Protein AF-A0A7C6DT00-F1 (afdb_monomer)

Nearest PDB structures (foldseek):
  1r22-assembly1_B  TM=8.984E-01  e=1.237E-02  Synechococcus elongatus PCC 7942 = FACHB-805
  6cda-assembly1_A-2  TM=9.216E-01  e=3.736E-02  Staphylococcus aureus
  3f72-assembly1_B  TM=8.755E-01  e=7.405E-02  Staphylococcus aureus
  7f6d-assembly1_G  TM=4.270E-01  e=2.359E-05  Deinococcus radiodurans R1 = ATCC 13939 = DSM 20539
  2rdp-assembly1_A-2  TM=5.185E-01  e=7.405E-02  Geobacillus stearothermophilus

pLDDT: mean 79.43, std 18.74, range [21.78, 98.31]

Mean predicted aligned error: 13.76 Å

Secondary structure (DSSP, 8-state):
--SS--SHHHHHHHHHHHHH-S-EEHHHHHHHHT--HHHHHHHHHHHHHTTSEEEEEETTEEEEEE--PPP-------------PPPP-S---S------HHHHHHHHHHHHHHHHTTHHHHHHHHHHHS-HHHHHHHHHHHHHH-HHHHTT-TT--HHHHHTEEE-SS-SEEE--PPPGGG--EEEEEEEEEEEEEEEEEEETTEEEEEEEEEEEEEEEEEEEETTEEEP--HHHHEEEE-----SSS-SSEE-HHHH-TTS-HHHHHHHHHHHHHHHHHHHHHHHHHTTTTT-TTTTTT---EEEEEES-SS-S---GGGGTTSSPPTT-GGGGGGHHHHHHHHHHHHHHHHHHHHHHHTTEEEEEEESS----HHHHHHHHHHHHHH-PPTT----HHHHHHHHPPTTEEEPPEEE-HHHHHH-SHHHHHHHHHHHGGGHHHHHHHHHHT-EEEEEEESSS-EEEEEEE--SS-HHHHHHHHHHHHHHTEEEEEEEETT-TTSS-EEEEEEHHHHHHHHHHHHHHHHHHHHHHHHHHHHHHHHHTT-

Solvent-accessible surface area (backbone atoms only — not comparable to full-atom values): 30386 Å² total; per-residue (Å²): 142,88,80,80,74,85,43,75,66,47,46,50,52,49,50,52,28,54,74,64,75,49,68,44,35,65,69,57,46,24,71,73,68,73,42,61,61,72,62,47,51,56,45,51,54,52,38,36,76,70,58,56,31,39,82,43,82,52,96,94,38,69,17,40,23,56,44,86,74,79,86,78,89,74,93,76,93,79,84,90,84,88,88,86,83,88,80,79,91,66,94,67,79,92,78,75,77,76,74,50,70,68,55,55,54,48,50,50,51,52,54,52,52,47,55,73,70,58,44,46,64,54,52,42,51,52,41,67,76,35,50,42,44,60,49,45,53,52,44,51,51,51,39,77,72,30,71,74,61,34,62,54,43,80,89,63,50,74,48,43,60,72,24,48,45,62,46,67,75,40,40,69,41,84,50,66,56,51,56,55,69,67,33,43,17,34,40,32,5,28,22,61,42,82,46,77,48,79,47,78,48,70,59,91,90,44,82,43,76,46,60,38,39,34,55,18,25,13,33,25,50,48,39,28,52,51,51,40,78,53,85,53,57,66,81,63,23,48,47,75,43,73,84,76,92,82,79,89,91,87,90,61,69,43,48,51,64,76,77,38,68,89,52,54,68,71,55,45,52,50,48,55,52,38,53,39,43,36,55,36,32,51,50,48,41,52,47,59,78,43,63,53,53,74,40,64,96,51,44,89,78,34,58,56,39,38,37,39,36,62,31,67,69,58,55,97,62,80,52,61,76,60,32,40,15,66,48,54,48,92,96,35,78,71,34,50,78,36,21,67,57,6,48,45,36,49,48,22,52,51,37,37,53,49,32,52,55,48,23,63,74,68,66,36,46,56,30,11,41,26,76,77,59,77,74,34,70,61,6,54,47,51,29,47,54,36,28,77,76,66,76,39,69,75,58,71,53,69,31,25,54,59,44,46,60,62,65,49,48,64,41,20,26,45,36,44,30,38,44,34,49,36,34,47,62,42,61,42,74,68,40,43,52,53,38,36,64,38,43,50,91,46,29,67,59,51,51,55,49,27,56,69,58,33,30,36,35,33,39,38,17,56,68,88,29,54,30,36,38,29,35,65,67,86,89,56,70,63,68,63,57,49,50,54,52,50,20,54,40,42,55,34,45,31,69,32,92,64,45,50,74,88,47,93,83,55,78,66,48,47,43,49,42,36,42,34,32,45,51,4,45,52,47,11,51,57,47,38,56,52,49,51,55,51,52,52,52,51,51,53,50,52,51,54,54,54,60,72,76,107

Structure (mmCIF, N/CA/C/O backbone):
data_AF-A0A7C6DT00-F1
#
_entry.id   AF-A0A7C6DT00-F1
#
loop_
_atom_site.group_PDB
_atom_site.id
_atom_site.type_symbol
_atom_site.label_atom_id
_atom_site.label_alt_id
_atom_site.label_comp_id
_atom_site.label_asym_id
_atom_site.label_entity_id
_atom_site.label_seq_id
_atom_site.pdbx_PDB_ins_code
_atom_site.Cartn_x
_atom_site.Cartn_y
_atom_site.Cartn_z
_atom_site.occupancy
_atom_site.B_iso_or_equiv
_atom_site.auth_seq_id
_atom_site.auth_comp_id
_atom_site.auth_asym_id
_atom_site.auth_atom_id
_atom_site.pdbx_PDB_model_num
ATOM 1 N N . MET A 1 1 ? 9.380 -37.286 3.935 1.00 40.75 1 MET A N 1
ATOM 2 C CA . MET A 1 1 ? 10.784 -37.125 3.492 1.00 40.75 1 MET A CA 1
ATOM 3 C C . MET A 1 1 ? 11.260 -35.717 3.843 1.00 40.75 1 MET A C 1
ATOM 5 O O . MET A 1 1 ? 11.266 -34.873 2.961 1.00 40.75 1 MET A O 1
ATOM 9 N N . SER A 1 2 ? 11.578 -35.402 5.105 1.00 38.47 2 SER A N 1
ATOM 10 C CA . SER A 1 2 ? 11.898 -34.000 5.455 1.00 38.47 2 SER A CA 1
ATOM 11 C C . SER A 1 2 ? 12.948 -33.785 6.555 1.00 38.47 2 SER A C 1
ATOM 13 O O . SER A 1 2 ? 12.927 -32.738 7.184 1.00 38.47 2 SER A O 1
ATOM 15 N N . GLU A 1 3 ? 13.885 -34.716 6.769 1.00 47.59 3 GLU A N 1
ATOM 16 C CA . GLU A 1 3 ? 15.066 -34.467 7.635 1.00 47.59 3 GLU A CA 1
ATOM 17 C C . GLU A 1 3 ? 16.405 -34.992 7.066 1.00 47.59 3 GLU A C 1
ATOM 19 O O . GLU A 1 3 ? 17.458 -34.676 7.609 1.00 47.59 3 GLU A O 1
ATOM 24 N N . SER A 1 4 ? 16.402 -35.753 5.964 1.00 49.22 4 SER A N 1
ATOM 25 C CA . SER A 1 4 ? 17.589 -36.469 5.461 1.00 49.22 4 SER A CA 1
ATOM 26 C C . SER A 1 4 ? 18.475 -35.640 4.508 1.00 49.22 4 SER A C 1
ATOM 28 O O . SER A 1 4 ? 19.698 -35.651 4.579 1.00 49.22 4 SER A O 1
ATOM 30 N N . ILE A 1 5 ? 17.894 -34.800 3.648 1.00 61.53 5 ILE A N 1
ATOM 31 C CA . ILE A 1 5 ? 18.682 -33.983 2.711 1.00 61.53 5 ILE A CA 1
ATOM 32 C C . ILE A 1 5 ? 19.088 -32.657 3.370 1.00 61.53 5 ILE A C 1
ATOM 34 O O . ILE A 1 5 ? 18.343 -31.680 3.352 1.00 61.53 5 ILE A O 1
ATOM 38 N N . LYS A 1 6 ? 20.292 -32.621 3.950 1.00 60.19 6 LYS A N 1
ATOM 39 C CA . LYS A 1 6 ? 20.771 -31.510 4.799 1.00 60.19 6 LYS A CA 1
ATOM 40 C C . LYS A 1 6 ? 21.353 -30.315 4.038 1.00 60.19 6 LYS A C 1
ATOM 42 O O . LYS A 1 6 ? 21.570 -29.259 4.630 1.00 60.19 6 LYS A O 1
ATOM 47 N N . THR A 1 7 ? 21.628 -30.452 2.737 1.00 66.38 7 THR A N 1
ATOM 48 C CA . THR A 1 7 ? 22.241 -29.384 1.927 1.00 66.38 7 THR A CA 1
ATOM 49 C C . THR A 1 7 ? 21.615 -29.262 0.536 1.00 66.38 7 THR A C 1
ATOM 51 O O . THR A 1 7 ? 21.181 -30.248 -0.060 1.00 66.38 7 THR A O 1
ATOM 54 N N . ALA A 1 8 ? 21.646 -28.053 -0.038 1.00 62.28 8 ALA A N 1
ATOM 55 C CA . ALA A 1 8 ? 21.191 -27.802 -1.411 1.00 62.28 8 ALA A CA 1
ATOM 56 C C . ALA A 1 8 ? 21.973 -28.621 -2.459 1.00 62.28 8 ALA A C 1
ATOM 58 O O . ALA A 1 8 ? 21.434 -28.983 -3.503 1.00 62.28 8 ALA A O 1
ATOM 59 N N . ARG A 1 9 ? 23.241 -28.957 -2.174 1.00 70.94 9 ARG A N 1
ATOM 60 C CA . ARG A 1 9 ? 24.071 -29.796 -3.049 1.00 70.94 9 ARG A CA 1
ATOM 61 C C . ARG A 1 9 ? 23.650 -31.267 -3.003 1.00 70.94 9 ARG A C 1
ATOM 63 O O . ARG A 1 9 ? 23.530 -31.865 -4.066 1.00 70.94 9 ARG A O 1
ATOM 70 N N . MET A 1 10 ? 23.344 -31.818 -1.825 1.00 75.56 10 MET A N 1
ATOM 71 C CA . MET A 1 10 ? 22.750 -33.161 -1.706 1.00 75.56 10 MET A CA 1
ATOM 72 C C . MET A 1 10 ? 21.391 -33.230 -2.408 1.00 75.56 10 MET A C 1
ATOM 74 O O . MET A 1 10 ? 21.123 -34.193 -3.118 1.00 75.56 10 MET A O 1
ATOM 78 N N . LEU A 1 11 ? 20.564 -32.184 -2.286 1.00 69.06 11 LEU A N 1
ATOM 79 C CA . LEU A 1 11 ? 19.274 -32.112 -2.978 1.00 69.06 11 LEU A CA 1
ATOM 80 C C . LEU A 1 11 ? 19.443 -32.106 -4.501 1.00 69.06 11 LEU A C 1
ATOM 82 O O . LEU A 1 11 ? 18.734 -32.825 -5.202 1.00 69.06 11 LEU A O 1
ATOM 86 N N . LYS A 1 12 ? 20.417 -31.342 -5.010 1.00 77.38 12 LYS A N 1
ATOM 87 C CA . LYS A 1 12 ? 20.766 -31.316 -6.436 1.00 77.38 12 LYS A CA 1
ATOM 88 C C . LYS A 1 12 ? 21.203 -32.699 -6.933 1.00 77.38 12 LYS A C 1
ATOM 90 O O . LYS A 1 12 ? 20.718 -33.138 -7.970 1.00 77.38 12 LYS A O 1
ATOM 95 N N . ILE A 1 13 ? 22.073 -33.392 -6.189 1.00 77.88 13 ILE A N 1
ATOM 96 C CA . ILE A 1 13 ? 22.524 -34.758 -6.515 1.00 77.88 13 ILE A CA 1
ATOM 97 C C . ILE A 1 13 ? 21.339 -35.737 -6.488 1.00 77.88 13 ILE A C 1
ATOM 99 O O . ILE A 1 13 ? 21.156 -36.505 -7.429 1.00 77.88 13 ILE A O 1
ATOM 103 N N . TYR A 1 14 ? 20.503 -35.680 -5.448 1.00 80.69 14 TYR A N 1
ATOM 104 C CA . TYR A 1 14 ? 19.339 -36.552 -5.284 1.00 80.69 14 TYR A CA 1
ATOM 105 C C . TYR A 1 14 ? 18.329 -36.386 -6.421 1.00 80.69 14 TYR A C 1
ATOM 107 O O . TYR A 1 14 ? 17.956 -37.368 -7.059 1.00 80.69 14 TYR A O 1
ATOM 115 N N . ASN A 1 15 ? 17.924 -35.148 -6.716 1.00 75.69 15 ASN A N 1
ATOM 116 C CA . ASN A 1 15 ? 16.980 -34.860 -7.795 1.00 75.69 15 ASN A CA 1
ATOM 117 C C . ASN A 1 15 ? 17.550 -35.281 -9.151 1.00 75.69 15 ASN A C 1
ATOM 119 O O . ASN A 1 15 ? 16.848 -35.915 -9.930 1.00 75.69 15 ASN A O 1
ATOM 123 N N . PHE A 1 16 ? 18.840 -35.036 -9.400 1.00 77.88 16 PHE A N 1
ATOM 124 C CA . PHE A 1 16 ? 19.484 -35.476 -10.635 1.00 77.88 16 PHE A CA 1
ATOM 125 C C . PHE A 1 16 ? 19.435 -37.002 -10.812 1.00 77.88 16 PHE A C 1
ATOM 127 O O . PHE A 1 16 ? 19.033 -37.489 -11.872 1.00 77.88 16 PHE A O 1
ATOM 134 N N . LEU A 1 17 ? 19.789 -37.767 -9.773 1.00 78.12 17 LEU A N 1
ATOM 135 C CA . LEU A 1 17 ? 19.730 -39.233 -9.798 1.00 78.12 17 LEU A CA 1
ATOM 136 C C . LEU A 1 17 ? 18.289 -39.753 -9.933 1.00 78.12 17 LEU A C 1
ATOM 138 O O . LEU A 1 17 ? 18.052 -40.748 -10.621 1.00 78.12 17 LEU A O 1
ATOM 142 N N . ARG A 1 18 ? 17.321 -39.078 -9.302 1.00 76.50 18 ARG A N 1
ATOM 143 C CA . ARG A 1 18 ? 15.891 -39.419 -9.356 1.00 76.50 18 ARG A CA 1
ATOM 144 C C . ARG A 1 18 ? 15.301 -39.208 -10.740 1.00 76.50 18 ARG A C 1
ATOM 146 O O . ARG A 1 18 ? 14.626 -40.096 -11.260 1.00 76.50 18 ARG A O 1
ATOM 153 N N . ASP A 1 19 ? 15.571 -38.054 -11.331 1.00 67.44 19 ASP A N 1
ATOM 154 C CA . ASP A 1 19 ? 14.953 -37.641 -12.585 1.00 67.44 19 ASP A CA 1
ATOM 155 C C . ASP A 1 19 ? 15.582 -38.387 -13.774 1.00 67.44 19 ASP A C 1
ATOM 157 O O . ASP A 1 19 ? 14.889 -38.740 -14.727 1.00 67.44 19 ASP A O 1
ATOM 161 N N . SER A 1 20 ? 16.871 -38.733 -13.677 1.00 67.94 20 SER A N 1
ATOM 162 C CA . SER A 1 20 ? 17.593 -39.467 -14.723 1.00 67.94 20 SER A CA 1
ATOM 163 C C . SER A 1 20 ? 17.245 -40.958 -14.803 1.00 67.94 20 SER A C 1
ATOM 165 O O . SER A 1 20 ? 17.455 -41.576 -15.844 1.00 67.94 20 SER A O 1
ATOM 167 N N . ARG A 1 21 ? 16.736 -41.562 -13.717 1.00 70.56 21 ARG A N 1
ATOM 168 C CA . ARG A 1 21 ? 16.349 -42.991 -13.618 1.00 70.56 21 ARG A CA 1
ATOM 169 C C . ARG A 1 21 ? 17.432 -44.014 -14.017 1.00 70.56 21 ARG A C 1
ATOM 171 O O . ARG A 1 21 ? 17.127 -45.193 -14.194 1.00 70.56 21 ARG A O 1
ATOM 178 N N . VAL A 1 22 ? 18.690 -43.595 -14.129 1.00 78.50 22 VAL A N 1
ATOM 179 C CA . VAL A 1 22 ? 19.858 -44.436 -14.437 1.00 78.50 22 VAL A CA 1
ATOM 180 C C . VAL A 1 22 ? 20.958 -44.204 -13.400 1.00 78.50 22 VAL A C 1
ATOM 182 O O . VAL A 1 22 ? 20.914 -43.233 -12.648 1.00 78.50 22 VAL A O 1
ATOM 185 N N . SER A 1 23 ? 21.927 -45.119 -13.324 1.00 85.50 23 SER A N 1
ATOM 186 C CA . SER A 1 23 ? 23.048 -45.026 -12.382 1.00 85.50 23 SER A CA 1
ATOM 187 C C . SER A 1 23 ? 24.253 -44.302 -12.982 1.00 85.50 23 SER A C 1
ATOM 189 O O . SER A 1 23 ? 24.658 -44.653 -14.096 1.00 85.50 23 SER A O 1
ATOM 191 N N . PHE A 1 24 ? 24.874 -43.408 -12.209 1.00 88.19 24 PHE A N 1
ATOM 192 C CA . PHE A 1 24 ? 26.044 -42.620 -12.623 1.00 88.19 24 PHE A CA 1
ATOM 193 C C . PHE A 1 24 ? 27.260 -42.874 -11.735 1.00 88.19 24 PHE A C 1
ATOM 195 O O . PHE A 1 24 ? 27.108 -43.034 -10.522 1.00 88.19 24 PHE A O 1
ATOM 202 N N . THR A 1 25 ? 28.461 -42.893 -12.312 1.00 90.38 25 THR A N 1
ATOM 203 C CA . THR A 1 25 ? 29.706 -42.902 -11.530 1.00 90.38 25 THR A CA 1
ATOM 204 C C . THR A 1 25 ? 29.997 -41.521 -10.948 1.00 90.38 25 THR A C 1
ATOM 206 O O . THR A 1 25 ? 29.413 -40.512 -11.350 1.00 90.38 25 THR A O 1
ATOM 209 N N . VAL A 1 26 ? 30.917 -41.461 -9.985 1.00 89.44 26 VAL A N 1
ATOM 210 C CA . VAL A 1 26 ? 31.358 -40.182 -9.413 1.00 89.44 26 VAL A CA 1
ATOM 211 C C . VAL A 1 26 ? 31.956 -39.279 -10.487 1.00 89.44 26 VAL A C 1
ATOM 213 O O . VAL A 1 26 ? 31.643 -38.094 -10.499 1.00 89.44 26 VAL A O 1
ATOM 216 N N . GLU A 1 27 ? 32.748 -39.819 -11.419 1.00 85.38 27 GLU A N 1
ATOM 217 C CA . GLU A 1 27 ? 33.356 -39.002 -12.475 1.00 85.38 27 GLU A CA 1
ATOM 218 C C . GLU A 1 27 ? 32.295 -38.372 -13.390 1.00 85.38 27 GLU A C 1
ATOM 220 O O . GLU A 1 27 ? 32.369 -37.179 -13.682 1.00 85.38 27 GLU A O 1
ATOM 225 N N . GLU A 1 28 ? 31.263 -39.139 -13.763 1.00 80.69 28 GLU A N 1
ATOM 226 C CA . GLU A 1 28 ? 30.133 -38.637 -14.557 1.00 80.69 28 GLU A CA 1
ATOM 227 C C . GLU A 1 28 ? 29.376 -37.532 -13.802 1.00 80.69 28 GLU A C 1
ATOM 229 O O . GLU A 1 28 ? 29.040 -36.493 -14.366 1.00 80.69 28 GLU A O 1
ATOM 234 N N . LEU A 1 29 ? 29.129 -37.716 -12.502 1.00 78.81 29 LEU A N 1
ATOM 235 C CA . LEU A 1 29 ? 28.423 -36.731 -11.680 1.00 78.81 29 LEU A CA 1
ATOM 236 C C . LEU A 1 29 ? 29.236 -35.452 -11.438 1.00 78.81 29 LEU A C 1
ATOM 238 O O . LEU A 1 29 ? 28.644 -34.377 -11.339 1.00 78.81 29 LEU A O 1
ATOM 242 N N . VAL A 1 30 ? 30.566 -35.538 -11.353 1.00 81.81 30 VAL A N 1
ATOM 243 C CA . VAL A 1 30 ? 31.445 -34.359 -11.269 1.00 81.81 30 VAL A CA 1
ATOM 244 C C . VAL A 1 30 ? 31.295 -33.507 -12.525 1.00 81.81 30 VAL A C 1
ATOM 246 O O . VAL A 1 30 ? 31.064 -32.301 -12.415 1.00 81.81 30 VAL A O 1
ATOM 249 N N . GLU A 1 31 ? 31.360 -34.138 -13.700 1.00 75.62 31 GLU A N 1
ATOM 250 C CA . GLU A 1 31 ? 31.211 -33.469 -14.994 1.00 75.62 31 GLU A CA 1
ATOM 251 C C . GLU A 1 31 ? 29.808 -32.860 -15.159 1.00 75.62 31 GLU A C 1
ATOM 253 O O . GLU A 1 31 ? 29.670 -31.697 -15.535 1.00 75.62 31 GLU A O 1
ATOM 258 N N . LEU A 1 32 ? 28.763 -33.612 -14.803 1.00 66.25 32 LEU A N 1
ATOM 259 C CA . LEU A 1 32 ? 27.367 -33.219 -15.019 1.00 66.25 32 LEU A CA 1
ATOM 260 C C . LEU A 1 32 ? 26.855 -32.178 -14.015 1.00 66.25 32 LEU A C 1
ATOM 262 O O . LEU A 1 32 ? 26.050 -31.314 -14.366 1.00 66.25 32 LEU A O 1
ATOM 266 N N . LEU A 1 33 ? 27.287 -32.249 -12.753 1.00 75.56 33 LEU A N 1
ATOM 267 C CA . LEU A 1 33 ? 26.771 -31.380 -11.689 1.00 75.56 33 LEU A CA 1
ATOM 268 C C . LEU A 1 33 ? 27.685 -30.198 -11.367 1.00 75.56 33 LEU A C 1
ATOM 270 O O . LEU A 1 33 ? 27.236 -29.289 -10.651 1.00 75.56 33 LEU A O 1
ATOM 274 N N . ASN A 1 34 ? 28.911 -30.198 -11.904 1.00 80.88 34 ASN A N 1
ATOM 275 C CA . ASN A 1 34 ? 29.981 -29.249 -11.605 1.00 80.88 34 ASN A CA 1
ATOM 276 C C . ASN A 1 34 ? 30.249 -29.141 -10.089 1.00 80.88 34 ASN A C 1
ATOM 278 O O . ASN A 1 34 ? 30.310 -28.052 -9.515 1.00 80.88 34 ASN A O 1
ATOM 282 N N . ILE A 1 35 ? 30.325 -30.295 -9.417 1.00 81.19 35 ILE A N 1
ATOM 283 C CA . ILE A 1 35 ? 30.634 -30.415 -7.984 1.00 81.19 35 ILE A CA 1
ATOM 284 C C . ILE A 1 35 ? 32.012 -31.078 -7.856 1.00 81.19 35 ILE A C 1
ATOM 286 O O . ILE A 1 35 ? 32.218 -32.114 -8.484 1.00 81.19 35 ILE A O 1
ATOM 290 N N . PRO A 1 36 ? 32.946 -30.540 -7.043 1.00 85.19 36 PRO A N 1
ATOM 291 C CA . PRO A 1 36 ? 34.251 -31.163 -6.843 1.00 85.19 36 PRO A CA 1
ATOM 292 C C . PRO A 1 36 ? 34.130 -32.608 -6.354 1.00 85.19 36 PRO A C 1
ATOM 294 O O . PRO A 1 36 ? 33.364 -32.893 -5.433 1.00 85.19 36 PRO A O 1
ATOM 297 N N . GLU A 1 37 ? 34.941 -33.498 -6.921 1.00 83.88 37 GLU A N 1
ATOM 298 C CA . GLU A 1 37 ? 34.909 -34.944 -6.668 1.00 83.88 37 GLU A CA 1
ATOM 299 C C . GLU A 1 37 ? 34.898 -35.303 -5.175 1.00 83.88 37 GLU A C 1
ATOM 301 O O . GLU A 1 37 ? 34.049 -36.066 -4.718 1.00 83.88 37 GLU A O 1
ATOM 306 N N . ARG A 1 38 ? 35.780 -34.679 -4.383 1.00 80.56 38 ARG A N 1
ATOM 307 C CA . ARG A 1 38 ? 35.852 -34.885 -2.928 1.00 80.56 38 ARG A CA 1
ATOM 308 C C . ARG A 1 38 ? 34.525 -34.586 -2.222 1.00 80.56 38 ARG A C 1
ATOM 310 O O . ARG A 1 38 ? 34.081 -35.366 -1.388 1.00 80.56 38 ARG A O 1
ATOM 317 N N . THR A 1 39 ? 33.891 -33.472 -2.577 1.00 78.94 39 THR A N 1
ATOM 318 C CA . THR A 1 39 ? 32.597 -33.054 -2.024 1.00 78.94 39 THR A CA 1
ATOM 319 C C . THR A 1 39 ? 31.473 -33.990 -2.468 1.00 78.94 39 THR A C 1
ATOM 321 O O . THR A 1 39 ? 30.547 -34.254 -1.706 1.00 78.94 39 THR A O 1
ATOM 324 N N . LEU A 1 40 ? 31.555 -34.521 -3.689 1.00 85.81 40 LEU A N 1
ATOM 325 C CA . LEU A 1 40 ? 30.578 -35.476 -4.192 1.00 85.81 40 LEU A CA 1
ATOM 326 C C . LEU A 1 40 ? 30.644 -36.811 -3.430 1.00 85.81 40 LEU A C 1
ATOM 328 O O . LEU A 1 40 ? 29.600 -37.343 -3.066 1.00 85.81 40 LEU A O 1
ATOM 332 N N . TYR A 1 41 ? 31.846 -37.314 -3.125 1.00 88.69 41 TYR A N 1
ATOM 333 C CA . TYR A 1 41 ? 32.018 -38.511 -2.291 1.00 88.69 41 TYR A CA 1
ATOM 334 C C . TYR A 1 41 ? 31.423 -38.343 -0.891 1.00 88.69 41 TYR A C 1
ATOM 336 O O . TYR A 1 41 ? 30.747 -39.249 -0.408 1.00 88.69 41 TYR A O 1
ATOM 344 N N . GLU A 1 42 ? 31.656 -37.197 -0.247 1.00 87.25 42 GLU A N 1
ATOM 345 C CA . GLU A 1 42 ? 31.102 -36.896 1.080 1.00 87.25 42 GLU A CA 1
ATOM 346 C C . GLU A 1 42 ? 29.567 -36.978 1.061 1.00 87.25 42 GLU A C 1
ATOM 348 O O . GLU A 1 42 ? 28.979 -37.715 1.852 1.00 87.25 42 GLU A O 1
ATOM 353 N N . TYR A 1 43 ? 28.922 -36.319 0.094 1.00 89.38 43 TYR A N 1
ATOM 354 C CA . TYR A 1 43 ? 27.462 -36.314 -0.017 1.00 89.38 43 TYR A CA 1
ATOM 355 C C . TYR A 1 43 ? 26.867 -37.652 -0.450 1.00 89.38 43 TYR A C 1
ATOM 357 O O . TYR A 1 43 ? 25.842 -38.055 0.088 1.00 89.38 43 TYR A O 1
ATOM 365 N N . LEU A 1 44 ? 27.486 -38.361 -1.397 1.00 88.56 44 LEU A N 1
ATOM 366 C CA . LEU A 1 44 ? 26.988 -39.664 -1.843 1.00 88.56 44 LEU A CA 1
ATOM 367 C C . LEU A 1 44 ? 27.083 -40.715 -0.733 1.00 88.56 44 LEU A C 1
ATOM 369 O O . LEU A 1 44 ? 26.156 -41.503 -0.576 1.00 88.56 44 LEU A O 1
ATOM 373 N N . ASN A 1 45 ? 28.153 -40.704 0.067 1.00 88.25 45 ASN A N 1
ATOM 374 C CA . ASN A 1 45 ? 28.274 -41.607 1.212 1.00 88.25 45 ASN A CA 1
ATOM 375 C C . ASN A 1 45 ? 27.225 -41.300 2.289 1.00 88.25 45 ASN A C 1
ATOM 377 O O . ASN A 1 45 ? 26.647 -42.223 2.856 1.00 88.25 45 ASN A O 1
ATOM 381 N N . GLU A 1 46 ? 26.953 -40.020 2.557 1.00 85.38 46 GLU A N 1
ATOM 382 C CA . GLU A 1 46 ? 25.906 -39.620 3.502 1.00 85.38 46 GLU A CA 1
ATOM 383 C C . GLU A 1 46 ? 24.510 -40.027 2.999 1.00 85.38 46 GLU A C 1
ATOM 385 O O . GLU A 1 46 ? 23.744 -40.653 3.725 1.00 85.38 46 GLU A O 1
ATOM 390 N N . MET A 1 47 ? 24.200 -39.762 1.727 1.00 82.50 47 MET A N 1
ATOM 391 C CA . MET A 1 47 ? 22.914 -40.120 1.119 1.00 82.50 47 MET A CA 1
ATOM 392 C C . MET A 1 47 ? 22.694 -41.636 1.024 1.00 82.50 47 MET A C 1
ATOM 394 O O . MET A 1 47 ? 21.563 -42.107 1.145 1.00 82.50 47 MET A O 1
ATOM 398 N N . GLU A 1 48 ? 23.753 -42.409 0.792 1.00 85.25 48 GLU A N 1
ATOM 399 C CA . GLU A 1 48 ? 23.704 -43.872 0.813 1.00 85.25 48 GLU A CA 1
ATOM 400 C C . GLU A 1 48 ? 23.473 -44.398 2.234 1.00 85.25 48 GLU A C 1
ATOM 402 O O . GLU A 1 48 ? 22.625 -45.266 2.429 1.00 85.25 48 GLU A O 1
ATOM 407 N N . ALA A 1 49 ? 24.180 -43.855 3.234 1.00 80.50 49 ALA A N 1
ATOM 408 C CA . ALA A 1 49 ? 24.003 -44.239 4.635 1.00 80.50 49 ALA A CA 1
ATOM 409 C C . ALA A 1 49 ? 22.570 -43.980 5.130 1.00 80.50 49 ALA A C 1
ATOM 411 O O . ALA A 1 49 ? 22.045 -44.732 5.949 1.00 80.50 49 ALA A O 1
ATOM 412 N N . GLU A 1 50 ? 21.921 -42.946 4.594 1.00 78.75 50 GLU A N 1
ATOM 413 C CA . GLU A 1 50 ? 20.522 -42.614 4.869 1.00 78.75 50 GLU A CA 1
ATOM 414 C C . GLU A 1 50 ? 19.514 -43.380 3.989 1.00 78.75 50 GLU A C 1
ATOM 416 O O . GLU A 1 50 ? 18.306 -43.161 4.089 1.00 78.75 50 GLU A O 1
ATOM 421 N N . GLY A 1 51 ? 19.981 -44.290 3.126 1.00 79.50 51 GLY A N 1
ATOM 422 C CA . GLY A 1 51 ? 19.132 -45.132 2.280 1.00 79.50 51 GLY A CA 1
ATOM 423 C C . GLY A 1 51 ? 18.388 -44.373 1.177 1.00 79.50 51 GLY A C 1
ATOM 424 O O . GLY A 1 51 ? 17.376 -44.857 0.671 1.00 79.50 51 GLY A O 1
ATOM 425 N N . LEU A 1 52 ? 18.855 -43.177 0.810 1.00 78.56 52 LEU A N 1
ATOM 426 C CA . LEU A 1 52 ? 18.267 -42.356 -0.254 1.00 78.56 52 LEU A CA 1
ATOM 427 C C . LEU A 1 52 ? 18.706 -42.825 -1.645 1.00 78.56 52 LEU A C 1
ATOM 429 O O . LEU A 1 52 ? 17.963 -42.712 -2.623 1.00 78.56 52 LEU A O 1
ATOM 433 N N . ILE A 1 53 ? 19.928 -43.345 -1.730 1.00 85.75 53 ILE A N 1
ATOM 434 C CA . ILE A 1 53 ? 20.548 -43.851 -2.951 1.00 85.75 53 ILE A CA 1
ATOM 435 C C . ILE A 1 53 ? 21.185 -45.212 -2.681 1.00 85.75 53 ILE A C 1
ATOM 437 O O . ILE A 1 53 ? 21.554 -45.518 -1.552 1.00 85.75 53 ILE A O 1
ATOM 441 N N . GLU A 1 54 ? 21.336 -46.019 -3.724 1.00 88.50 54 GLU A N 1
ATOM 442 C CA . GLU A 1 54 ? 22.011 -47.311 -3.668 1.00 88.50 54 GLU A CA 1
ATOM 443 C C . GLU A 1 54 ? 23.203 -47.359 -4.627 1.00 88.50 54 GLU A C 1
ATOM 445 O O . GLU A 1 54 ? 23.180 -46.778 -5.721 1.00 88.50 54 GLU A O 1
ATOM 450 N N . LYS A 1 55 ? 24.252 -48.075 -4.207 1.00 91.94 55 LYS A N 1
ATOM 451 C CA . LYS A 1 55 ? 25.412 -48.386 -5.043 1.00 91.94 55 LYS A CA 1
ATOM 452 C C . LYS A 1 55 ? 25.092 -49.531 -5.996 1.00 91.94 55 LYS A C 1
ATOM 454 O O . LYS A 1 55 ? 24.576 -50.572 -5.599 1.00 91.94 55 LYS A O 1
ATOM 459 N N . VAL A 1 56 ? 25.486 -49.369 -7.251 1.00 87.81 56 VAL A N 1
ATOM 460 C CA . VAL A 1 56 ? 25.398 -50.382 -8.303 1.00 87.81 56 VAL A CA 1
ATOM 461 C C . VAL A 1 56 ? 26.747 -50.471 -8.998 1.00 87.81 56 VAL A C 1
ATOM 463 O O . VAL A 1 56 ? 27.384 -49.458 -9.265 1.00 87.81 56 VAL A O 1
ATOM 466 N N . TYR A 1 57 ? 27.190 -51.680 -9.324 1.00 87.12 57 TYR A N 1
ATOM 467 C CA . TYR A 1 57 ? 28.404 -51.860 -10.112 1.00 87.12 57 TYR A CA 1
ATOM 468 C C . TYR A 1 57 ? 28.088 -51.798 -11.604 1.00 87.12 57 TYR A C 1
ATOM 470 O O . TYR A 1 57 ? 27.286 -52.581 -12.113 1.00 87.12 57 TYR A O 1
ATOM 478 N N . ARG A 1 58 ? 28.749 -50.881 -12.314 1.00 75.56 58 ARG A N 1
ATOM 479 C CA . ARG A 1 58 ? 28.637 -50.716 -13.766 1.00 75.56 58 ARG A CA 1
ATOM 480 C C . ARG A 1 58 ? 30.037 -50.620 -14.360 1.00 75.56 58 ARG A C 1
ATOM 482 O O . ARG A 1 58 ? 30.820 -49.764 -13.967 1.00 75.56 58 ARG A O 1
ATOM 489 N N . ASN A 1 59 ? 30.362 -51.512 -15.298 1.00 76.81 59 ASN A N 1
ATOM 490 C CA . ASN A 1 59 ? 31.655 -51.540 -16.001 1.00 76.81 59 ASN A CA 1
ATOM 491 C C . ASN A 1 59 ? 32.884 -51.527 -15.064 1.00 76.81 59 ASN A C 1
ATOM 493 O O . ASN A 1 59 ? 33.864 -50.835 -15.324 1.00 76.81 59 ASN A O 1
ATOM 497 N N . GLY A 1 60 ? 32.822 -52.265 -13.949 1.00 80.44 60 GLY A N 1
ATOM 498 C CA . GLY A 1 60 ? 33.915 -52.342 -12.970 1.00 80.44 60 GLY A CA 1
ATOM 499 C C . GLY A 1 60 ? 34.060 -51.120 -12.053 1.00 80.44 60 GLY A C 1
ATOM 500 O O . GLY A 1 60 ? 34.976 -51.096 -11.236 1.00 80.44 60 GLY A O 1
ATOM 501 N N . LYS A 1 61 ? 33.161 -50.133 -12.147 1.00 84.25 61 LYS A N 1
ATOM 502 C CA . LYS A 1 61 ? 33.122 -48.949 -11.280 1.00 84.25 61 LYS A CA 1
ATOM 503 C C . LYS A 1 61 ? 31.853 -48.911 -10.433 1.00 84.25 61 LYS A C 1
ATOM 505 O O . LYS A 1 61 ? 30.824 -49.482 -10.803 1.00 84.25 61 LYS A O 1
ATOM 510 N N . VAL A 1 62 ? 31.937 -48.221 -9.298 1.00 89.00 62 VAL A N 1
ATOM 511 C CA . VAL A 1 62 ? 30.785 -47.932 -8.439 1.00 89.00 62 VAL A CA 1
ATOM 512 C C . VAL A 1 62 ? 29.999 -46.774 -9.050 1.00 89.00 62 VAL A C 1
ATOM 514 O O . VAL A 1 62 ? 30.546 -45.700 -9.297 1.00 89.00 62 VAL A O 1
ATOM 517 N N . ALA A 1 63 ? 28.717 -47.009 -9.291 1.00 90.44 63 ALA A N 1
ATOM 518 C CA . ALA A 1 63 ? 27.744 -46.024 -9.726 1.00 90.44 63 ALA A CA 1
ATOM 519 C C . ALA A 1 63 ? 26.618 -45.905 -8.690 1.00 90.44 63 ALA A C 1
ATOM 521 O O . ALA A 1 63 ? 26.379 -46.826 -7.913 1.00 90.44 63 ALA A O 1
ATOM 522 N N . TYR A 1 64 ? 25.912 -44.782 -8.687 1.00 90.56 64 TYR A N 1
ATOM 523 C CA . TYR A 1 64 ? 24.865 -44.463 -7.721 1.00 90.56 64 TYR A CA 1
ATOM 524 C C . TYR A 1 64 ? 23.544 -44.213 -8.447 1.00 90.56 64 TYR A C 1
ATOM 526 O O . TYR A 1 64 ? 23.532 -43.579 -9.503 1.00 90.56 64 TYR A O 1
ATOM 534 N N . LYS A 1 65 ? 22.432 -44.707 -7.897 1.00 88.00 65 LYS A N 1
ATOM 535 C CA . LYS A 1 65 ? 21.059 -44.404 -8.348 1.00 88.00 65 LYS A CA 1
ATOM 536 C C . LYS A 1 65 ? 20.117 -44.318 -7.145 1.00 88.00 65 LYS A C 1
ATOM 538 O O . LYS A 1 65 ? 20.497 -44.712 -6.050 1.00 88.00 65 LYS A O 1
ATOM 543 N N . ILE A 1 66 ? 18.890 -43.835 -7.332 1.00 85.25 66 ILE A N 1
ATOM 544 C CA . ILE A 1 66 ? 17.895 -4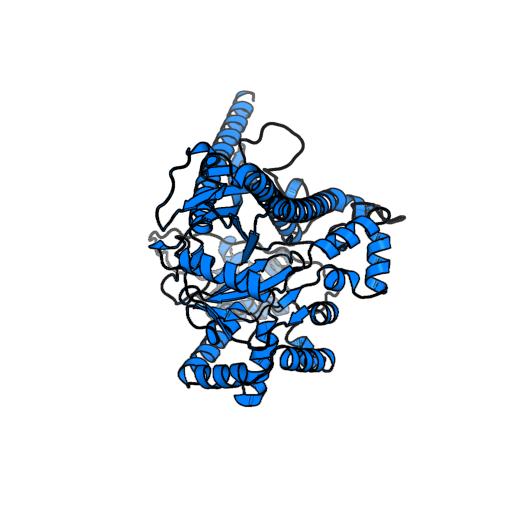3.789 -6.248 1.00 85.25 66 ILE A CA 1
ATOM 545 C C . ILE A 1 66 ? 17.553 -45.195 -5.739 1.00 85.25 66 ILE A C 1
ATOM 547 O O . ILE A 1 66 ? 17.309 -46.102 -6.538 1.00 85.25 66 ILE A O 1
ATOM 551 N N . ALA A 1 67 ? 17.492 -45.343 -4.413 1.00 80.00 67 ALA A N 1
ATOM 552 C CA . ALA A 1 67 ? 16.986 -46.544 -3.760 1.00 80.00 67 ALA A CA 1
ATOM 553 C C . ALA A 1 67 ? 15.469 -46.648 -3.999 1.00 80.00 67 ALA A C 1
ATOM 555 O O . ALA A 1 67 ? 14.709 -45.727 -3.692 1.00 80.00 67 ALA A O 1
ATOM 556 N N . GLY A 1 68 ? 15.020 -47.741 -4.619 1.00 55.03 68 GLY A N 1
ATOM 557 C CA . GLY A 1 68 ? 13.634 -47.887 -5.066 1.00 55.03 68 GLY A CA 1
ATOM 558 C C . GLY A 1 68 ? 12.647 -48.017 -3.905 1.00 55.03 68 GLY A C 1
ATOM 559 O O . GLY A 1 68 ? 12.465 -49.113 -3.384 1.00 55.03 68 GLY A O 1
ATOM 560 N N . TYR A 1 69 ? 11.959 -46.934 -3.535 1.00 39.88 69 TYR A N 1
ATOM 561 C CA . TYR A 1 69 ? 10.766 -47.022 -2.689 1.00 39.88 69 TYR A CA 1
ATOM 562 C C . TYR A 1 69 ? 9.525 -47.324 -3.534 1.00 39.88 69 TYR A C 1
ATOM 564 O O . TYR A 1 69 ? 9.287 -46.716 -4.579 1.00 39.88 69 TYR A O 1
ATOM 572 N N . ALA A 1 70 ? 8.766 -48.314 -3.064 1.00 32.25 70 ALA A N 1
ATOM 573 C CA . ALA A 1 70 ? 7.576 -48.859 -3.693 1.00 32.25 70 ALA A CA 1
ATOM 574 C C . ALA A 1 70 ? 6.528 -47.782 -4.017 1.00 32.25 70 ALA A C 1
ATOM 576 O O . ALA A 1 70 ? 6.212 -46.920 -3.198 1.00 32.25 70 ALA A O 1
ATOM 577 N N . TYR A 1 71 ? 5.976 -47.897 -5.224 1.00 29.91 71 TYR A N 1
ATOM 578 C CA . TYR A 1 71 ? 4.784 -47.202 -5.694 1.00 29.91 71 TYR A CA 1
ATOM 579 C C . TYR A 1 71 ? 3.656 -47.288 -4.656 1.00 29.91 71 TYR A C 1
ATOM 581 O O . TYR A 1 71 ? 3.120 -48.367 -4.415 1.00 29.91 71 TYR A O 1
ATOM 589 N N . VAL A 1 72 ? 3.242 -46.142 -4.117 1.00 27.38 72 VAL A N 1
ATOM 590 C CA . VAL A 1 72 ? 1.870 -45.954 -3.639 1.00 27.38 72 VAL A CA 1
ATOM 591 C C . VAL A 1 72 ? 1.211 -45.003 -4.624 1.00 27.38 72 VAL A C 1
ATOM 593 O O . VAL A 1 72 ? 1.372 -43.787 -4.569 1.00 27.38 72 VAL A O 1
ATOM 596 N N . SER A 1 73 ? 0.543 -45.608 -5.600 1.00 29.11 73 SER A N 1
ATOM 597 C CA . SER A 1 73 ? -0.489 -44.968 -6.395 1.00 29.11 73 SER A CA 1
ATOM 598 C C . SER A 1 73 ? -1.674 -44.687 -5.476 1.00 29.11 73 SER A C 1
ATOM 600 O O . SER A 1 73 ? -2.371 -45.626 -5.118 1.00 29.11 73 SER A O 1
ATOM 602 N N . ASP A 1 74 ? -1.881 -43.433 -5.091 1.00 25.38 74 ASP A N 1
ATOM 603 C CA . ASP A 1 74 ? -3.216 -42.904 -4.825 1.00 25.38 74 ASP A CA 1
ATOM 604 C C . ASP A 1 74 ? -3.207 -41.376 -4.943 1.00 25.38 74 ASP A C 1
ATOM 606 O O . ASP A 1 74 ? -2.272 -40.674 -4.563 1.00 25.38 74 ASP A O 1
ATOM 610 N N . VAL A 1 75 ? -4.255 -40.902 -5.597 1.00 28.55 75 VAL A N 1
ATOM 611 C CA . VAL A 1 75 ? -4.472 -39.565 -6.139 1.00 28.55 75 VAL A CA 1
ATOM 612 C C . VAL A 1 75 ? -4.561 -38.512 -5.034 1.00 28.55 75 VAL A C 1
ATOM 614 O O . VAL A 1 75 ? -5.528 -38.529 -4.284 1.00 28.55 75 VAL A O 1
ATOM 617 N N . VAL A 1 76 ? -3.646 -37.533 -5.019 1.00 23.34 76 VAL A N 1
ATOM 618 C CA . VAL A 1 76 ? -3.940 -36.139 -4.628 1.00 23.34 76 VAL A CA 1
ATOM 619 C C . VAL A 1 76 ? -3.054 -35.192 -5.446 1.00 23.34 76 VAL A C 1
ATOM 621 O O . VAL A 1 76 ? -1.834 -35.168 -5.320 1.00 23.34 76 VAL A O 1
ATOM 624 N N . SER A 1 77 ? -3.702 -34.417 -6.306 1.00 34.12 77 SER A N 1
ATOM 625 C CA . SER A 1 77 ? -3.208 -33.206 -6.962 1.00 34.12 77 SER A CA 1
ATOM 626 C C . SER A 1 77 ? -2.777 -32.133 -5.952 1.00 34.12 77 SER A C 1
ATOM 628 O O . SER A 1 77 ? -3.594 -31.791 -5.104 1.00 34.12 77 SER A O 1
ATOM 630 N N . LEU A 1 78 ? -1.557 -31.595 -6.091 1.00 23.02 78 LEU A N 1
ATOM 631 C CA . LEU A 1 78 ? -1.035 -30.296 -5.599 1.00 23.02 78 LEU A CA 1
ATOM 632 C C . LEU A 1 78 ? 0.360 -30.119 -6.252 1.00 23.02 78 LEU A C 1
ATOM 634 O O . LEU A 1 78 ? 1.237 -30.951 -6.052 1.00 23.02 78 LEU A O 1
ATOM 638 N N . GLU A 1 79 ? 0.474 -29.348 -7.335 1.00 24.64 79 GLU A N 1
ATOM 639 C CA . GLU A 1 79 ? 0.948 -27.948 -7.382 1.00 24.64 79 GLU A CA 1
ATOM 640 C C . GLU A 1 79 ? 2.451 -27.720 -7.087 1.00 24.64 79 GLU A C 1
ATOM 642 O O . GLU A 1 79 ? 2.921 -27.988 -5.992 1.00 24.64 79 GLU A O 1
ATOM 647 N N . ARG A 1 80 ? 3.121 -27.158 -8.116 1.00 26.47 80 ARG A N 1
ATOM 648 C CA . ARG A 1 80 ? 4.195 -26.130 -8.157 1.00 26.47 80 ARG A CA 1
ATOM 649 C C . ARG A 1 80 ? 5.486 -26.274 -7.325 1.00 26.47 80 ARG A C 1
ATOM 651 O O . ARG A 1 80 ? 5.442 -26.427 -6.118 1.00 26.47 80 ARG A O 1
ATOM 658 N N . GLU A 1 81 ? 6.627 -26.085 -8.008 1.00 28.53 81 GLU A N 1
ATOM 659 C CA . GLU A 1 81 ? 7.667 -25.037 -7.788 1.00 28.53 81 GLU A CA 1
ATOM 660 C C . GLU A 1 81 ? 8.986 -25.451 -8.481 1.00 28.53 81 GLU A C 1
ATOM 662 O O . GLU A 1 81 ? 9.451 -26.580 -8.360 1.00 28.53 81 GLU A O 1
ATOM 667 N N . GLU A 1 82 ? 9.423 -24.698 -9.491 1.00 24.42 82 GLU A N 1
ATOM 668 C CA . GLU A 1 82 ? 10.388 -23.579 -9.446 1.00 24.42 82 GLU A CA 1
ATOM 669 C C . GLU A 1 82 ? 11.872 -23.998 -9.494 1.00 24.42 82 GLU A C 1
ATOM 671 O O . GLU A 1 82 ? 12.464 -24.608 -8.607 1.00 24.42 82 GLU A O 1
ATOM 676 N N . THR A 1 83 ? 12.458 -23.625 -10.628 1.00 23.45 83 THR A N 1
ATOM 677 C CA . THR A 1 83 ? 13.861 -23.650 -11.036 1.00 23.45 83 THR A CA 1
ATOM 678 C C . THR A 1 83 ? 14.679 -22.555 -10.353 1.00 23.45 83 THR A C 1
ATOM 680 O O . THR A 1 83 ? 14.251 -21.409 -10.304 1.00 23.45 83 THR A O 1
ATOM 683 N N . THR A 1 84 ? 15.918 -22.858 -9.947 1.00 23.42 84 THR A N 1
ATOM 684 C CA . THR A 1 84 ? 16.923 -21.846 -9.569 1.00 23.42 84 THR A CA 1
ATOM 685 C C . THR A 1 84 ? 18.029 -21.725 -10.621 1.00 23.42 84 THR A C 1
ATOM 687 O O . THR A 1 84 ? 18.621 -22.716 -11.050 1.00 23.42 84 THR A O 1
ATOM 690 N N . VAL A 1 85 ? 18.310 -20.476 -11.012 1.00 21.78 85 VAL A N 1
ATOM 691 C CA . VAL A 1 85 ? 19.421 -20.025 -11.866 1.00 21.78 85 VAL A CA 1
ATOM 692 C C . VAL A 1 85 ? 20.580 -19.537 -10.989 1.00 21.78 85 VAL A C 1
ATOM 694 O O . VAL A 1 85 ? 20.381 -18.846 -9.992 1.00 21.78 85 VAL A O 1
ATOM 697 N N . THR A 1 86 ? 21.804 -19.887 -11.380 1.00 21.83 86 THR A N 1
ATOM 698 C CA . THR A 1 86 ? 23.074 -19.508 -10.742 1.00 21.83 86 THR A CA 1
ATOM 699 C C . THR A 1 86 ? 23.434 -18.040 -11.018 1.00 21.83 86 THR A C 1
ATOM 701 O O . THR A 1 86 ? 23.464 -17.623 -12.174 1.00 21.83 86 THR A O 1
ATOM 704 N N . ILE A 1 87 ? 23.779 -17.271 -9.978 1.00 22.38 87 ILE A N 1
ATOM 705 C CA . ILE A 1 87 ? 24.318 -15.901 -10.085 1.00 22.38 87 ILE A CA 1
ATOM 706 C C . ILE A 1 87 ? 25.856 -15.950 -10.095 1.00 22.38 87 ILE A C 1
ATOM 708 O O . ILE A 1 87 ? 26.475 -16.636 -9.283 1.00 22.38 87 ILE A O 1
ATOM 712 N N . SER A 1 88 ? 26.460 -15.211 -11.031 1.00 23.69 88 SER A N 1
ATOM 713 C CA . SER A 1 88 ? 27.904 -14.987 -11.172 1.00 23.69 88 SER A CA 1
ATOM 714 C C . SER A 1 88 ? 28.482 -14.207 -9.984 1.00 23.69 88 SER A C 1
ATOM 716 O O . SER A 1 88 ? 27.944 -13.178 -9.578 1.00 23.69 88 SER A O 1
ATOM 718 N N . ALA A 1 89 ? 29.605 -14.691 -9.453 1.00 25.31 89 ALA A N 1
ATOM 719 C CA . ALA A 1 89 ? 30.309 -14.137 -8.304 1.00 25.31 89 ALA A CA 1
ATOM 720 C C . ALA A 1 89 ? 31.060 -12.835 -8.646 1.00 25.31 89 ALA A C 1
ATOM 722 O O . ALA A 1 89 ? 32.266 -12.832 -8.881 1.00 25.31 89 ALA A O 1
ATOM 723 N N . ALA A 1 90 ? 30.355 -11.708 -8.602 1.00 24.84 90 ALA A N 1
ATOM 724 C CA . ALA A 1 90 ? 30.946 -10.447 -8.168 1.00 24.84 90 ALA A CA 1
ATOM 725 C C . ALA A 1 90 ? 30.519 -10.244 -6.710 1.00 24.84 90 ALA A C 1
ATOM 727 O O . ALA A 1 90 ? 29.348 -10.436 -6.395 1.00 24.84 90 ALA A O 1
ATOM 728 N N . LYS A 1 91 ? 31.472 -9.941 -5.819 1.00 28.39 91 LYS A N 1
ATOM 729 C CA . LYS A 1 91 ? 31.277 -9.793 -4.366 1.00 28.39 91 LYS A CA 1
ATOM 730 C C . LYS A 1 91 ? 30.127 -8.827 -4.042 1.00 28.39 91 LYS A C 1
ATOM 732 O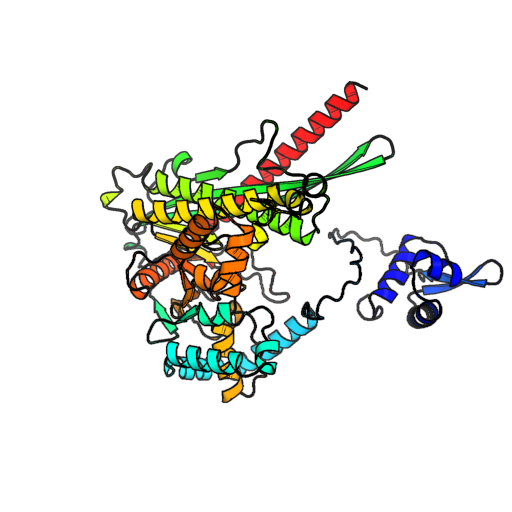 O . LYS A 1 91 ? 30.340 -7.628 -3.898 1.00 28.39 91 LYS A O 1
ATOM 737 N N . LEU A 1 92 ? 28.924 -9.373 -3.913 1.00 22.48 92 LEU A N 1
ATOM 738 C CA . LEU A 1 92 ? 27.795 -8.768 -3.225 1.00 22.48 92 LEU A CA 1
ATOM 739 C C . LEU A 1 92 ? 28.011 -8.996 -1.719 1.00 22.48 92 LEU A C 1
ATOM 741 O O . LEU A 1 92 ? 28.437 -10.093 -1.344 1.00 22.48 92 LEU A O 1
ATOM 745 N N . PRO A 1 93 ? 27.781 -7.995 -0.854 1.00 23.83 93 PRO A N 1
ATOM 746 C CA . PRO A 1 93 ? 27.849 -8.193 0.590 1.00 23.83 93 PRO A CA 1
ATOM 747 C C . PRO A 1 93 ? 26.867 -9.297 1.012 1.00 23.83 93 PRO A C 1
ATOM 749 O O . PRO A 1 93 ? 25.759 -9.379 0.487 1.00 23.83 93 PRO A O 1
ATOM 752 N N . GLU A 1 94 ? 27.282 -10.148 1.954 1.00 26.91 94 GLU A N 1
ATOM 753 C CA . GLU A 1 94 ? 26.573 -11.333 2.478 1.00 26.91 94 GLU A CA 1
ATOM 754 C C . GLU A 1 94 ? 25.241 -11.031 3.211 1.00 26.91 94 GLU A C 1
ATOM 756 O O . GLU A 1 94 ? 24.806 -11.783 4.079 1.00 26.91 94 GLU A O 1
ATOM 761 N N . SER A 1 95 ? 24.551 -9.938 2.893 1.00 28.84 95 SER A N 1
ATOM 762 C CA . SER A 1 95 ? 23.360 -9.479 3.606 1.00 28.84 95 SER A CA 1
ATOM 763 C C . SER A 1 95 ? 22.078 -9.658 2.794 1.00 28.84 95 SER A C 1
ATOM 765 O O . SER A 1 95 ? 21.385 -8.690 2.495 1.00 28.84 95 SER A O 1
ATOM 767 N N . ILE A 1 96 ? 21.717 -10.902 2.475 1.00 28.98 96 ILE A N 1
ATOM 768 C CA . ILE A 1 96 ? 20.307 -11.275 2.283 1.00 28.98 96 ILE A CA 1
ATOM 769 C C . ILE A 1 96 ? 20.084 -12.585 3.039 1.00 28.98 96 ILE A C 1
ATOM 771 O O . ILE A 1 96 ? 20.003 -13.669 2.465 1.00 28.98 96 ILE A O 1
ATOM 775 N N . TYR A 1 97 ? 20.012 -12.489 4.367 1.00 33.28 97 TYR A N 1
ATOM 776 C CA . TYR A 1 97 ? 19.423 -13.549 5.179 1.00 33.28 97 TYR A CA 1
ATOM 777 C C . TYR A 1 97 ? 17.924 -13.605 4.864 1.00 33.28 97 TYR A C 1
ATOM 779 O O . TYR A 1 97 ? 17.111 -12.955 5.525 1.00 33.28 97 TYR A O 1
ATOM 787 N N . GLY A 1 98 ? 17.548 -14.394 3.855 1.00 32.50 98 GLY A N 1
ATOM 788 C CA . GLY A 1 98 ? 16.215 -14.982 3.812 1.00 32.50 98 GLY A CA 1
ATOM 789 C C . GLY A 1 98 ? 16.039 -15.757 5.114 1.00 32.50 98 GLY A C 1
ATOM 790 O O . GLY A 1 98 ? 16.688 -16.779 5.325 1.00 32.50 98 GLY A O 1
ATOM 791 N N . THR A 1 99 ? 15.263 -15.202 6.044 1.00 40.69 99 THR A N 1
ATOM 792 C CA . THR A 1 99 ? 15.031 -15.830 7.348 1.00 40.69 99 THR A CA 1
ATOM 793 C C . THR A 1 99 ? 14.335 -17.162 7.088 1.00 40.69 99 THR A C 1
ATOM 795 O O . THR A 1 99 ? 13.273 -17.181 6.467 1.00 40.69 99 THR A O 1
ATOM 798 N N . LYS A 1 100 ? 14.935 -18.278 7.515 1.00 42.72 100 LYS A N 1
ATOM 799 C CA . LYS A 1 100 ? 14.356 -19.611 7.301 1.00 42.72 100 LYS A CA 1
ATOM 800 C C . LYS A 1 100 ? 12.972 -19.689 7.954 1.00 42.72 100 LYS A C 1
ATOM 802 O O . LYS A 1 100 ? 12.755 -19.106 9.017 1.00 42.72 100 LYS A O 1
ATOM 807 N N . ILE A 1 101 ? 12.036 -20.422 7.352 1.00 39.19 101 ILE A N 1
ATOM 808 C CA . ILE A 1 101 ? 10.663 -20.561 7.872 1.00 39.19 101 ILE A CA 1
ATOM 809 C C . ILE A 1 101 ? 10.679 -21.082 9.319 1.00 39.19 101 ILE A C 1
ATOM 811 O O . ILE A 1 101 ? 9.889 -20.632 10.149 1.00 39.19 101 ILE A O 1
ATOM 815 N N . GLU A 1 102 ? 11.624 -21.957 9.669 1.00 39.38 102 GLU A N 1
ATOM 816 C CA . GLU A 1 102 ? 11.795 -22.458 11.035 1.00 39.38 102 GLU A CA 1
ATOM 817 C C . GLU A 1 102 ? 12.190 -21.355 12.028 1.00 39.38 102 GLU A C 1
ATOM 819 O O . GLU A 1 102 ? 11.706 -21.354 13.162 1.00 39.38 102 GLU A O 1
ATOM 824 N N . GLU A 1 103 ? 13.014 -20.389 11.611 1.00 45.47 103 GLU A N 1
ATOM 825 C CA . GLU A 1 103 ? 13.365 -19.221 12.425 1.00 45.47 103 GLU A CA 1
ATOM 826 C C . GLU A 1 103 ? 12.144 -18.320 12.622 1.00 45.47 103 GLU A C 1
ATOM 828 O O . GLU A 1 103 ? 11.850 -17.945 13.752 1.00 45.47 103 GLU A O 1
ATOM 833 N N . ILE A 1 104 ? 11.362 -18.052 11.570 1.00 48.56 104 ILE A N 1
ATOM 834 C CA . ILE A 1 104 ? 10.111 -17.274 11.666 1.00 48.56 104 ILE A CA 1
ATOM 835 C C . ILE A 1 104 ? 9.133 -17.942 12.647 1.00 48.56 104 ILE A C 1
ATOM 837 O O . ILE A 1 104 ? 8.589 -17.288 13.540 1.00 48.56 104 ILE A O 1
ATOM 841 N N . VAL A 1 105 ? 8.945 -19.261 12.536 1.00 44.91 105 VAL A N 1
ATOM 842 C CA . VAL A 1 105 ? 8.046 -20.037 13.405 1.00 44.91 105 VAL A CA 1
ATOM 843 C C . VAL A 1 105 ? 8.558 -20.089 14.849 1.00 44.91 105 VAL A C 1
ATOM 845 O O . VAL A 1 105 ? 7.758 -19.988 15.783 1.00 44.91 105 VAL A O 1
ATOM 848 N N . SER A 1 106 ? 9.868 -20.236 15.061 1.00 50.94 106 SER A N 1
ATOM 849 C CA . SER A 1 106 ? 10.486 -20.226 16.393 1.00 50.94 106 SER A CA 1
ATOM 850 C C . SER A 1 106 ? 10.332 -18.864 17.077 1.00 50.94 106 SER A C 1
ATOM 852 O O . SER A 1 106 ? 9.847 -18.789 18.209 1.00 50.94 106 SER A O 1
ATOM 854 N N . ARG A 1 107 ? 10.621 -17.778 16.352 1.00 59.59 107 ARG A N 1
ATOM 855 C CA . ARG A 1 107 ? 10.435 -16.394 16.813 1.00 59.59 107 ARG A CA 1
ATOM 856 C C . ARG A 1 107 ? 8.987 -16.102 17.166 1.00 59.59 107 ARG A C 1
ATOM 858 O O . ARG A 1 107 ? 8.691 -15.570 18.230 1.00 59.59 107 ARG A O 1
ATOM 865 N N . TYR A 1 108 ? 8.055 -16.538 16.328 1.00 55.88 108 TYR A N 1
ATOM 866 C CA . TYR A 1 108 ? 6.634 -16.373 16.599 1.00 55.88 108 TYR A CA 1
ATOM 867 C C . TYR A 1 108 ? 6.170 -17.151 17.840 1.00 55.88 108 TYR A C 1
ATOM 869 O O . TYR A 1 108 ? 5.377 -16.643 18.634 1.00 55.88 108 TYR A O 1
ATOM 877 N N . ARG A 1 109 ? 6.687 -18.369 18.069 1.00 59.66 109 ARG A N 1
ATOM 878 C CA . ARG A 1 109 ? 6.437 -19.114 19.319 1.00 59.66 109 ARG A CA 1
ATOM 879 C C . ARG A 1 109 ? 7.006 -18.384 20.532 1.00 59.66 109 ARG A C 1
ATOM 881 O O . ARG A 1 109 ? 6.358 -18.382 21.577 1.00 59.66 109 ARG A O 1
ATOM 888 N N . TYR A 1 110 ? 8.168 -17.757 20.388 1.00 64.62 110 TYR A N 1
ATOM 889 C CA . TYR A 1 110 ? 8.789 -16.950 21.433 1.00 64.62 110 TYR A CA 1
ATOM 890 C C . TYR A 1 110 ? 7.941 -15.711 21.768 1.00 64.62 110 TYR A C 1
ATOM 892 O O . TYR A 1 110 ? 7.586 -15.518 22.928 1.00 64.62 110 TYR A O 1
ATOM 900 N N . ILE A 1 111 ? 7.471 -14.972 20.757 1.00 63.84 111 ILE A N 1
ATOM 901 C CA . ILE A 1 111 ? 6.541 -13.838 20.916 1.00 63.84 111 ILE A CA 1
ATOM 902 C C . ILE A 1 111 ? 5.203 -14.290 21.536 1.00 63.84 111 ILE A C 1
ATOM 904 O O . ILE A 1 111 ? 4.669 -13.635 22.429 1.00 63.84 111 ILE A O 1
ATOM 908 N N . LYS A 1 112 ? 4.661 -15.451 21.139 1.00 62.78 112 LYS A N 1
ATOM 909 C CA . LYS A 1 112 ? 3.441 -16.018 21.748 1.00 62.78 112 LYS A CA 1
ATOM 910 C C . LYS A 1 112 ? 3.633 -16.454 23.196 1.00 62.78 112 LYS A C 1
ATOM 912 O O . LYS A 1 112 ? 2.695 -16.345 23.982 1.00 62.78 112 LYS A O 1
ATOM 917 N N . LYS A 1 113 ? 4.810 -16.971 23.551 1.00 65.69 113 LYS A N 1
ATOM 918 C CA . LYS A 1 113 ? 5.155 -17.263 24.945 1.00 65.69 113 LYS A CA 1
ATOM 919 C C . LYS A 1 113 ? 5.175 -15.962 25.754 1.00 65.69 113 LYS A C 1
ATOM 921 O O . LYS A 1 113 ? 4.511 -15.901 26.781 1.00 65.69 113 LYS A O 1
ATOM 926 N N . PHE A 1 114 ? 5.796 -14.916 25.211 1.00 67.38 114 PHE A N 1
ATOM 927 C CA . PHE A 1 114 ? 5.797 -13.557 25.762 1.00 67.38 114 PHE A CA 1
ATOM 928 C C . PHE A 1 114 ? 4.382 -13.013 26.022 1.00 67.38 114 PHE A C 1
ATOM 930 O O . PHE A 1 114 ? 4.091 -12.507 27.103 1.00 67.38 114 PHE A O 1
ATOM 937 N N . LEU A 1 115 ? 3.462 -13.182 25.065 1.00 63.06 115 LEU A N 1
ATOM 938 C CA . LEU A 1 115 ? 2.063 -12.759 25.205 1.00 63.06 115 LEU A CA 1
ATOM 939 C C . LEU A 1 115 ? 1.313 -13.464 26.347 1.00 63.06 115 LEU A C 1
ATOM 941 O O . LEU A 1 115 ? 0.437 -12.863 26.964 1.00 63.06 115 LEU A O 1
ATOM 945 N N . ARG A 1 116 ? 1.639 -14.729 26.642 1.00 65.38 116 ARG A N 1
ATOM 946 C CA . ARG A 1 116 ? 0.983 -15.509 27.710 1.00 65.38 116 ARG A CA 1
ATOM 947 C C . ARG A 1 116 ? 1.431 -15.105 29.116 1.00 65.38 116 ARG A C 1
ATOM 949 O O . ARG A 1 116 ? 0.742 -15.436 30.073 1.00 65.38 116 ARG A O 1
ATOM 956 N N . GLU A 1 117 ? 2.547 -14.393 29.245 1.00 74.25 117 GLU A N 1
ATOM 957 C CA . GLU A 1 117 ? 3.148 -14.000 30.529 1.00 74.25 117 GLU A CA 1
ATOM 958 C C . GLU A 1 117 ? 2.654 -12.625 31.038 1.00 74.25 117 GLU A C 1
ATOM 960 O O . GLU A 1 117 ? 3.242 -12.044 31.950 1.00 74.25 117 GLU A O 1
ATOM 965 N N . GLY A 1 118 ? 1.575 -12.073 30.463 1.00 74.38 118 GLY A N 1
ATOM 966 C CA . GLY A 1 118 ? 1.013 -10.774 30.873 1.00 74.38 118 GLY A CA 1
ATOM 967 C C . GLY A 1 118 ? 1.894 -9.571 30.507 1.00 74.38 118 GLY A C 1
ATOM 968 O O . GLY A 1 118 ? 1.708 -8.471 31.025 1.00 74.38 118 GLY A O 1
ATOM 969 N N . ILE A 1 119 ? 2.873 -9.768 29.617 1.00 81.00 119 ILE A N 1
ATOM 970 C CA . ILE A 1 119 ? 3.784 -8.713 29.151 1.00 81.00 119 ILE A CA 1
ATOM 971 C C . ILE A 1 119 ? 3.044 -7.688 28.287 1.00 81.00 119 ILE A C 1
ATOM 973 O O . ILE A 1 119 ? 3.415 -6.520 28.312 1.00 81.00 119 ILE A O 1
ATOM 977 N N . LYS A 1 120 ? 1.963 -8.088 27.596 1.00 84.75 120 LYS A N 1
ATOM 978 C CA . LYS A 1 120 ? 1.122 -7.181 26.797 1.00 84.75 120 LYS A CA 1
ATOM 979 C C . LYS A 1 120 ? 0.674 -5.966 27.613 1.00 84.75 120 LYS A C 1
ATOM 981 O O . LYS A 1 120 ? 0.942 -4.839 27.212 1.00 84.75 120 LYS A O 1
ATOM 986 N N . ASP A 1 121 ? 0.048 -6.193 28.764 1.00 87.62 121 ASP A N 1
ATOM 987 C CA . ASP A 1 121 ? -0.530 -5.116 29.577 1.00 87.62 121 ASP A CA 1
ATOM 988 C C . ASP A 1 121 ? 0.560 -4.204 30.154 1.00 87.62 121 ASP A C 1
ATOM 990 O O . ASP A 1 121 ? 0.405 -2.986 30.205 1.00 87.62 121 ASP A O 1
ATOM 994 N N . LYS A 1 122 ? 1.710 -4.784 30.523 1.00 89.62 122 LYS A N 1
ATOM 995 C CA . LYS A 1 122 ? 2.877 -4.022 30.986 1.00 89.62 122 LYS A CA 1
ATOM 996 C C . LYS A 1 122 ? 3.481 -3.170 29.869 1.00 89.62 122 LYS A C 1
ATOM 998 O O . LYS A 1 122 ? 3.774 -2.003 30.098 1.00 89.62 122 LYS A O 1
ATOM 1003 N N . LEU A 1 123 ? 3.652 -3.737 28.674 1.00 89.50 123 LEU A N 1
ATOM 1004 C CA . LEU A 1 123 ? 4.152 -3.031 27.494 1.00 89.50 123 LEU A CA 1
ATOM 1005 C C . LEU A 1 123 ? 3.220 -1.879 27.110 1.00 89.50 123 LEU A C 1
ATOM 1007 O O . LEU A 1 123 ? 3.691 -0.771 26.875 1.00 89.50 123 LEU A O 1
ATOM 1011 N N . ARG A 1 124 ? 1.905 -2.128 27.090 1.00 92.00 124 ARG A N 1
ATOM 1012 C CA . ARG A 1 124 ? 0.895 -1.096 26.835 1.00 92.00 124 ARG A CA 1
ATOM 1013 C C . ARG A 1 124 ? 0.998 0.042 27.838 1.00 92.00 124 ARG A C 1
ATOM 1015 O O . ARG A 1 124 ? 1.099 1.184 27.419 1.00 92.00 124 ARG A O 1
ATOM 1022 N N . LYS A 1 125 ? 1.073 -0.268 29.134 1.00 92.00 125 LYS A N 1
ATOM 1023 C CA . LYS A 1 125 ? 1.227 0.748 30.179 1.00 92.00 125 LYS A CA 1
ATOM 1024 C C . LYS A 1 125 ? 2.486 1.603 29.983 1.00 92.00 125 LYS A C 1
ATOM 1026 O O . LYS A 1 125 ? 2.411 2.821 30.086 1.00 92.00 125 LYS A O 1
ATOM 1031 N N . ILE A 1 126 ? 3.624 0.984 29.649 1.00 92.62 126 ILE A N 1
ATOM 1032 C CA . ILE A 1 126 ? 4.860 1.724 29.342 1.00 92.62 126 ILE A CA 1
ATOM 1033 C C . ILE A 1 126 ? 4.638 2.663 28.149 1.00 92.62 126 ILE A C 1
ATOM 1035 O O . ILE A 1 126 ? 5.025 3.827 28.208 1.00 92.62 126 ILE A O 1
ATOM 1039 N N . LEU A 1 127 ? 4.003 2.183 27.077 1.00 91.88 127 LEU A N 1
ATOM 1040 C CA . LEU A 1 127 ? 3.722 2.984 25.880 1.00 91.88 127 LEU A CA 1
ATOM 1041 C C . LEU A 1 127 ? 2.715 4.114 26.137 1.00 91.88 127 LEU A C 1
ATOM 1043 O O . LEU A 1 127 ? 2.862 5.186 25.563 1.00 91.88 127 LEU A O 1
ATOM 1047 N N . GLU A 1 128 ? 1.721 3.903 26.998 1.00 90.69 128 GLU A N 1
ATOM 1048 C CA . GLU A 1 128 ? 0.750 4.927 27.410 1.00 90.69 128 GLU A CA 1
ATOM 1049 C C . GLU A 1 128 ? 1.413 6.053 28.224 1.00 90.69 128 GLU A C 1
ATOM 1051 O O . GLU A 1 128 ? 1.019 7.211 28.110 1.00 90.69 128 GLU A O 1
ATOM 1056 N N . GLU A 1 129 ? 2.446 5.733 29.009 1.00 90.69 129 GLU A N 1
ATOM 1057 C CA . GLU A 1 129 ? 3.211 6.694 29.820 1.00 90.69 129 GLU A CA 1
ATOM 1058 C C . GLU A 1 129 ? 4.378 7.348 29.047 1.00 90.69 129 GLU A C 1
ATOM 1060 O O . GLU A 1 129 ? 4.960 8.337 29.503 1.00 90.69 129 GLU A O 1
ATOM 1065 N N . THR A 1 130 ? 4.738 6.816 27.875 1.00 91.81 130 THR A N 1
ATOM 1066 C CA . THR A 1 130 ? 5.894 7.267 27.090 1.00 91.81 130 THR A CA 1
ATOM 1067 C C . THR A 1 130 ? 5.481 8.230 25.983 1.00 91.81 130 THR A C 1
ATOM 1069 O O . THR A 1 130 ? 4.629 7.923 25.156 1.00 91.81 130 THR A O 1
ATOM 1072 N N . ASN A 1 131 ? 6.161 9.378 25.892 1.00 93.75 131 ASN A N 1
ATOM 1073 C CA . ASN A 1 131 ? 5.981 10.294 24.768 1.00 93.75 131 ASN A CA 1
ATOM 1074 C C . ASN A 1 131 ? 6.510 9.662 23.455 1.00 93.75 131 ASN A C 1
ATOM 1076 O O . ASN A 1 131 ? 7.709 9.360 23.385 1.00 93.75 131 ASN A O 1
ATOM 1080 N N . PRO A 1 132 ? 5.675 9.510 22.406 1.00 94.06 132 PRO A N 1
ATOM 1081 C CA . PRO A 1 132 ? 6.073 8.823 21.179 1.00 94.06 132 PRO A CA 1
ATOM 1082 C C . PRO A 1 132 ? 7.245 9.454 20.441 1.00 94.06 132 PRO A C 1
ATOM 1084 O O . PRO A 1 132 ? 8.173 8.756 20.034 1.00 94.06 132 PRO A O 1
ATOM 1087 N N . GLN A 1 133 ? 7.240 10.780 20.322 1.00 94.38 133 GLN A N 1
ATOM 1088 C CA . GLN A 1 133 ? 8.303 11.506 19.638 1.00 94.38 133 GLN A CA 1
ATOM 1089 C C . GLN A 1 133 ? 9.635 11.373 20.380 1.00 94.38 133 GLN A C 1
ATOM 1091 O O . GLN A 1 133 ? 10.673 11.164 19.756 1.00 94.38 133 GLN A O 1
ATOM 1096 N N . LYS A 1 134 ? 9.620 11.431 21.715 1.00 94.75 134 LYS A N 1
ATOM 1097 C CA . LYS A 1 134 ? 10.827 11.222 22.519 1.00 94.75 134 LYS A CA 1
ATOM 1098 C C . LYS A 1 134 ? 11.389 9.809 22.334 1.00 94.75 134 LYS A C 1
ATOM 1100 O O . LYS A 1 134 ? 12.588 9.672 22.098 1.00 94.75 134 LYS A O 1
ATOM 1105 N N . LEU A 1 135 ? 10.538 8.780 22.396 1.00 95.31 135 LEU A N 1
ATOM 1106 C CA . LEU A 1 135 ? 10.974 7.395 22.198 1.00 95.31 135 LEU A CA 1
ATOM 1107 C C . LEU A 1 135 ? 11.556 7.179 20.799 1.00 95.31 135 LEU A C 1
ATOM 1109 O O . LEU A 1 135 ? 12.563 6.483 20.657 1.00 95.31 135 LEU A O 1
ATOM 1113 N N . TRP A 1 136 ? 10.951 7.782 19.775 1.00 95.62 136 TRP A N 1
ATOM 1114 C CA . TRP A 1 136 ? 11.475 7.723 18.415 1.00 95.62 136 TRP A CA 1
ATOM 1115 C C . TRP A 1 136 ? 12.860 8.347 18.302 1.00 95.62 136 TRP A C 1
ATOM 1117 O O . TRP A 1 136 ? 13.761 7.701 17.780 1.00 95.62 136 TRP A O 1
ATOM 1127 N N . GLU A 1 137 ? 13.066 9.556 18.828 1.00 95.75 137 GLU A N 1
ATOM 1128 C CA . GLU A 1 137 ? 14.375 10.217 18.769 1.00 95.75 137 GLU A CA 1
ATOM 1129 C C . GLU A 1 137 ? 15.454 9.433 19.533 1.00 95.75 137 GLU A C 1
ATOM 1131 O O . GLU A 1 137 ? 16.583 9.308 19.056 1.00 95.75 137 GLU A O 1
ATOM 1136 N N . GLU A 1 138 ? 15.114 8.842 20.681 1.00 95.69 138 GLU A N 1
ATOM 1137 C CA . GLU A 1 138 ? 16.023 7.966 21.430 1.00 95.69 138 GLU A CA 1
ATOM 1138 C C . GLU A 1 138 ? 16.353 6.683 20.656 1.00 95.69 138 GLU A C 1
ATOM 1140 O O . GLU A 1 138 ? 17.521 6.305 20.560 1.00 95.69 138 GLU A O 1
ATOM 1145 N N . THR A 1 139 ? 15.341 6.046 20.060 1.00 94.94 139 THR A N 1
ATOM 1146 C CA . THR A 1 139 ? 15.492 4.836 19.234 1.00 94.94 139 THR A CA 1
ATOM 1147 C C . THR A 1 139 ? 16.335 5.119 17.994 1.00 94.94 139 THR A C 1
ATOM 1149 O O . THR A 1 139 ? 17.264 4.375 17.685 1.00 94.94 139 THR A O 1
ATOM 1152 N N . LYS A 1 140 ? 16.048 6.220 17.296 1.00 94.81 140 LYS A N 1
ATOM 1153 C CA . LYS A 1 140 ? 16.792 6.678 16.123 1.00 94.81 140 LYS A CA 1
ATOM 1154 C C . LYS A 1 140 ? 18.252 6.927 16.481 1.00 94.81 140 LYS A C 1
ATOM 1156 O O . LYS A 1 140 ? 19.139 6.405 15.812 1.00 94.81 140 LYS A O 1
ATOM 1161 N N . LYS A 1 141 ? 18.507 7.675 17.559 1.00 95.38 141 LYS A N 1
ATOM 1162 C CA . LYS A 1 141 ? 19.864 7.983 18.021 1.00 95.38 141 LYS A CA 1
ATOM 1163 C C . LYS A 1 141 ? 20.651 6.719 18.361 1.00 95.38 141 LYS A C 1
ATOM 1165 O O . LYS A 1 141 ? 21.802 6.619 17.956 1.00 95.38 141 LYS A O 1
ATOM 1170 N N . GLU A 1 142 ? 20.041 5.770 19.071 1.00 94.12 142 GLU A N 1
ATOM 1171 C CA . GLU A 1 142 ? 20.645 4.470 19.388 1.00 94.12 142 GLU A CA 1
ATOM 1172 C C . GLU A 1 142 ? 21.056 3.735 18.107 1.00 94.12 142 GLU A C 1
ATOM 1174 O O . GLU A 1 142 ? 22.238 3.439 17.933 1.00 94.12 142 GLU A O 1
ATOM 1179 N N . ILE A 1 143 ? 20.112 3.529 17.181 1.00 91.75 143 ILE A N 1
ATOM 1180 C CA . ILE A 1 143 ? 20.346 2.796 15.928 1.00 91.75 143 ILE A CA 1
ATOM 1181 C C . ILE A 1 143 ? 21.421 3.479 15.073 1.00 91.75 143 ILE A C 1
ATOM 1183 O O . ILE A 1 143 ? 22.278 2.803 14.516 1.00 91.75 143 ILE A O 1
ATOM 1187 N N . MET A 1 144 ? 21.412 4.811 14.984 1.00 90.19 144 MET A N 1
ATOM 1188 C CA . MET A 1 144 ? 22.409 5.564 14.215 1.00 90.19 144 MET A CA 1
ATOM 1189 C C . MET A 1 144 ? 23.798 5.587 14.866 1.00 90.19 144 MET A C 1
ATOM 1191 O O . MET A 1 144 ? 24.773 5.916 14.194 1.00 90.19 144 MET A O 1
ATOM 1195 N N . SER A 1 145 ? 23.897 5.286 16.163 1.00 92.00 145 SER A N 1
ATOM 1196 C CA . SER A 1 145 ? 25.157 5.318 16.916 1.00 92.00 145 SER A CA 1
ATOM 1197 C C . SER A 1 145 ? 25.824 3.952 17.098 1.00 92.00 145 SER A C 1
ATOM 1199 O O . SER A 1 145 ? 26.995 3.909 17.472 1.00 92.00 145 SER A O 1
ATOM 1201 N N . ASP A 1 146 ? 25.106 2.853 16.845 1.00 88.69 146 ASP A N 1
ATOM 1202 C CA . ASP A 1 146 ? 25.595 1.488 17.046 1.00 88.69 146 ASP A CA 1
ATOM 1203 C C . ASP A 1 146 ? 25.383 0.624 15.793 1.00 88.69 146 ASP A C 1
ATOM 1205 O O . ASP A 1 146 ? 24.289 0.115 15.529 1.00 88.69 146 ASP A O 1
ATOM 1209 N N . ASP A 1 147 ? 26.472 0.395 15.053 1.00 85.50 147 ASP A N 1
ATOM 1210 C CA . ASP A 1 147 ? 26.489 -0.434 13.843 1.00 85.50 147 ASP A CA 1
ATOM 1211 C C . ASP A 1 147 ? 25.989 -1.867 14.087 1.00 85.50 147 ASP A C 1
ATOM 1213 O O . ASP A 1 147 ? 25.442 -2.491 13.176 1.00 85.50 147 ASP A O 1
ATOM 1217 N N . LYS A 1 148 ? 26.143 -2.416 15.303 1.00 86.62 148 LYS A N 1
ATOM 1218 C CA . LYS A 1 148 ? 25.642 -3.763 15.623 1.00 86.62 148 LYS A CA 1
ATOM 1219 C C . LYS A 1 148 ? 24.126 -3.776 15.710 1.00 86.62 148 LYS A C 1
ATOM 1221 O O . LYS A 1 148 ? 23.506 -4.745 15.280 1.00 86.62 148 LYS A O 1
ATOM 1226 N N . ILE A 1 149 ? 23.538 -2.716 16.259 1.00 84.19 149 ILE A N 1
ATOM 1227 C CA . ILE A 1 149 ? 22.085 -2.574 16.340 1.00 84.19 149 ILE A CA 1
ATOM 1228 C C . ILE A 1 149 ? 21.524 -2.303 14.947 1.00 84.19 149 ILE A C 1
ATOM 1230 O O . ILE A 1 149 ? 20.555 -2.947 14.547 1.00 84.19 149 ILE A O 1
ATOM 1234 N N . LEU A 1 150 ? 22.169 -1.427 14.173 1.00 83.19 150 LEU A N 1
ATOM 1235 C CA . LEU A 1 150 ? 21.802 -1.178 12.781 1.00 83.19 150 LEU A CA 1
ATOM 1236 C C . LEU A 1 150 ? 21.862 -2.457 11.929 1.00 83.19 150 LEU A C 1
ATOM 1238 O O . LEU A 1 150 ? 20.975 -2.686 11.108 1.00 83.19 150 LEU A O 1
ATOM 1242 N N . ALA A 1 151 ? 22.843 -3.336 12.163 1.00 83.94 151 ALA A N 1
ATOM 1243 C CA . ALA A 1 151 ? 22.969 -4.612 11.458 1.00 83.94 151 ALA A CA 1
ATOM 1244 C C . ALA A 1 151 ? 21.781 -5.571 11.677 1.00 83.94 151 ALA A C 1
ATOM 1246 O O . ALA A 1 151 ? 21.570 -6.466 10.855 1.00 83.94 151 ALA A O 1
ATOM 1247 N N . TYR A 1 152 ? 20.973 -5.388 12.730 1.00 83.00 152 TYR A N 1
ATOM 1248 C CA . TYR A 1 152 ? 19.719 -6.133 12.894 1.00 83.00 152 TYR A CA 1
ATOM 1249 C C . TYR A 1 152 ? 18.610 -5.673 11.941 1.00 83.00 152 TYR A C 1
ATOM 1251 O O . TYR A 1 152 ? 17.670 -6.433 11.691 1.00 83.00 152 TYR A O 1
ATOM 1259 N N . TYR A 1 153 ? 18.737 -4.469 11.381 1.00 81.38 153 TYR A N 1
ATOM 1260 C CA . TYR A 1 153 ? 17.749 -3.818 10.523 1.00 81.38 153 TYR A CA 1
ATOM 1261 C C . TYR A 1 153 ? 18.337 -3.453 9.148 1.00 81.38 153 TYR A C 1
ATOM 1263 O O . TYR A 1 153 ? 18.255 -2.303 8.727 1.00 81.38 153 TYR A O 1
ATOM 1271 N N . PRO A 1 154 ? 18.899 -4.408 8.383 1.00 73.62 154 PRO A N 1
ATOM 1272 C CA . PRO A 1 154 ? 19.624 -4.117 7.139 1.00 73.62 154 PRO A CA 1
ATOM 1273 C C . PRO A 1 154 ? 18.764 -3.493 6.023 1.00 73.62 154 PRO A C 1
ATOM 1275 O O . PRO A 1 154 ? 19.293 -3.057 5.006 1.00 73.62 154 PRO A O 1
ATOM 1278 N N . TRP A 1 155 ? 17.439 -3.470 6.181 1.00 76.06 155 TRP A N 1
ATOM 1279 C CA . TRP A 1 155 ? 16.479 -2.895 5.233 1.00 76.06 155 TRP A CA 1
ATOM 1280 C C . TRP A 1 155 ? 16.113 -1.430 5.520 1.00 76.06 155 TRP A C 1
ATOM 1282 O O . TRP A 1 155 ? 15.324 -0.861 4.760 1.00 76.06 155 TRP A O 1
ATOM 1292 N N . ILE A 1 156 ? 16.611 -0.837 6.614 1.00 82.62 156 ILE A N 1
ATOM 1293 C CA . ILE A 1 156 ? 16.399 0.579 6.930 1.00 82.62 156 ILE A CA 1
ATOM 1294 C C . ILE A 1 156 ? 17.708 1.348 6.773 1.00 82.62 156 ILE A C 1
ATOM 1296 O O . ILE A 1 156 ? 18.749 0.948 7.289 1.00 82.62 156 ILE A O 1
ATOM 1300 N N . SER A 1 157 ? 17.664 2.455 6.036 1.00 84.38 157 SER A N 1
ATOM 1301 C CA . SER A 1 157 ? 18.826 3.326 5.875 1.00 84.38 157 SER A CA 1
ATOM 1302 C C . SER A 1 157 ? 18.823 4.446 6.926 1.00 84.38 157 SER A C 1
ATOM 1304 O O . SER A 1 157 ? 17.752 4.859 7.382 1.00 84.38 157 SER A O 1
ATOM 1306 N N . PRO A 1 158 ? 19.992 5.012 7.280 1.00 85.69 158 PRO A N 1
ATOM 1307 C CA . PRO A 1 158 ? 20.055 6.201 8.133 1.00 85.69 158 PRO A CA 1
ATOM 1308 C C . PRO A 1 158 ? 19.250 7.382 7.571 1.00 85.69 158 PRO A C 1
ATOM 1310 O O . PRO A 1 158 ? 18.588 8.103 8.309 1.00 85.69 158 PRO A O 1
ATOM 1313 N N . THR A 1 159 ? 19.252 7.551 6.247 1.00 86.75 159 THR A N 1
ATOM 1314 C CA . THR A 1 159 ? 18.459 8.577 5.561 1.00 86.75 159 THR A CA 1
ATOM 1315 C C . THR A 1 159 ? 16.956 8.349 5.730 1.00 86.75 159 THR A C 1
ATOM 1317 O O . THR A 1 159 ? 16.208 9.306 5.908 1.00 86.75 159 THR A O 1
ATOM 1320 N N . GLU A 1 160 ? 16.513 7.090 5.714 1.00 89.31 160 GLU A N 1
ATOM 1321 C CA . GLU A 1 160 ? 15.117 6.733 5.958 1.00 89.31 160 GLU A CA 1
ATOM 1322 C C . GLU A 1 160 ? 14.706 6.994 7.412 1.00 89.31 160 GLU A C 1
ATOM 1324 O O . GLU A 1 160 ? 13.629 7.538 7.637 1.00 89.31 160 GLU A O 1
ATOM 1329 N N . LEU A 1 161 ? 15.572 6.697 8.386 1.00 90.81 161 LEU A N 1
ATOM 1330 C CA . LEU A 1 161 ? 15.327 7.019 9.798 1.00 90.81 161 LEU A CA 1
ATOM 1331 C C . LEU A 1 161 ? 15.123 8.523 10.029 1.00 90.81 161 LEU A C 1
ATOM 1333 O O . LEU A 1 161 ? 14.226 8.917 10.768 1.00 90.81 161 LEU A O 1
ATOM 1337 N N . GLU A 1 162 ? 15.924 9.368 9.380 1.00 90.88 162 GLU A N 1
ATOM 1338 C CA . GLU A 1 162 ? 15.796 10.827 9.502 1.00 90.88 162 GLU A CA 1
ATOM 1339 C C . GLU A 1 162 ? 14.570 11.394 8.775 1.00 90.88 162 GLU A C 1
ATOM 1341 O O . GLU A 1 162 ? 14.102 12.487 9.099 1.00 90.88 162 GLU A O 1
ATOM 1346 N N . ALA A 1 163 ? 14.050 10.674 7.779 1.00 91.25 163 ALA A N 1
ATOM 1347 C CA . ALA A 1 163 ? 12.898 11.093 6.987 1.00 91.25 163 ALA A CA 1
ATOM 1348 C C . ALA A 1 163 ? 11.544 10.807 7.649 1.00 91.25 163 ALA A C 1
ATOM 1350 O O . ALA A 1 163 ? 10.514 11.254 7.134 1.00 91.25 163 ALA A O 1
ATOM 1351 N N . VAL A 1 164 ? 11.542 10.062 8.756 1.00 93.19 164 VAL A N 1
ATOM 1352 C CA . VAL A 1 164 ? 10.340 9.705 9.509 1.00 93.19 164 VAL A CA 1
ATOM 1353 C C . VAL A 1 164 ? 10.202 10.599 10.735 1.00 93.19 164 VAL A C 1
ATOM 1355 O O . VAL A 1 164 ? 11.146 10.780 11.507 1.00 93.19 164 VAL A O 1
ATOM 1358 N N . LYS A 1 165 ? 8.997 11.135 10.936 1.00 92.69 165 LYS A N 1
ATOM 1359 C CA . LYS A 1 165 ? 8.640 11.921 12.126 1.00 92.69 165 LYS A CA 1
ATOM 1360 C C . LYS A 1 165 ? 7.436 11.306 12.816 1.00 92.69 165 LYS A C 1
ATOM 1362 O O . LYS A 1 165 ? 6.485 10.934 12.135 1.00 92.69 165 LYS A O 1
ATOM 1367 N N . VAL A 1 166 ? 7.453 11.245 14.143 1.00 92.31 166 VAL A N 1
ATOM 1368 C CA . VAL A 1 166 ? 6.298 10.805 14.934 1.00 92.31 166 VAL A CA 1
ATOM 1369 C C . VAL A 1 166 ? 5.512 12.028 15.380 1.00 92.31 166 VAL A C 1
ATOM 1371 O O . VAL A 1 166 ? 6.079 13.060 15.732 1.00 92.31 166 VAL A O 1
ATOM 1374 N N . CYS A 1 167 ? 4.190 11.946 15.339 1.00 89.00 167 CYS A N 1
ATOM 1375 C CA . CYS A 1 167 ? 3.318 13.010 15.826 1.00 89.00 167 CYS A CA 1
ATOM 1376 C C . CYS A 1 167 ? 2.313 12.466 16.838 1.00 89.00 167 CYS A C 1
ATOM 1378 O O . CYS A 1 167 ? 2.108 11.259 16.940 1.00 89.00 167 CYS A O 1
ATOM 1380 N N . GLY A 1 168 ? 1.715 13.370 17.609 1.00 85.69 168 GLY A N 1
ATOM 1381 C CA . GLY A 1 168 ? 0.806 13.035 18.699 1.00 85.69 168 GLY A CA 1
ATOM 1382 C C . GLY A 1 168 ? 1.489 12.836 20.055 1.00 85.69 168 GLY A C 1
ATOM 1383 O O . GLY A 1 168 ? 2.699 12.631 20.175 1.00 85.69 168 GLY A O 1
ATOM 1384 N N . GLU A 1 169 ? 0.672 12.920 21.102 1.00 87.25 169 GLU A N 1
ATOM 1385 C CA . GLU A 1 169 ? 1.110 12.833 22.500 1.00 87.25 169 GLU A CA 1
ATOM 1386 C C . GLU A 1 169 ? 1.036 11.409 23.065 1.00 87.25 169 GLU A C 1
ATOM 1388 O O . GLU A 1 169 ? 1.676 11.113 24.072 1.00 87.25 169 GLU A O 1
ATOM 1393 N N . SER A 1 170 ? 0.284 10.519 22.414 1.00 90.38 170 SER A N 1
ATOM 1394 C CA . SER A 1 170 ? 0.004 9.163 22.894 1.00 90.38 170 SER A CA 1
ATOM 1395 C C . SER A 1 170 ? 0.255 8.137 21.800 1.00 90.38 170 SER A C 1
ATOM 1397 O O . SER A 1 170 ? -0.128 8.354 20.656 1.00 90.38 170 SER A O 1
ATOM 1399 N N . PHE A 1 171 ? 0.863 7.002 22.154 1.00 90.88 171 PHE A N 1
ATOM 1400 C CA . PHE A 1 171 ? 1.111 5.900 21.218 1.00 90.88 171 PHE A CA 1
ATOM 1401 C C . PHE A 1 171 ? -0.164 5.199 20.755 1.00 90.88 171 PHE A C 1
ATOM 1403 O O . PHE A 1 171 ? -0.222 4.743 19.617 1.00 90.88 171 PHE A O 1
ATOM 1410 N N . ILE A 1 172 ? -1.138 5.075 21.658 1.00 94.69 172 ILE A N 1
ATOM 1411 C CA . ILE A 1 172 ? -2.384 4.335 21.464 1.00 94.69 172 ILE A CA 1
ATOM 1412 C C . ILE A 1 172 ? -3.527 5.340 21.534 1.00 94.69 172 ILE A C 1
ATOM 1414 O O . ILE A 1 172 ? -3.663 6.064 22.520 1.00 94.69 172 ILE A O 1
ATOM 1418 N N . ILE A 1 173 ? -4.339 5.385 20.484 1.00 95.25 173 ILE A N 1
ATOM 1419 C CA . ILE A 1 173 ? -5.436 6.338 20.335 1.00 95.25 173 ILE A CA 1
ATOM 1420 C C . ILE A 1 173 ? -6.725 5.545 20.159 1.00 95.25 173 ILE A C 1
ATOM 1422 O O . ILE A 1 173 ? -6.788 4.615 19.360 1.00 95.25 173 ILE A O 1
ATOM 1426 N N . LYS A 1 174 ? -7.752 5.881 20.940 1.00 96.69 174 LYS A N 1
ATOM 1427 C CA . LYS A 1 174 ? -9.049 5.199 20.890 1.00 96.69 174 LYS A CA 1
ATOM 1428 C C . LYS A 1 174 ? -9.972 5.886 19.898 1.00 96.69 174 LYS A C 1
ATOM 1430 O O . LYS A 1 174 ? -10.090 7.110 19.908 1.00 96.69 174 LYS A O 1
ATOM 1435 N N . HIS A 1 175 ? -10.669 5.082 19.109 1.00 96.94 175 HIS A N 1
ATOM 1436 C CA . HIS A 1 175 ? -11.687 5.529 18.177 1.00 96.94 175 HIS A CA 1
ATOM 1437 C C . HIS A 1 175 ? -12.979 4.752 18.397 1.00 96.94 175 HIS A C 1
ATOM 1439 O O . HIS A 1 175 ? -12.975 3.554 18.678 1.00 96.94 175 HIS A O 1
ATOM 1445 N N . GLU A 1 176 ? -14.097 5.444 18.225 1.00 95.88 176 GLU A N 1
ATOM 1446 C CA . GLU A 1 176 ? -15.419 4.830 18.247 1.00 95.88 176 GLU A CA 1
ATOM 1447 C C . GLU A 1 176 ? -15.964 4.755 16.818 1.00 95.88 176 GLU A C 1
ATOM 1449 O O . GLU A 1 176 ? -15.871 5.745 16.089 1.00 95.88 176 GLU A O 1
ATOM 1454 N N . PRO A 1 177 ? -16.526 3.613 16.384 1.00 94.81 177 PRO A N 1
ATOM 1455 C CA . PRO A 1 177 ? -17.206 3.547 15.100 1.00 94.81 177 PRO A CA 1
ATOM 1456 C C . PRO A 1 177 ? -18.402 4.502 15.086 1.00 94.81 177 PRO A C 1
ATOM 1458 O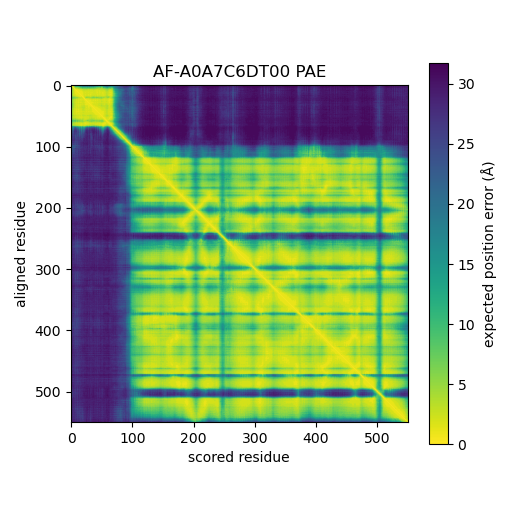 O . PRO A 1 177 ? -19.045 4.754 16.107 1.00 94.81 177 PRO A O 1
ATOM 1461 N N . ILE A 1 178 ? -18.737 4.999 13.902 1.00 95.06 178 ILE A N 1
ATOM 1462 C CA . ILE A 1 178 ? -19.934 5.799 13.681 1.00 95.06 178 ILE A CA 1
ATOM 1463 C C . ILE A 1 178 ? -21.141 4.871 13.865 1.00 95.06 178 ILE A C 1
ATOM 1465 O O . ILE A 1 178 ? -21.207 3.822 13.214 1.00 95.06 178 ILE A O 1
ATOM 1469 N N . PRO A 1 179 ? -22.111 5.228 14.728 1.00 93.38 179 PRO A N 1
ATOM 1470 C CA . PRO A 1 179 ? -23.346 4.468 14.857 1.00 93.38 179 PRO A CA 1
ATOM 1471 C C . PRO A 1 179 ? -23.999 4.278 13.489 1.00 93.38 179 PRO A C 1
ATOM 1473 O O . PRO A 1 179 ? -24.072 5.229 12.713 1.00 93.38 179 PRO A O 1
ATOM 1476 N N . SER A 1 180 ? -24.484 3.073 13.180 1.00 87.50 180 SER A N 1
ATOM 1477 C CA . SER A 1 180 ? -24.967 2.752 11.830 1.00 87.50 180 SER A CA 1
ATOM 1478 C C . SER A 1 180 ? -26.027 3.739 11.342 1.00 87.50 180 SER A C 1
ATOM 1480 O O . SER A 1 180 ? -25.929 4.208 10.222 1.00 87.50 180 SER A O 1
ATOM 1482 N N . ASN A 1 181 ? -26.960 4.154 12.201 1.00 90.69 181 ASN A N 1
ATOM 1483 C CA . ASN A 1 181 ? -28.000 5.145 11.893 1.00 90.69 181 ASN A CA 1
ATOM 1484 C C . ASN A 1 181 ? -27.480 6.569 11.606 1.00 90.69 181 ASN A C 1
ATOM 1486 O O . ASN A 1 181 ? -28.238 7.400 11.116 1.00 90.69 181 ASN A O 1
ATOM 1490 N N . ASN A 1 182 ? -26.213 6.852 11.905 1.00 93.50 182 ASN A N 1
ATOM 1491 C CA . ASN A 1 182 ? -25.553 8.132 11.652 1.00 93.50 182 ASN A CA 1
ATOM 1492 C C . ASN A 1 182 ? -24.536 8.046 10.501 1.00 93.50 182 ASN A C 1
ATOM 1494 O O . ASN A 1 182 ? -24.004 9.075 10.085 1.00 93.50 182 ASN A O 1
ATOM 1498 N N . LEU A 1 183 ? -24.245 6.845 9.986 1.00 94.50 183 LEU A N 1
ATOM 1499 C CA . LEU A 1 183 ? -23.263 6.651 8.924 1.00 94.50 183 LEU A CA 1
ATOM 1500 C C . LEU A 1 183 ? -23.773 7.279 7.625 1.00 94.50 183 LEU A C 1
ATOM 1502 O O . LEU A 1 183 ? -24.753 6.814 7.043 1.00 94.50 183 LEU A O 1
ATOM 1506 N N . THR A 1 184 ? -23.095 8.328 7.173 1.00 95.44 184 THR A N 1
ATOM 1507 C CA . THR A 1 184 ? -23.405 9.040 5.931 1.00 95.44 184 THR A CA 1
ATOM 1508 C C . THR A 1 184 ? -22.113 9.327 5.176 1.00 95.44 184 THR A C 1
ATOM 1510 O O . THR A 1 184 ? -21.099 9.636 5.795 1.00 95.44 184 THR A O 1
ATOM 1513 N N . GLY A 1 185 ? -22.135 9.194 3.853 1.00 96.06 185 GLY A N 1
ATOM 1514 C CA . GLY A 1 185 ? -20.990 9.501 3.001 1.00 96.06 185 GLY A CA 1
ATOM 1515 C C . GLY A 1 185 ? -20.966 8.697 1.707 1.00 96.06 185 GLY A C 1
ATOM 1516 O O . GLY A 1 185 ? -21.832 7.857 1.443 1.00 96.06 185 GLY A O 1
ATOM 1517 N N . VAL A 1 186 ? -19.943 8.963 0.902 1.00 96.56 186 VAL A N 1
ATOM 1518 C CA . VAL A 1 186 ? -19.635 8.226 -0.326 1.00 96.56 186 VAL A CA 1
ATOM 1519 C C . VAL A 1 186 ? -18.303 7.521 -0.133 1.00 96.56 186 VAL A C 1
ATOM 1521 O O . VAL A 1 186 ? -17.278 8.159 0.102 1.00 96.56 186 VAL A O 1
ATOM 1524 N N . PHE A 1 187 ? -18.308 6.200 -0.247 1.00 97.06 187 PHE A N 1
ATOM 1525 C CA . PHE A 1 187 ? -17.147 5.359 0.001 1.00 97.06 187 PHE A CA 1
ATOM 1526 C C . PHE A 1 187 ? -16.800 4.585 -1.258 1.00 97.06 187 PHE A C 1
ATOM 1528 O O . PHE A 1 187 ? -17.615 3.825 -1.777 1.00 97.06 187 PHE A O 1
ATOM 1535 N N . ILE A 1 188 ? -15.587 4.775 -1.753 1.00 97.88 188 ILE A N 1
ATOM 1536 C CA . ILE A 1 188 ? -15.082 4.099 -2.943 1.00 97.88 188 ILE A CA 1
ATOM 1537 C C . ILE A 1 188 ? -13.959 3.174 -2.499 1.00 97.88 188 ILE A C 1
ATOM 1539 O O . ILE A 1 188 ? -13.059 3.609 -1.794 1.00 97.88 188 ILE A O 1
ATOM 1543 N N . GLY A 1 189 ? -14.007 1.907 -2.885 1.00 96.81 189 GLY A N 1
ATOM 1544 C CA . GLY A 1 189 ? -12.895 0.978 -2.718 1.00 96.81 189 GLY A CA 1
ATOM 1545 C C . GLY A 1 189 ? -12.285 0.663 -4.065 1.00 96.81 189 GLY A C 1
ATOM 1546 O O . GLY A 1 189 ? -13.036 0.482 -5.024 1.00 96.81 189 GLY A O 1
ATOM 1547 N N . THR A 1 190 ? -10.962 0.585 -4.145 1.00 95.88 190 THR A N 1
ATOM 1548 C CA . THR A 1 190 ? -10.258 0.162 -5.359 1.00 95.88 190 THR A CA 1
ATOM 1549 C C . THR A 1 190 ? -9.260 -0.943 -5.041 1.00 95.88 190 THR A C 1
ATOM 1551 O O . THR A 1 190 ? -8.574 -0.885 -4.024 1.00 95.88 190 THR A O 1
ATOM 1554 N N . ASP A 1 191 ? -9.177 -1.945 -5.912 1.00 92.06 191 ASP A N 1
ATOM 1555 C CA . ASP A 1 191 ? -8.181 -3.016 -5.839 1.00 92.06 191 ASP A CA 1
ATOM 1556 C C . ASP A 1 191 ? -7.560 -3.266 -7.212 1.00 92.06 191 ASP A C 1
ATOM 1558 O O . ASP A 1 191 ? -8.238 -3.191 -8.245 1.00 92.06 191 ASP A O 1
ATOM 1562 N N . GLY A 1 192 ? -6.271 -3.593 -7.195 1.00 86.38 192 GLY A N 1
ATOM 1563 C CA . GLY A 1 192 ? -5.483 -4.021 -8.331 1.00 86.38 192 GLY A CA 1
ATOM 1564 C C . GLY A 1 192 ? -4.928 -5.426 -8.088 1.00 86.38 192 GLY A C 1
ATOM 1565 O O . GLY A 1 192 ? -4.232 -5.693 -7.117 1.00 86.38 192 GLY A O 1
ATOM 1566 N N . SER A 1 193 ? -5.141 -6.324 -9.044 1.00 82.19 193 SER A N 1
ATOM 1567 C CA . SER A 1 193 ? -4.624 -7.689 -9.020 1.00 82.19 193 SER A CA 1
ATOM 1568 C C . SER A 1 193 ? -3.688 -7.950 -10.204 1.00 82.19 193 SER A C 1
ATOM 1570 O O . SER A 1 193 ? -4.018 -7.675 -11.362 1.00 82.19 193 SER A O 1
ATOM 1572 N N . LEU A 1 194 ? -2.521 -8.522 -9.906 1.00 80.00 194 LEU A N 1
ATOM 1573 C CA . LEU A 1 194 ? -1.576 -9.041 -10.892 1.00 80.00 194 LEU A CA 1
ATOM 1574 C C . LEU A 1 194 ? -1.868 -10.520 -11.160 1.00 80.00 194 LEU A C 1
ATOM 1576 O O . LEU A 1 194 ? -1.899 -11.330 -10.234 1.00 80.00 194 LEU A O 1
ATOM 1580 N N . HIS A 1 195 ? -2.019 -10.882 -12.428 1.00 80.31 195 HIS A N 1
ATOM 1581 C CA . HIS A 1 195 ? -2.320 -12.241 -12.860 1.00 80.31 195 HIS A CA 1
ATOM 1582 C C . HIS A 1 195 ? -1.209 -12.797 -13.741 1.00 80.31 195 HIS A C 1
ATOM 1584 O O . HIS A 1 195 ? -0.553 -12.076 -14.498 1.00 80.31 195 HIS A O 1
ATOM 1590 N N . ARG A 1 196 ? -1.021 -14.114 -13.648 1.00 76.00 196 ARG A N 1
ATOM 1591 C CA . ARG A 1 196 ? -0.119 -14.883 -14.505 1.00 76.00 196 ARG A CA 1
ATOM 1592 C C . ARG A 1 196 ? -0.907 -15.980 -15.196 1.00 76.00 196 ARG A C 1
ATOM 1594 O O . ARG A 1 196 ? -1.660 -16.701 -14.541 1.00 76.00 196 ARG A O 1
ATOM 1601 N N . LEU A 1 197 ? -0.727 -16.092 -16.503 1.00 74.81 197 LEU A N 1
ATOM 1602 C CA . LEU A 1 197 ? -1.304 -17.144 -17.324 1.00 74.81 197 LEU A CA 1
ATOM 1603 C C . LEU A 1 197 ? -0.168 -17.882 -18.031 1.00 74.81 197 LEU A C 1
ATOM 1605 O O . LEU A 1 197 ? 0.467 -17.338 -18.935 1.00 74.81 197 LEU A O 1
ATOM 1609 N N . ASP A 1 198 ? 0.052 -19.124 -17.613 1.00 75.56 198 ASP A N 1
ATOM 1610 C CA . ASP A 1 198 ? 1.039 -20.020 -18.205 1.00 75.56 198 ASP A CA 1
ATOM 1611 C C . ASP A 1 198 ? 0.330 -20.926 -19.215 1.00 75.56 198 ASP A C 1
ATOM 1613 O O . ASP A 1 198 ? -0.491 -21.771 -18.850 1.00 75.56 198 ASP A O 1
ATOM 1617 N N . LEU A 1 199 ? 0.627 -20.745 -20.500 1.00 72.06 199 LEU A N 1
ATOM 1618 C CA . LEU A 1 199 ? 0.083 -21.571 -21.572 1.00 72.06 199 LEU A CA 1
ATOM 1619 C C . LEU A 1 199 ? 1.141 -22.559 -22.037 1.00 72.06 199 LEU A C 1
ATOM 1621 O O . LEU A 1 199 ? 2.195 -22.166 -22.535 1.00 72.06 199 LEU A O 1
ATOM 1625 N N . VAL A 1 200 ? 0.833 -23.849 -21.921 1.00 74.31 200 VAL A N 1
ATOM 1626 C CA . VAL A 1 200 ? 1.678 -24.932 -22.426 1.00 74.31 200 VAL A CA 1
ATOM 1627 C C . VAL A 1 200 ? 0.988 -25.567 -23.621 1.00 74.31 200 VAL A C 1
ATOM 1629 O O . VAL A 1 200 ? -0.139 -26.051 -23.524 1.00 74.31 200 VAL A O 1
ATOM 1632 N N . PHE A 1 201 ? 1.664 -25.576 -24.763 1.00 71.69 201 PHE A N 1
ATOM 1633 C CA . PHE A 1 201 ? 1.158 -26.194 -25.982 1.00 71.69 201 PHE A CA 1
ATOM 1634 C C . PHE A 1 201 ? 2.287 -26.872 -26.752 1.00 71.69 201 PHE A C 1
ATOM 1636 O O . PHE A 1 201 ? 3.465 -26.587 -26.569 1.00 71.69 201 PHE A O 1
ATOM 1643 N N . GLN A 1 202 ? 1.930 -27.814 -27.619 1.00 68.50 202 GLN A N 1
ATOM 1644 C CA . GLN A 1 202 ? 2.893 -28.588 -28.393 1.00 68.50 202 GLN A CA 1
ATOM 1645 C C . GLN A 1 202 ? 2.804 -28.195 -29.867 1.00 68.50 202 GLN A C 1
ATOM 1647 O O . GLN A 1 202 ? 1.757 -28.351 -30.494 1.00 68.50 202 GLN A O 1
ATOM 1652 N N . ILE A 1 203 ? 3.916 -27.718 -30.430 1.00 67.19 203 ILE A N 1
ATOM 1653 C CA . ILE A 1 203 ? 4.071 -27.514 -31.873 1.00 67.19 203 ILE A CA 1
ATOM 1654 C C . ILE A 1 203 ? 4.860 -28.716 -32.409 1.00 67.19 203 ILE A C 1
ATOM 1656 O O . ILE A 1 203 ? 6.057 -28.859 -32.163 1.00 67.19 203 ILE A O 1
ATOM 1660 N N . PHE A 1 204 ? 4.186 -29.624 -33.120 1.00 72.69 204 PHE A N 1
ATOM 1661 C CA . PHE A 1 204 ? 4.739 -30.913 -33.566 1.00 72.69 204 PHE A CA 1
ATOM 1662 C C . PHE A 1 204 ? 5.289 -31.775 -32.416 1.00 72.69 204 PHE A C 1
ATOM 1664 O O . PHE A 1 204 ? 4.514 -32.416 -31.720 1.00 72.69 204 PHE A O 1
ATOM 1671 N N . ARG A 1 205 ? 6.614 -31.834 -32.223 1.00 74.56 205 ARG A N 1
ATOM 1672 C CA . ARG A 1 205 ? 7.293 -32.541 -31.115 1.00 74.56 205 ARG A CA 1
ATOM 1673 C C . ARG A 1 205 ? 7.995 -31.586 -30.145 1.00 74.56 205 ARG A C 1
ATOM 1675 O O . ARG A 1 205 ? 8.697 -32.046 -29.252 1.00 74.56 205 ARG A O 1
ATOM 1682 N N . ILE A 1 206 ? 7.840 -30.280 -30.340 1.00 66.62 206 ILE A N 1
ATOM 1683 C CA . ILE A 1 206 ? 8.498 -29.253 -29.539 1.00 66.62 206 ILE A CA 1
ATOM 1684 C C . ILE A 1 206 ? 7.473 -28.731 -28.523 1.00 66.62 206 ILE A C 1
ATOM 1686 O O . ILE A 1 206 ? 6.456 -28.165 -28.939 1.00 66.62 206 ILE A O 1
ATOM 1690 N N . PRO A 1 207 ? 7.686 -28.939 -27.211 1.00 69.88 207 PRO A N 1
ATOM 1691 C CA . PRO A 1 207 ? 6.890 -28.264 -26.198 1.00 69.88 207 PRO A CA 1
ATOM 1692 C C . PRO A 1 207 ? 7.214 -26.767 -26.234 1.00 69.88 207 PRO A C 1
ATOM 1694 O O . PRO A 1 207 ? 8.379 -26.375 -26.229 1.00 69.88 207 PRO A O 1
ATOM 1697 N N . ALA A 1 208 ? 6.177 -25.942 -26.285 1.00 64.94 208 ALA A N 1
ATOM 1698 C CA . ALA A 1 208 ? 6.260 -24.494 -26.217 1.00 64.94 208 ALA A CA 1
ATOM 1699 C C . ALA A 1 208 ? 5.504 -24.007 -24.976 1.00 64.94 208 ALA A C 1
ATOM 1701 O O . ALA A 1 208 ? 4.454 -24.546 -24.614 1.00 64.94 208 ALA A O 1
ATOM 1702 N N . MET A 1 209 ? 6.058 -22.990 -24.324 1.00 67.75 209 MET A N 1
ATOM 1703 C CA . MET A 1 209 ? 5.481 -22.352 -23.147 1.00 67.75 209 MET A CA 1
ATOM 1704 C C . MET A 1 209 ? 5.405 -20.852 -23.400 1.00 67.75 209 MET A C 1
ATOM 1706 O O . MET A 1 209 ? 6.343 -20.273 -23.944 1.00 67.75 209 MET A O 1
ATOM 1710 N N . MET A 1 210 ? 4.291 -20.240 -23.019 1.00 68.56 210 MET A N 1
ATOM 1711 C CA . MET A 1 210 ? 4.084 -18.798 -23.073 1.00 68.56 210 MET A CA 1
ATOM 1712 C C . MET A 1 210 ? 3.630 -18.327 -21.695 1.00 68.56 210 MET A C 1
ATOM 1714 O O . MET A 1 210 ? 2.598 -18.782 -21.205 1.00 68.56 210 MET A O 1
ATOM 1718 N N . ASN A 1 211 ? 4.400 -17.418 -21.096 1.00 68.00 211 ASN A N 1
ATOM 1719 C CA . ASN A 1 211 ? 4.132 -16.878 -19.764 1.00 68.00 211 ASN A CA 1
ATOM 1720 C C . ASN A 1 211 ? 3.628 -15.448 -19.908 1.00 68.00 211 ASN A C 1
ATOM 1722 O O . ASN A 1 211 ? 4.401 -14.535 -20.210 1.00 68.00 211 ASN A O 1
ATOM 1726 N N . LEU A 1 212 ? 2.327 -15.264 -19.718 1.00 72.75 212 LEU A N 1
ATOM 1727 C CA . LEU A 1 212 ? 1.682 -13.968 -19.847 1.00 72.75 212 LEU A CA 1
ATOM 1728 C C . LEU A 1 212 ? 1.468 -13.357 -18.477 1.00 72.75 212 LEU A C 1
ATOM 1730 O O . LEU A 1 212 ? 0.901 -13.986 -17.583 1.00 72.75 212 LEU A O 1
ATOM 1734 N N . VAL A 1 213 ? 1.878 -12.103 -18.343 1.00 74.50 213 VAL A N 1
ATOM 1735 C CA . VAL A 1 213 ? 1.594 -11.290 -17.167 1.00 74.50 213 VAL A CA 1
ATOM 1736 C C . VAL A 1 213 ? 0.609 -10.203 -17.566 1.00 74.50 213 VAL A C 1
ATOM 1738 O O . VAL A 1 213 ? 0.826 -9.507 -18.558 1.00 74.50 213 VAL A O 1
ATOM 1741 N N . PHE A 1 214 ? -0.480 -10.074 -16.812 1.00 78.12 214 PHE A N 1
ATOM 1742 C CA . PHE A 1 214 ? -1.486 -9.040 -17.033 1.00 78.12 214 PHE A CA 1
ATOM 1743 C C . PHE A 1 214 ? -2.051 -8.535 -15.707 1.00 78.12 214 PHE A C 1
ATOM 1745 O O . PHE A 1 214 ? -1.993 -9.219 -14.686 1.00 78.12 214 PHE A O 1
ATOM 1752 N N . THR A 1 215 ? -2.603 -7.330 -15.716 1.00 80.06 215 THR A N 1
ATOM 1753 C CA . THR A 1 215 ? -3.187 -6.693 -14.534 1.00 80.06 215 THR A CA 1
ATOM 1754 C C . THR A 1 215 ? -4.686 -6.497 -14.723 1.00 80.06 215 THR A C 1
ATOM 1756 O O . THR A 1 215 ? -5.187 -6.323 -15.835 1.00 80.06 215 THR A O 1
ATOM 1759 N N . SER A 1 216 ? -5.426 -6.546 -13.624 1.00 82.38 216 SER A N 1
ATOM 1760 C CA . SER A 1 216 ? -6.847 -6.212 -13.570 1.00 82.38 216 SER A CA 1
ATOM 1761 C C . SER A 1 216 ? -7.094 -5.323 -12.368 1.00 82.38 216 SER A C 1
ATOM 1763 O O . SER A 1 216 ? -6.502 -5.565 -11.324 1.00 82.38 216 SER A O 1
ATOM 1765 N N . ALA A 1 217 ? -8.004 -4.368 -12.469 1.00 88.06 217 ALA A N 1
ATOM 1766 C CA . ALA A 1 217 ? -8.396 -3.548 -11.338 1.00 88.06 217 ALA A CA 1
ATOM 1767 C C . ALA A 1 217 ? -9.905 -3.318 -11.331 1.00 88.06 217 ALA A C 1
ATOM 1769 O O . ALA A 1 217 ? -10.554 -3.328 -12.382 1.00 88.06 217 ALA A O 1
ATOM 1770 N N . ALA A 1 218 ? -10.472 -3.105 -10.153 1.00 90.50 218 ALA A N 1
ATOM 1771 C CA . ALA A 1 218 ? -11.879 -2.774 -10.003 1.00 90.50 218 ALA A CA 1
ATOM 1772 C C . ALA A 1 218 ? -12.076 -1.713 -8.927 1.00 90.50 218 ALA A C 1
ATOM 1774 O O . ALA A 1 218 ? -11.341 -1.665 -7.945 1.00 90.50 218 ALA A O 1
ATOM 1775 N N . ALA A 1 219 ? -13.063 -0.849 -9.145 1.00 94.44 219 ALA A N 1
ATOM 1776 C CA . ALA A 1 219 ? -13.520 0.135 -8.186 1.00 94.44 219 ALA A CA 1
ATOM 1777 C C . ALA A 1 219 ? -14.998 -0.096 -7.895 1.00 94.44 219 ALA A C 1
ATOM 1779 O O . ALA A 1 219 ? -15.791 -0.314 -8.816 1.00 94.44 219 ALA A O 1
ATOM 1780 N N . VAL A 1 220 ? -15.365 -0.020 -6.621 1.00 93.62 220 VAL A N 1
ATOM 1781 C CA . VAL A 1 220 ? -16.744 -0.147 -6.154 1.00 93.62 220 VAL A CA 1
ATOM 1782 C C . VAL A 1 220 ? -17.085 1.071 -5.313 1.00 93.62 220 VAL A C 1
ATOM 1784 O O . VAL A 1 220 ? -16.430 1.343 -4.308 1.00 93.62 220 VAL A O 1
ATOM 1787 N N . LYS A 1 221 ? -18.116 1.804 -5.726 1.00 94.38 221 LYS A N 1
ATOM 1788 C CA . LYS A 1 221 ? -18.650 2.976 -5.034 1.00 94.38 221 LYS A CA 1
ATOM 1789 C C . LYS A 1 221 ? -19.898 2.593 -4.251 1.00 94.38 221 LYS A C 1
ATOM 1791 O O . LYS A 1 221 ? -20.798 1.953 -4.776 1.00 94.38 221 LYS A O 1
ATOM 1796 N N . ILE A 1 222 ? -19.979 3.042 -3.008 1.00 92.88 222 ILE A N 1
ATOM 1797 C CA . ILE A 1 222 ? -21.123 2.847 -2.123 1.00 92.88 222 ILE A CA 1
ATOM 1798 C C . ILE A 1 222 ? -21.495 4.211 -1.545 1.00 92.88 222 ILE A C 1
ATOM 1800 O O . ILE A 1 222 ? -20.667 4.857 -0.911 1.00 92.88 222 ILE A O 1
ATOM 1804 N N . ALA A 1 223 ? -22.736 4.649 -1.740 1.00 92.94 223 ALA A N 1
ATOM 1805 C CA . ALA A 1 223 ? -23.283 5.819 -1.059 1.00 92.94 223 ALA A CA 1
ATOM 1806 C C . ALA A 1 223 ? -24.187 5.363 0.090 1.00 92.94 223 ALA A C 1
ATOM 1808 O O . ALA A 1 223 ? -24.993 4.447 -0.081 1.00 92.94 223 ALA A O 1
ATOM 1809 N N . ILE A 1 224 ? -24.041 5.979 1.261 1.00 92.62 224 ILE A N 1
ATOM 1810 C CA . ILE A 1 224 ? -24.813 5.658 2.466 1.00 92.62 224 ILE A CA 1
ATOM 1811 C C . ILE A 1 224 ? -25.379 6.958 3.038 1.00 92.62 224 ILE A C 1
ATOM 1813 O O . ILE A 1 224 ? -24.661 7.954 3.122 1.00 92.62 224 ILE A O 1
ATOM 1817 N N . LYS A 1 225 ? -26.646 6.946 3.457 1.00 93.81 225 LYS A N 1
ATOM 1818 C CA . LYS A 1 225 ? -27.279 8.034 4.213 1.00 93.81 225 LYS A CA 1
ATOM 1819 C C . LYS A 1 225 ? -27.997 7.457 5.419 1.00 93.81 225 LYS A C 1
ATOM 1821 O O . LYS A 1 225 ? -28.864 6.603 5.266 1.00 93.81 225 LYS A O 1
ATOM 1826 N N . ASN A 1 226 ? -27.634 7.925 6.611 1.00 91.81 226 ASN A N 1
ATOM 1827 C CA . ASN A 1 226 ? -28.196 7.463 7.885 1.00 91.81 226 ASN A CA 1
ATOM 1828 C C . ASN A 1 226 ? -28.192 5.927 8.041 1.00 91.81 226 ASN A C 1
ATOM 1830 O O . ASN A 1 226 ? -29.145 5.336 8.548 1.00 91.81 226 ASN A O 1
ATOM 1834 N N . GLY A 1 227 ? -27.129 5.273 7.567 1.00 87.38 227 GLY A N 1
ATOM 1835 C CA . GLY A 1 227 ? -26.968 3.817 7.618 1.00 87.38 227 GLY A CA 1
ATOM 1836 C C . GLY A 1 227 ? -27.607 3.034 6.484 1.00 87.38 227 GLY A C 1
ATOM 1837 O O . GLY A 1 227 ? -27.365 1.833 6.375 1.00 87.38 227 GLY A O 1
ATOM 1838 N N . GLU A 1 228 ? -28.382 3.683 5.620 1.00 88.12 228 GLU A N 1
ATOM 1839 C CA . GLU A 1 228 ? -29.033 3.032 4.491 1.00 88.12 228 GLU A CA 1
ATOM 1840 C C . GLU A 1 228 ? -28.240 3.258 3.206 1.00 88.12 228 GLU A C 1
ATOM 1842 O O . GLU A 1 228 ? -27.845 4.382 2.882 1.00 88.12 228 GLU A O 1
ATOM 1847 N N . LYS A 1 229 ? -27.997 2.174 2.459 1.00 88.94 229 LYS A N 1
ATOM 1848 C CA . LYS A 1 229 ? -27.351 2.252 1.147 1.00 88.94 229 LYS A CA 1
ATOM 1849 C C . LYS A 1 229 ? -28.281 2.969 0.170 1.00 88.94 229 LYS A C 1
ATOM 1851 O O . LYS A 1 229 ? -29.409 2.536 -0.055 1.00 88.94 229 LYS A O 1
ATOM 1856 N N . ILE A 1 230 ? -27.764 4.010 -0.466 1.00 87.88 230 ILE A N 1
ATOM 1857 C CA . ILE A 1 230 ? -28.426 4.697 -1.569 1.00 87.88 230 ILE A CA 1
ATOM 1858 C C . ILE A 1 230 ? -28.230 3.873 -2.852 1.00 87.88 230 ILE A C 1
ATOM 1860 O O . ILE A 1 230 ? -27.099 3.474 -3.149 1.00 87.88 230 ILE A O 1
ATOM 1864 N N . PRO A 1 231 ? -29.300 3.605 -3.625 1.00 86.50 231 PRO A N 1
ATOM 1865 C CA . PRO A 1 231 ? -29.182 2.964 -4.929 1.00 86.50 231 PRO A CA 1
ATOM 1866 C C . PRO A 1 231 ? -28.356 3.813 -5.902 1.00 86.50 231 PRO A C 1
ATOM 1868 O O . PRO A 1 231 ? -28.613 5.002 -6.063 1.00 86.50 231 PRO A O 1
ATOM 1871 N N . ILE A 1 232 ? -27.398 3.181 -6.575 1.00 86.62 232 ILE A N 1
ATOM 1872 C CA . ILE A 1 232 ? -26.596 3.768 -7.653 1.00 86.62 232 ILE A CA 1
ATOM 1873 C C . ILE A 1 232 ? -26.774 2.857 -8.867 1.00 86.62 232 ILE A C 1
ATOM 1875 O O . ILE A 1 232 ? -26.830 1.636 -8.725 1.00 86.62 232 ILE A O 1
ATOM 1879 N N . GLU A 1 233 ? -26.878 3.432 -10.063 1.00 86.06 233 GLU A N 1
ATOM 1880 C CA . GLU A 1 233 ? -26.919 2.642 -11.294 1.00 86.06 233 GLU A CA 1
ATOM 1881 C C . GLU A 1 233 ? -25.663 1.753 -11.406 1.00 86.06 233 GLU A C 1
ATOM 1883 O O . GLU A 1 233 ? -24.550 2.253 -11.221 1.00 86.06 233 GLU A O 1
ATOM 1888 N N . PRO A 1 234 ? -25.776 0.459 -11.771 1.00 84.00 234 PRO A N 1
ATOM 1889 C CA . PRO A 1 234 ? -24.640 -0.471 -11.745 1.00 84.00 234 PRO A CA 1
ATOM 1890 C C . PRO A 1 234 ? -23.405 -0.011 -12.535 1.00 84.00 234 PRO A C 1
ATOM 1892 O O . PRO A 1 234 ? -22.276 -0.332 -12.168 1.00 84.00 234 PRO A O 1
ATOM 1895 N N . LYS A 1 235 ? -23.614 0.753 -13.617 1.00 84.69 235 LYS A N 1
ATOM 1896 C CA . LYS A 1 235 ? -22.547 1.328 -14.458 1.00 84.69 235 LYS A CA 1
ATOM 1897 C C . LYS A 1 235 ? -21.724 2.411 -13.743 1.00 84.69 235 LYS A C 1
ATOM 1899 O O . LYS A 1 235 ? -20.571 2.629 -14.100 1.00 84.69 235 LYS A O 1
ATOM 1904 N N . ASP A 1 236 ? -22.335 3.092 -12.777 1.00 85.81 236 ASP A N 1
ATOM 1905 C CA . ASP A 1 236 ? -21.741 4.180 -12.001 1.00 85.81 236 ASP A CA 1
ATOM 1906 C C . ASP A 1 236 ? -21.270 3.681 -10.626 1.00 85.81 236 ASP A C 1
ATOM 1908 O O . ASP A 1 236 ? -20.430 4.329 -10.001 1.00 85.81 236 ASP A O 1
ATOM 1912 N N . GLU A 1 237 ? -21.793 2.536 -10.170 1.00 86.81 237 GLU A N 1
ATOM 1913 C CA . GLU A 1 237 ? -21.425 1.842 -8.933 1.00 86.81 237 GLU A CA 1
ATOM 1914 C C . GLU A 1 237 ? -20.126 1.037 -9.077 1.00 86.81 237 GLU A C 1
ATOM 1916 O O . GLU A 1 237 ? -19.252 1.125 -8.214 1.00 86.81 237 GLU A O 1
ATOM 1921 N N . ILE A 1 238 ? -19.982 0.259 -10.158 1.00 88.12 238 ILE A N 1
ATOM 1922 C CA . ILE A 1 238 ? -18.846 -0.651 -10.358 1.00 88.12 238 ILE A CA 1
ATOM 1923 C C . ILE A 1 238 ? -18.095 -0.281 -11.631 1.00 88.12 238 ILE A C 1
ATOM 1925 O O . ILE A 1 238 ? -18.629 -0.357 -12.739 1.00 88.12 238 ILE A O 1
ATOM 1929 N N . LYS A 1 239 ? -16.805 0.014 -11.482 1.00 87.25 239 LYS A N 1
ATOM 1930 C CA . LYS A 1 239 ? -15.876 0.211 -12.596 1.00 87.25 239 LYS A CA 1
ATOM 1931 C C . LYS A 1 239 ? -14.852 -0.907 -12.619 1.00 87.25 239 LYS A C 1
ATOM 1933 O O . LYS A 1 239 ? -14.356 -1.325 -11.581 1.00 87.25 239 LYS A O 1
ATOM 1938 N N . ARG A 1 240 ? -14.518 -1.397 -13.809 1.00 81.69 240 ARG A N 1
ATOM 1939 C CA . ARG A 1 240 ? -13.521 -2.457 -14.003 1.00 81.69 240 ARG A CA 1
ATOM 1940 C C . ARG A 1 240 ? -12.534 -2.037 -15.082 1.00 81.69 240 ARG A C 1
ATOM 1942 O O . ARG A 1 240 ? -12.929 -1.459 -16.092 1.00 81.69 240 ARG A O 1
ATOM 1949 N N . ARG A 1 241 ? -11.267 -2.389 -14.900 1.00 76.69 241 ARG A N 1
ATOM 1950 C CA . ARG A 1 241 ? -10.195 -2.304 -15.896 1.00 76.69 241 ARG A CA 1
ATOM 1951 C C . ARG A 1 241 ? -9.495 -3.666 -15.991 1.00 76.69 241 ARG A C 1
ATOM 1953 O O . ARG A 1 241 ? -9.335 -4.306 -14.955 1.00 76.69 241 ARG A O 1
ATOM 1960 N N . PRO A 1 242 ? -9.039 -4.150 -17.164 1.00 60.19 242 PRO A N 1
ATOM 1961 C CA . PRO A 1 242 ? -9.092 -3.536 -18.500 1.00 60.19 242 PRO A CA 1
ATOM 1962 C C . PRO A 1 242 ? -10.169 -4.111 -19.452 1.00 60.19 242 PRO A C 1
ATOM 1964 O O . PRO A 1 242 ? -10.405 -5.316 -19.499 1.00 60.19 242 PRO A O 1
ATOM 1967 N N . ALA A 1 243 ? -10.782 -3.247 -20.271 1.00 47.03 243 ALA A N 1
ATOM 1968 C CA . ALA A 1 243 ? -11.645 -3.621 -21.395 1.00 47.03 243 ALA A CA 1
ATOM 1969 C C . ALA A 1 243 ? -10.796 -3.933 -22.654 1.00 47.03 243 ALA A C 1
ATOM 1971 O O . ALA A 1 243 ? -10.462 -3.017 -23.389 1.00 47.03 243 ALA A O 1
ATOM 1972 N N . TYR A 1 244 ? -10.477 -5.220 -22.876 1.00 46.59 244 TYR A N 1
ATOM 1973 C CA . TYR A 1 244 ? -9.757 -5.845 -24.017 1.00 46.59 244 TYR A CA 1
ATOM 1974 C C . TYR A 1 244 ? -8.356 -5.304 -24.420 1.00 46.59 244 TYR A C 1
ATOM 1976 O O . TYR A 1 244 ? -8.164 -4.100 -24.555 1.00 46.59 244 TYR A O 1
ATOM 1984 N N . PRO A 1 245 ? -7.383 -6.187 -24.757 1.00 44.25 245 PRO A N 1
ATOM 1985 C CA . PRO A 1 245 ? -6.158 -5.791 -25.446 1.00 44.25 245 PRO A CA 1
ATOM 1986 C C . PRO A 1 245 ? -6.415 -5.816 -26.954 1.00 44.25 245 PRO A C 1
ATOM 1988 O O . PRO A 1 245 ? -6.575 -6.886 -27.540 1.00 44.25 245 PRO A O 1
ATOM 1991 N N . LEU A 1 246 ? -6.469 -4.664 -27.616 1.00 35.31 246 LEU A N 1
ATOM 1992 C CA . LEU A 1 246 ? -6.537 -4.643 -29.074 1.00 35.31 246 LEU A CA 1
ATOM 1993 C C . LEU A 1 246 ? -5.441 -3.751 -29.643 1.00 35.31 246 LEU A C 1
ATOM 1995 O O . LEU A 1 246 ? -5.588 -2.544 -29.769 1.00 35.31 246 LEU A O 1
ATOM 1999 N N . TYR A 1 247 ? -4.398 -4.467 -30.063 1.00 31.00 247 TYR A N 1
ATOM 2000 C CA . TYR A 1 247 ? -3.407 -4.117 -31.073 1.00 31.00 247 TYR A CA 1
ATOM 2001 C C . TYR A 1 247 ? -2.198 -3.275 -30.649 1.00 31.00 247 TYR A C 1
ATOM 2003 O O . TYR A 1 247 ? -2.274 -2.073 -30.462 1.00 31.00 247 TYR A O 1
ATOM 2011 N N . SER A 1 248 ? -1.053 -3.973 -30.660 1.00 40.41 248 SER A N 1
ATOM 2012 C CA . SER A 1 248 ? 0.289 -3.515 -31.050 1.00 40.41 248 SER A CA 1
ATOM 2013 C C . SER A 1 248 ? 0.837 -2.238 -30.393 1.00 40.41 248 SER A C 1
ATOM 2015 O O . SER A 1 248 ? 0.425 -1.140 -30.750 1.00 40.41 248 SER A O 1
ATOM 2017 N N . ALA A 1 249 ? 1.895 -2.432 -29.587 1.00 37.06 249 ALA A N 1
ATOM 2018 C CA . ALA A 1 249 ? 2.830 -1.436 -29.023 1.00 37.06 249 ALA A CA 1
ATOM 2019 C C . ALA A 1 249 ? 2.627 -0.955 -27.557 1.00 37.06 249 ALA A C 1
ATOM 2021 O O . ALA A 1 249 ? 3.011 0.163 -27.248 1.00 37.06 249 ALA A O 1
ATOM 2022 N N . GLU A 1 250 ? 2.185 -1.867 -26.670 1.00 43.34 250 GLU A N 1
ATOM 2023 C CA . GLU A 1 250 ? 2.139 -1.832 -25.175 1.00 43.34 250 GLU A CA 1
ATOM 2024 C C . GLU A 1 250 ? 0.798 -1.485 -24.486 1.00 43.34 250 GLU A C 1
ATOM 2026 O O . GLU A 1 250 ? 0.086 -0.581 -24.902 1.00 43.34 250 GLU A O 1
ATOM 2031 N N . GLU A 1 251 ? 0.451 -2.248 -23.425 1.00 46.62 251 GLU A N 1
ATOM 2032 C CA . GLU A 1 251 ? 0.505 -1.814 -21.999 1.00 46.62 251 GLU A CA 1
ATOM 2033 C C . GLU A 1 251 ? -0.162 -2.779 -20.986 1.00 46.62 251 GLU A C 1
ATOM 2035 O O . GLU A 1 251 ? 0.046 -2.591 -19.794 1.00 46.62 251 GLU A O 1
ATOM 2040 N N . TYR A 1 252 ? -0.879 -3.850 -21.378 1.00 57.09 252 TYR A N 1
ATOM 2041 C CA . TYR A 1 252 ? -1.612 -4.682 -20.383 1.00 57.09 252 TYR A CA 1
ATOM 2042 C C . TYR A 1 252 ? -1.559 -6.210 -20.547 1.00 57.09 252 TYR A C 1
ATOM 2044 O O . TYR A 1 252 ? -2.249 -6.920 -19.821 1.00 57.09 252 TYR A O 1
ATOM 2052 N N . VAL A 1 253 ? -0.719 -6.735 -21.439 1.00 52.22 253 VAL A N 1
ATOM 2053 C CA . VAL A 1 253 ? -0.298 -8.148 -21.452 1.00 52.22 253 VAL A CA 1
ATOM 2054 C C . VAL A 1 253 ? 1.130 -8.182 -21.986 1.00 52.22 253 VAL A C 1
ATOM 2056 O O . VAL A 1 253 ? 1.354 -7.731 -23.110 1.00 52.22 253 VAL A O 1
ATOM 2059 N N . GLU A 1 254 ? 2.088 -8.695 -21.215 1.00 57.38 254 GLU A N 1
ATOM 2060 C CA . GLU A 1 254 ? 3.493 -8.715 -21.634 1.00 57.38 254 GLU A CA 1
ATOM 2061 C C . GLU A 1 254 ? 4.180 -10.046 -21.316 1.00 57.38 254 GLU A C 1
ATOM 2063 O O . GLU A 1 254 ? 4.080 -10.584 -20.210 1.00 57.38 254 GLU A O 1
ATOM 2068 N N . GLU A 1 255 ? 4.914 -10.572 -22.297 1.00 66.62 255 GLU A N 1
ATOM 2069 C CA . GLU A 1 255 ? 5.887 -11.634 -22.064 1.00 66.62 255 GLU A CA 1
ATOM 2070 C C . GLU A 1 255 ? 7.185 -10.991 -21.554 1.00 66.62 255 GLU A C 1
ATOM 2072 O O . GLU A 1 255 ? 8.076 -10.624 -22.325 1.00 66.62 255 GLU A O 1
ATOM 2077 N N . LEU A 1 256 ? 7.298 -10.845 -20.230 1.00 65.50 256 LEU A N 1
ATOM 2078 C CA . LEU A 1 256 ? 8.396 -10.103 -19.596 1.00 65.50 256 LEU A CA 1
ATOM 2079 C C . LEU A 1 256 ? 9.790 -10.630 -19.969 1.00 65.50 256 LEU A C 1
ATOM 2081 O O . LEU A 1 256 ? 10.754 -9.873 -19.968 1.00 65.50 256 LEU A O 1
ATOM 2085 N N . GLY A 1 257 ? 9.928 -11.926 -20.266 1.00 61.69 257 GLY A N 1
ATOM 2086 C CA . GLY A 1 257 ? 11.209 -12.506 -20.683 1.00 61.69 257 GLY A CA 1
ATOM 2087 C C . GLY A 1 257 ? 11.676 -12.076 -22.066 1.00 61.69 257 GLY A C 1
ATOM 2088 O O . GLY A 1 257 ? 12.879 -11.944 -22.270 1.00 61.69 257 GLY A O 1
ATOM 2089 N N . THR A 1 258 ? 10.744 -11.802 -22.972 1.00 65.25 258 THR A N 1
ATOM 2090 C CA . THR A 1 258 ? 11.057 -11.351 -24.331 1.00 65.25 258 THR A CA 1
ATOM 2091 C C . THR A 1 258 ? 11.191 -9.835 -24.387 1.00 65.25 258 THR A C 1
ATOM 2093 O O . THR A 1 258 ? 12.075 -9.330 -25.075 1.00 65.25 258 THR A O 1
ATOM 2096 N N . ALA A 1 259 ? 10.364 -9.105 -23.634 1.00 62.47 259 ALA A N 1
ATOM 2097 C CA . ALA A 1 259 ? 10.446 -7.648 -23.557 1.00 62.47 259 ALA A CA 1
ATOM 2098 C C . ALA A 1 259 ? 11.674 -7.160 -22.771 1.00 62.47 259 ALA A C 1
ATOM 2100 O O . ALA A 1 259 ? 12.325 -6.188 -23.153 1.00 62.47 259 ALA A O 1
ATOM 2101 N N . PHE A 1 260 ? 12.046 -7.881 -21.708 1.00 66.56 260 PHE A N 1
ATOM 2102 C CA . PHE A 1 260 ? 13.171 -7.540 -20.837 1.00 66.56 260 PHE A CA 1
ATOM 2103 C C . PHE A 1 260 ? 14.168 -8.702 -20.695 1.00 66.56 260 PHE A C 1
ATOM 2105 O O . PHE A 1 260 ? 14.407 -9.190 -19.586 1.00 66.56 260 PHE A O 1
ATOM 2112 N N . PRO A 1 261 ? 14.811 -9.140 -21.794 1.00 66.25 261 PRO A N 1
ATOM 2113 C CA . PRO A 1 261 ? 15.683 -10.318 -21.789 1.00 66.25 261 PRO A CA 1
ATOM 2114 C C . PRO A 1 261 ? 16.965 -10.111 -20.971 1.00 66.25 261 PRO A C 1
ATOM 2116 O O . PRO A 1 261 ? 17.634 -11.068 -20.593 1.00 66.25 261 PRO A O 1
ATOM 2119 N N . HIS A 1 262 ? 17.310 -8.854 -20.693 1.00 71.19 262 HIS A N 1
ATOM 2120 C CA . HIS A 1 262 ? 18.489 -8.446 -19.935 1.00 71.19 262 HIS A CA 1
ATOM 2121 C C . HIS A 1 262 ? 18.211 -8.282 -18.430 1.00 71.19 262 HIS A C 1
ATOM 2123 O O . HIS A 1 262 ? 19.143 -8.055 -17.660 1.00 71.19 262 HIS A O 1
ATOM 2129 N N . LEU A 1 263 ? 16.947 -8.371 -17.997 1.00 68.12 263 LEU A N 1
ATOM 2130 C CA . LEU A 1 263 ? 16.570 -8.226 -16.594 1.00 68.12 263 LEU A CA 1
ATOM 2131 C C . LEU A 1 263 ? 16.543 -9.579 -15.877 1.00 68.12 263 LEU A C 1
ATOM 2133 O O . LEU A 1 263 ? 16.058 -10.591 -16.394 1.00 68.12 263 LEU A O 1
ATOM 2137 N N . SER A 1 264 ? 16.992 -9.577 -14.621 1.00 72.19 264 SER A N 1
ATOM 2138 C CA . SER A 1 264 ? 16.756 -10.702 -13.716 1.00 72.19 264 SER A CA 1
ATOM 2139 C C . SER A 1 264 ? 15.253 -10.927 -13.520 1.00 72.19 264 SER A C 1
ATOM 2141 O O . SER A 1 264 ? 14.431 -10.038 -13.745 1.00 72.19 264 SER A O 1
ATOM 2143 N N . GLU A 1 265 ? 14.865 -12.121 -13.083 1.00 66.44 265 GLU A N 1
ATOM 2144 C CA . GLU A 1 265 ? 13.462 -12.416 -12.773 1.00 66.44 265 GLU A CA 1
ATOM 2145 C C . GLU A 1 265 ? 12.895 -11.483 -11.694 1.00 66.44 265 GLU A C 1
ATOM 2147 O O . GLU A 1 265 ? 11.799 -10.954 -11.849 1.00 66.44 265 GLU A O 1
ATOM 2152 N N . SER A 1 266 ? 13.682 -11.185 -10.655 1.00 66.25 266 SER A N 1
ATOM 2153 C CA . SER A 1 266 ? 13.299 -10.201 -9.640 1.00 66.25 266 SER A CA 1
ATOM 2154 C C . SER A 1 266 ? 13.031 -8.826 -10.253 1.00 66.25 266 SER A C 1
ATOM 2156 O O . SER A 1 266 ? 12.038 -8.199 -9.903 1.00 66.25 266 SER A O 1
ATOM 2158 N N . ALA A 1 267 ? 13.874 -8.356 -11.177 1.00 67.44 267 ALA A N 1
ATOM 2159 C CA . ALA A 1 267 ? 13.675 -7.065 -11.833 1.00 67.44 267 ALA A CA 1
ATOM 2160 C C . ALA A 1 267 ? 12.449 -7.070 -12.764 1.00 67.44 267 ALA A C 1
ATOM 2162 O O . ALA A 1 267 ? 11.711 -6.088 -12.796 1.00 67.44 267 ALA A O 1
ATOM 2163 N N . ARG A 1 268 ? 12.175 -8.187 -13.452 1.00 72.12 268 ARG A N 1
ATOM 2164 C CA . ARG A 1 268 ? 10.944 -8.378 -14.239 1.00 72.12 268 ARG A CA 1
ATOM 2165 C C . ARG A 1 268 ? 9.693 -8.360 -13.357 1.00 72.12 268 ARG A C 1
ATOM 2167 O O . ARG A 1 268 ? 8.724 -7.690 -13.696 1.00 72.12 268 ARG A O 1
ATOM 2174 N N . ASN A 1 269 ? 9.731 -8.998 -12.188 1.00 70.69 269 ASN A N 1
ATOM 2175 C CA . ASN A 1 269 ? 8.636 -8.926 -11.218 1.00 70.69 269 ASN A CA 1
ATOM 2176 C C . ASN A 1 269 ? 8.388 -7.485 -10.747 1.00 70.69 269 ASN A C 1
ATOM 2178 O O . ASN A 1 269 ? 7.237 -7.081 -10.621 1.00 70.69 269 ASN A O 1
ATOM 2182 N N . MET A 1 270 ? 9.441 -6.685 -10.550 1.00 73.00 270 MET A N 1
ATOM 2183 C CA . MET A 1 270 ? 9.278 -5.267 -10.205 1.00 73.00 270 MET A CA 1
ATOM 2184 C C . MET A 1 270 ? 8.604 -4.461 -11.317 1.00 73.00 270 MET A C 1
ATOM 2186 O O . MET A 1 270 ? 7.791 -3.597 -11.006 1.00 73.00 270 MET A O 1
ATOM 2190 N N . VAL A 1 271 ? 8.890 -4.753 -12.592 1.00 77.56 271 VAL A N 1
ATOM 2191 C CA . VAL A 1 271 ? 8.171 -4.133 -13.720 1.00 77.56 271 VAL A CA 1
ATOM 2192 C C . VAL A 1 271 ? 6.680 -4.454 -13.640 1.00 77.56 271 VAL A C 1
ATOM 2194 O O . VAL A 1 271 ? 5.862 -3.546 -13.743 1.00 77.56 271 VAL A O 1
ATOM 2197 N N . ALA A 1 272 ? 6.322 -5.710 -13.365 1.00 77.81 272 ALA A N 1
ATOM 2198 C CA . ALA A 1 272 ? 4.927 -6.119 -13.218 1.00 77.81 272 ALA A CA 1
ATOM 2199 C C . ALA A 1 272 ? 4.198 -5.371 -12.084 1.00 77.81 272 ALA A C 1
ATOM 2201 O O . ALA A 1 272 ? 3.054 -4.953 -12.261 1.00 77.81 272 ALA A O 1
ATOM 2202 N N . TYR A 1 273 ? 4.861 -5.146 -10.944 1.00 81.56 273 TYR A N 1
ATOM 2203 C CA . TYR A 1 273 ? 4.310 -4.321 -9.862 1.00 81.56 273 TYR A CA 1
ATOM 2204 C C . TYR A 1 273 ? 4.171 -2.848 -10.260 1.00 81.56 273 TYR A C 1
ATOM 2206 O O . TYR A 1 273 ? 3.151 -2.235 -9.978 1.00 81.56 273 TYR A O 1
ATOM 2214 N N . THR A 1 274 ? 5.140 -2.281 -10.980 1.00 84.38 274 THR A N 1
ATOM 2215 C CA . THR A 1 274 ? 5.024 -0.911 -11.502 1.00 84.38 274 THR A CA 1
ATOM 2216 C C . THR A 1 274 ? 3.878 -0.776 -12.510 1.00 84.38 274 THR A C 1
ATOM 2218 O O . THR A 1 274 ? 3.174 0.228 -12.504 1.00 84.38 274 THR A O 1
ATOM 2221 N N . MET A 1 275 ? 3.635 -1.788 -13.346 1.00 83.44 275 MET A N 1
ATOM 2222 C CA . MET A 1 275 ? 2.466 -1.814 -14.232 1.00 83.44 275 MET A CA 1
ATOM 2223 C C . MET A 1 275 ? 1.153 -1.869 -13.447 1.00 83.44 275 MET A C 1
ATOM 2225 O O . MET A 1 275 ? 0.177 -1.228 -13.838 1.00 83.44 275 MET A O 1
ATOM 2229 N N . LEU A 1 276 ? 1.123 -2.617 -12.340 1.00 85.62 276 LEU A N 1
ATOM 2230 C CA . LEU A 1 276 ? -0.027 -2.649 -11.444 1.00 85.62 276 LEU A CA 1
ATOM 2231 C C . LEU A 1 276 ? -0.294 -1.269 -10.833 1.00 85.62 276 LEU A C 1
ATOM 2233 O O . LEU A 1 276 ? -1.426 -0.799 -10.921 1.00 85.62 276 LEU A O 1
ATOM 2237 N N . ASP A 1 277 ? 0.746 -0.604 -10.316 1.00 88.75 277 ASP A N 1
ATOM 2238 C CA . ASP A 1 277 ? 0.654 0.751 -9.759 1.00 88.75 277 ASP A CA 1
ATOM 2239 C C . ASP A 1 277 ? 0.024 1.723 -10.777 1.00 88.75 277 ASP A C 1
ATOM 2241 O O . ASP A 1 277 ? -0.890 2.472 -10.438 1.00 88.75 277 ASP A O 1
ATOM 2245 N N . ILE A 1 278 ? 0.451 1.684 -12.049 1.00 88.75 278 ILE A N 1
ATOM 2246 C CA . ILE A 1 278 ? -0.112 2.540 -13.112 1.00 88.75 278 ILE A CA 1
ATOM 2247 C C . ILE A 1 278 ? -1.617 2.300 -13.270 1.00 88.75 278 ILE A C 1
ATOM 2249 O O . ILE A 1 278 ? -2.391 3.256 -13.263 1.00 88.75 278 ILE A O 1
ATOM 2253 N N . VAL A 1 279 ? -2.042 1.040 -13.412 1.00 87.75 279 VAL A N 1
ATOM 2254 C CA . VAL A 1 279 ? -3.462 0.701 -13.612 1.00 87.75 279 VAL A CA 1
ATOM 2255 C C . VAL A 1 279 ? -4.304 1.109 -12.415 1.00 87.75 279 VAL A C 1
ATOM 2257 O O . VAL A 1 279 ? -5.403 1.637 -12.590 1.00 87.75 279 VAL A O 1
ATOM 2260 N N . HIS A 1 280 ? -3.796 0.857 -11.212 1.00 90.69 280 HIS A N 1
ATOM 2261 C CA . HIS A 1 280 ? -4.508 1.146 -9.977 1.00 90.69 280 HIS A CA 1
ATOM 2262 C C . HIS A 1 280 ? -4.679 2.655 -9.796 1.00 90.69 280 HIS A C 1
ATOM 2264 O O . HIS A 1 280 ? -5.811 3.117 -9.680 1.00 90.69 280 HIS A O 1
ATOM 2270 N N . PHE A 1 281 ? -3.605 3.442 -9.932 1.00 93.19 281 PHE A N 1
ATOM 2271 C CA . PHE A 1 281 ? -3.696 4.901 -9.840 1.00 93.19 281 PHE A CA 1
ATOM 2272 C C . PHE A 1 281 ? -4.540 5.519 -10.963 1.00 93.19 281 PHE A C 1
ATOM 2274 O O . PHE A 1 281 ? -5.232 6.512 -10.742 1.00 93.19 281 PHE A O 1
ATOM 2281 N N . GLU A 1 282 ? -4.543 4.953 -12.172 1.00 91.25 282 GLU A N 1
ATOM 2282 C CA . GLU A 1 282 ? -5.449 5.418 -13.228 1.00 91.25 282 GLU A CA 1
ATOM 2283 C C . GLU A 1 282 ? -6.921 5.168 -12.897 1.00 91.25 282 GLU A C 1
ATOM 2285 O O . GLU A 1 282 ? -7.771 6.025 -13.167 1.00 91.25 282 GLU A O 1
ATOM 2290 N N . LEU A 1 283 ? -7.225 4.012 -12.308 1.00 93.06 283 LEU A N 1
ATOM 2291 C CA . LEU A 1 283 ? -8.560 3.697 -11.824 1.00 93.06 283 LEU A CA 1
ATOM 2292 C C . LEU A 1 283 ? -8.961 4.620 -10.665 1.00 93.06 283 LEU A C 1
ATOM 2294 O O . LEU A 1 283 ? -10.097 5.098 -10.646 1.00 93.06 283 LEU A O 1
ATOM 2298 N N . ASP A 1 284 ? -8.048 4.915 -9.741 1.00 95.94 284 ASP A N 1
ATOM 2299 C CA . ASP A 1 284 ? -8.286 5.850 -8.637 1.00 95.94 284 ASP A CA 1
ATOM 2300 C C . ASP A 1 284 ? -8.589 7.250 -9.164 1.00 95.94 284 ASP A C 1
ATOM 2302 O O . ASP A 1 284 ? -9.585 7.869 -8.791 1.00 95.94 284 ASP A O 1
ATOM 2306 N N . HIS A 1 285 ? -7.778 7.722 -10.110 1.00 94.62 285 HIS A N 1
ATOM 2307 C CA . HIS A 1 285 ? -7.964 9.009 -10.764 1.00 94.62 285 HIS A CA 1
ATOM 2308 C C . HIS A 1 285 ? -9.337 9.099 -11.454 1.00 94.62 285 HIS A C 1
ATOM 2310 O O . HIS A 1 285 ? -10.046 10.097 -11.318 1.00 94.62 285 HIS A O 1
ATOM 2316 N N . GLU A 1 286 ? -9.757 8.055 -12.170 1.00 93.06 286 GLU A N 1
ATOM 2317 C CA . GLU A 1 286 ? -11.091 8.008 -12.772 1.00 93.06 286 GLU A CA 1
ATOM 2318 C C . GLU A 1 286 ? -12.208 7.983 -11.716 1.00 93.06 286 GLU A C 1
ATOM 2320 O O . GLU A 1 286 ? -13.223 8.667 -11.866 1.00 93.06 286 GLU A O 1
ATOM 2325 N N . SER A 1 287 ? -12.014 7.219 -10.643 1.00 95.19 287 SER A N 1
ATOM 2326 C CA . SER A 1 287 ? -12.991 7.055 -9.567 1.00 95.19 287 SER A CA 1
ATOM 2327 C C . SER A 1 287 ? -13.225 8.358 -8.808 1.00 95.19 287 SER A C 1
ATOM 2329 O O . SER A 1 287 ? -14.379 8.703 -8.557 1.00 95.19 287 SER A O 1
ATOM 2331 N N . ILE A 1 288 ? -12.163 9.130 -8.548 1.00 96.06 288 ILE A N 1
ATOM 2332 C CA . ILE A 1 288 ? -12.239 10.470 -7.948 1.00 96.06 288 ILE A CA 1
ATOM 2333 C C . ILE A 1 288 ? -13.067 11.412 -8.829 1.00 96.06 288 ILE A C 1
ATOM 2335 O O . ILE A 1 288 ? -13.981 12.065 -8.329 1.00 96.06 288 ILE A O 1
ATOM 2339 N N . ARG A 1 289 ? -12.815 11.454 -10.149 1.00 94.06 289 ARG A N 1
ATOM 2340 C CA . ARG A 1 289 ? -13.579 12.323 -11.073 1.00 94.06 289 ARG A CA 1
ATOM 2341 C C . ARG A 1 289 ? -15.070 12.013 -11.080 1.00 94.06 289 ARG A C 1
ATOM 2343 O O . ARG A 1 289 ? -15.884 12.900 -11.307 1.00 94.06 289 ARG A O 1
ATOM 2350 N N . THR A 1 290 ? -15.423 10.750 -10.874 1.00 93.12 290 THR A N 1
ATOM 2351 C CA . THR A 1 290 ? -16.811 10.277 -10.922 1.00 93.12 290 THR A CA 1
ATOM 2352 C C . THR A 1 290 ? -17.407 9.994 -9.549 1.00 93.12 290 THR A C 1
ATOM 2354 O O . THR A 1 290 ? -18.420 9.294 -9.456 1.00 93.12 290 THR A O 1
ATOM 2357 N N . ALA A 1 291 ? -16.789 10.498 -8.479 1.00 92.69 291 ALA A N 1
ATOM 2358 C CA . ALA A 1 291 ? -17.207 10.182 -7.120 1.00 92.69 291 ALA A CA 1
ATOM 2359 C C . ALA A 1 291 ? -18.667 10.587 -6.859 1.00 92.69 291 ALA A C 1
ATOM 2361 O O . ALA A 1 291 ? -19.418 9.806 -6.282 1.00 92.69 291 ALA A O 1
ATOM 2362 N N . SER A 1 292 ? -19.093 11.737 -7.387 1.00 90.31 292 SER A N 1
ATOM 2363 C CA . SER A 1 292 ? -20.462 12.254 -7.234 1.00 90.31 292 SER A CA 1
ATOM 2364 C C . SER A 1 292 ? -21.426 11.855 -8.359 1.00 90.31 292 SER A C 1
ATOM 2366 O O . SER A 1 292 ? -22.602 12.202 -8.299 1.00 90.31 292 SER A O 1
ATOM 2368 N N . VAL A 1 293 ? -20.954 11.147 -9.392 1.00 90.12 293 VAL A N 1
ATOM 2369 C CA . VAL A 1 293 ? -21.798 10.763 -10.540 1.00 90.12 293 VAL A CA 1
ATOM 2370 C C . VAL A 1 293 ? -22.829 9.713 -10.118 1.00 90.12 293 VAL A C 1
ATOM 2372 O O . VAL A 1 293 ? -22.475 8.760 -9.421 1.00 90.12 293 VAL A O 1
ATOM 2375 N N . GLY A 1 294 ? -24.081 9.859 -10.547 1.00 85.62 294 GLY A N 1
ATOM 2376 C CA . GLY A 1 294 ? -25.199 8.977 -10.191 1.00 85.62 294 GLY A CA 1
ATOM 2377 C C . GLY A 1 294 ? -25.813 9.246 -8.812 1.00 85.62 294 GLY A C 1
ATOM 2378 O O . GLY A 1 294 ? -26.720 8.524 -8.407 1.00 85.62 294 GLY A O 1
ATOM 2379 N N . ILE A 1 295 ? -25.320 10.256 -8.088 1.00 86.00 295 ILE A N 1
ATOM 2380 C CA . ILE A 1 295 ? -25.839 10.718 -6.789 1.00 86.00 295 ILE A CA 1
ATOM 2381 C C . ILE A 1 295 ? -25.929 12.254 -6.730 1.00 86.00 295 ILE A C 1
ATOM 2383 O O . ILE A 1 295 ? -25.951 12.835 -5.647 1.00 86.00 295 ILE A O 1
ATOM 2387 N N . GLU A 1 296 ? -25.975 12.928 -7.882 1.00 83.38 296 GLU A N 1
ATOM 2388 C CA . GLU A 1 296 ? -25.842 14.386 -8.017 1.00 83.38 296 GLU A CA 1
ATOM 2389 C C . GLU A 1 296 ? -26.912 15.151 -7.230 1.00 83.38 296 GLU A C 1
ATOM 2391 O O . GLU A 1 296 ? -26.614 16.148 -6.578 1.00 83.38 296 GLU A O 1
ATOM 2396 N N . GLU A 1 297 ? -28.157 14.670 -7.240 1.00 75.75 297 GLU A N 1
ATOM 2397 C CA . GLU A 1 297 ? -29.274 15.307 -6.526 1.00 75.75 297 GLU A CA 1
ATOM 2398 C C . GLU A 1 297 ? -29.137 15.221 -4.997 1.00 75.75 297 GLU A C 1
ATOM 2400 O O . GLU A 1 297 ? -29.799 15.955 -4.267 1.00 75.75 297 GLU A O 1
ATOM 2405 N N . GLN A 1 298 ? -28.283 14.321 -4.504 1.00 76.06 298 GLN A N 1
ATOM 2406 C CA . GLN A 1 298 ? -28.110 14.011 -3.084 1.00 76.06 298 GLN A CA 1
ATOM 2407 C C . GLN A 1 298 ? -26.701 14.361 -2.586 1.00 76.06 298 GLN A C 1
ATOM 2409 O O . GLN A 1 298 ? -26.454 14.327 -1.382 1.00 76.06 298 GLN A O 1
ATOM 2414 N N . SER A 1 299 ? -25.776 14.720 -3.483 1.00 72.75 299 SER A N 1
ATOM 2415 C CA . SER A 1 299 ? -24.346 14.830 -3.182 1.00 72.75 299 SER A CA 1
ATOM 2416 C C . SER A 1 299 ? -24.018 15.906 -2.149 1.00 72.75 299 SER A C 1
ATOM 2418 O O . SER A 1 299 ? -23.014 15.791 -1.456 1.00 72.75 299 SER A O 1
ATOM 2420 N N . SER A 1 300 ? -24.856 16.941 -2.007 1.00 73.69 300 SER A N 1
ATOM 2421 C CA . SER A 1 300 ? -24.673 17.977 -0.979 1.00 73.69 300 SER A CA 1
ATOM 2422 C C . SER A 1 300 ? -24.804 17.435 0.447 1.00 73.69 300 SER A C 1
ATOM 2424 O O . SER A 1 300 ? -24.152 17.946 1.356 1.00 73.69 300 SER A O 1
ATOM 2426 N N . ASP A 1 301 ? -25.612 16.388 0.631 1.00 81.88 301 ASP A N 1
ATOM 2427 C CA . ASP A 1 301 ? -25.892 15.777 1.933 1.00 81.88 301 ASP A CA 1
ATOM 2428 C C . ASP A 1 301 ? -24.955 14.598 2.240 1.00 81.88 301 ASP A C 1
ATOM 2430 O O . ASP A 1 301 ? -24.939 14.094 3.362 1.00 81.88 301 ASP A O 1
ATOM 2434 N N . LEU A 1 302 ? -24.195 14.129 1.244 1.00 86.12 302 LEU A N 1
ATOM 2435 C CA . LEU A 1 302 ? -23.368 12.925 1.320 1.00 86.12 302 LEU A CA 1
ATOM 2436 C C . LEU A 1 302 ? -21.898 13.291 1.489 1.00 86.12 302 LEU A C 1
ATOM 2438 O O . LEU A 1 302 ? -21.083 13.119 0.586 1.00 86.12 302 LEU A O 1
ATOM 2442 N N . ASN A 1 303 ? -21.570 13.789 2.678 1.00 87.56 303 ASN A N 1
ATOM 2443 C CA . ASN A 1 303 ? -20.198 14.055 3.087 1.00 87.56 303 ASN A CA 1
ATOM 2444 C C . ASN A 1 303 ? -19.814 13.175 4.284 1.00 87.56 303 ASN A C 1
ATOM 2446 O O . ASN A 1 303 ? -20.643 12.996 5.179 1.00 87.56 303 ASN A O 1
ATOM 2450 N N . PRO A 1 304 ? -18.568 12.670 4.333 1.00 92.81 304 PRO A N 1
ATOM 2451 C CA . PRO A 1 304 ? -17.466 12.901 3.394 1.00 92.81 304 PRO A CA 1
ATOM 2452 C C . PRO A 1 304 ? -17.501 11.972 2.169 1.00 92.81 304 PRO A C 1
ATOM 2454 O O . PRO A 1 304 ? -18.218 10.970 2.141 1.00 92.81 304 PRO A O 1
ATOM 2457 N N . ILE A 1 305 ? -16.654 12.281 1.183 1.00 95.94 305 ILE A N 1
ATOM 2458 C CA . ILE A 1 305 ? -16.256 11.349 0.123 1.00 95.94 305 ILE A CA 1
ATOM 2459 C C . ILE A 1 305 ? -14.877 10.777 0.477 1.00 95.94 305 ILE A C 1
ATOM 2461 O O . ILE A 1 305 ? -13.908 11.528 0.631 1.00 95.94 305 ILE A O 1
ATOM 2465 N N . ILE A 1 306 ? -14.775 9.453 0.600 1.00 97.62 306 ILE A N 1
ATOM 2466 C CA . ILE A 1 306 ? -13.530 8.746 0.933 1.00 97.62 306 ILE A CA 1
ATOM 2467 C C . ILE A 1 306 ? -13.261 7.665 -0.114 1.00 97.62 306 ILE A C 1
ATOM 2469 O O . ILE A 1 306 ? -14.121 6.829 -0.389 1.00 97.62 306 ILE A O 1
ATOM 2473 N N . LEU A 1 307 ? -12.051 7.663 -0.672 1.00 98.25 307 LEU A N 1
ATOM 2474 C CA . LEU A 1 307 ? -11.548 6.596 -1.530 1.00 98.25 307 LEU A CA 1
ATOM 2475 C C . LEU A 1 307 ? -10.497 5.791 -0.761 1.00 98.25 307 LEU A C 1
ATOM 2477 O O . LEU A 1 307 ? -9.449 6.320 -0.396 1.00 98.25 307 LEU A O 1
ATOM 2481 N N . PHE A 1 308 ? -10.793 4.516 -0.535 1.00 98.31 308 PHE A N 1
ATOM 2482 C CA . PHE A 1 308 ? -9.907 3.520 0.047 1.00 98.31 308 PHE A CA 1
ATOM 2483 C C . PHE A 1 308 ? -9.220 2.706 -1.061 1.00 98.31 308 PHE A C 1
ATOM 2485 O O . PHE A 1 308 ? -9.838 1.855 -1.700 1.00 98.31 308 PHE A O 1
ATOM 2492 N N . HIS A 1 309 ? -7.942 2.981 -1.277 1.00 97.25 309 HIS A N 1
ATOM 2493 C CA . HIS A 1 309 ? -7.056 2.296 -2.211 1.00 97.25 309 HIS A CA 1
ATOM 2494 C C . HIS A 1 309 ? -6.414 1.079 -1.524 1.00 97.25 309 HIS A C 1
ATOM 2496 O O . HIS A 1 309 ? -5.776 1.236 -0.484 1.00 97.25 309 HIS A O 1
ATOM 2502 N N . ASP A 1 310 ? -6.568 -0.133 -2.067 1.00 94.50 310 ASP A N 1
ATOM 2503 C CA . ASP A 1 310 ? -5.918 -1.346 -1.540 1.00 94.50 310 ASP A CA 1
ATOM 2504 C C . ASP A 1 310 ? -4.421 -1.369 -1.880 1.00 94.50 310 ASP A C 1
ATOM 2506 O O . ASP A 1 310 ? -3.991 -1.901 -2.901 1.00 94.50 310 ASP A O 1
ATOM 2510 N N . GLY A 1 311 ? -3.610 -0.73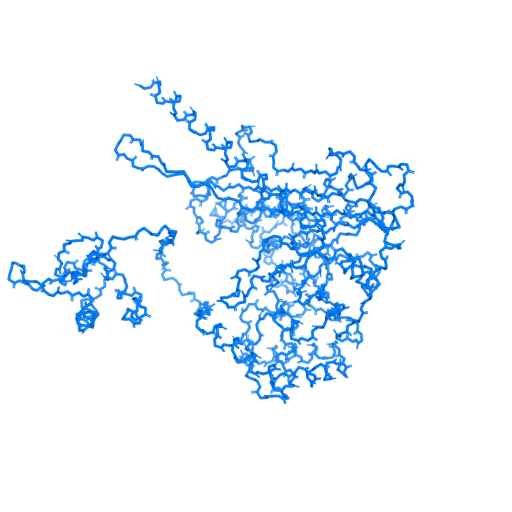8 -1.035 1.00 92.50 311 GLY A N 1
ATOM 2511 C CA . GLY A 1 311 ? -2.195 -0.530 -1.303 1.00 92.50 311 GLY A CA 1
ATOM 2512 C C . GLY A 1 311 ? -1.651 0.745 -0.674 1.00 92.50 311 GLY A C 1
ATOM 2513 O O . GLY A 1 311 ? -2.237 1.326 0.242 1.00 92.50 311 GLY A O 1
ATOM 2514 N N . ARG A 1 312 ? -0.477 1.161 -1.149 1.00 93.19 312 ARG A N 1
ATOM 2515 C CA . ARG A 1 312 ? 0.192 2.385 -0.699 1.00 93.19 312 ARG A CA 1
ATOM 2516 C C . ARG A 1 312 ? -0.279 3.578 -1.515 1.00 93.19 312 ARG A C 1
ATOM 2518 O O . ARG A 1 312 ? -0.482 3.471 -2.716 1.00 93.19 312 ARG A O 1
ATOM 2525 N N . VAL A 1 313 ? -0.310 4.760 -0.905 1.00 94.25 313 VAL A N 1
ATOM 2526 C CA . VAL A 1 313 ? -0.589 6.005 -1.654 1.00 94.25 313 VAL A CA 1
ATOM 2527 C C . VAL A 1 313 ? 0.592 6.453 -2.521 1.00 94.25 313 VAL A C 1
ATOM 2529 O O . VAL A 1 313 ? 0.478 7.403 -3.293 1.00 94.25 313 VAL A O 1
ATOM 2532 N N . THR A 1 314 ? 1.736 5.779 -2.393 1.00 93.12 314 THR A N 1
ATOM 2533 C CA . THR A 1 314 ? 2.943 6.005 -3.191 1.00 93.12 314 THR A CA 1
ATOM 2534 C C . THR A 1 314 ? 3.290 4.757 -4.005 1.00 93.12 314 THR A C 1
ATOM 2536 O O . THR A 1 314 ? 3.062 3.648 -3.518 1.00 93.12 314 THR A O 1
ATOM 2539 N N . PRO A 1 315 ? 3.864 4.908 -5.216 1.00 90.31 315 PRO A N 1
ATOM 2540 C CA . PRO A 1 315 ? 4.293 3.768 -6.016 1.00 90.31 315 PRO A CA 1
ATOM 2541 C C . PRO A 1 315 ? 5.299 2.886 -5.276 1.00 90.31 315 PRO A C 1
ATOM 2543 O O . PRO A 1 315 ? 6.087 3.355 -4.447 1.00 90.31 315 PRO A O 1
ATOM 2546 N N . SER A 1 316 ? 5.330 1.609 -5.642 1.00 80.62 316 SER A N 1
ATOM 2547 C CA . SER A 1 316 ? 6.235 0.619 -5.054 1.00 80.62 316 SER A CA 1
ATOM 2548 C C . SER A 1 316 ? 7.712 0.954 -5.304 1.00 80.62 316 SER A C 1
ATOM 2550 O O . SER A 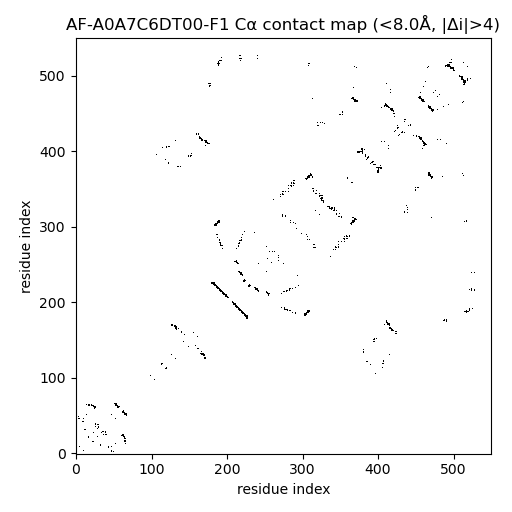1 316 ? 8.558 0.662 -4.458 1.00 80.62 316 SER A O 1
ATOM 2552 N N . ASN A 1 317 ? 8.005 1.609 -6.435 1.00 83.00 317 ASN A N 1
ATOM 2553 C CA . ASN A 1 317 ? 9.337 2.062 -6.839 1.00 83.00 317 ASN A CA 1
ATOM 2554 C C . ASN A 1 317 ? 9.324 3.558 -7.148 1.00 83.00 317 ASN A C 1
ATOM 2556 O O . ASN A 1 317 ? 8.667 3.997 -8.089 1.00 83.00 317 ASN A O 1
ATOM 2560 N N . ILE A 1 318 ? 10.089 4.330 -6.381 1.00 87.81 318 ILE A N 1
ATOM 2561 C CA . ILE A 1 318 ? 10.248 5.775 -6.594 1.00 87.81 318 ILE A CA 1
ATOM 2562 C C . ILE A 1 318 ? 11.706 6.226 -6.503 1.00 87.81 318 ILE A C 1
ATOM 2564 O O . ILE A 1 318 ? 11.955 7.424 -6.522 1.00 87.81 318 ILE A O 1
ATOM 2568 N N . HIS A 1 319 ? 12.668 5.304 -6.383 1.00 89.81 319 HIS A N 1
ATOM 2569 C CA . HIS A 1 319 ? 14.078 5.668 -6.283 1.00 89.81 319 HIS A CA 1
ATOM 2570 C C . HIS A 1 319 ? 14.606 6.111 -7.653 1.00 89.81 319 HIS A C 1
ATOM 2572 O O . HIS A 1 319 ? 14.319 5.488 -8.673 1.00 89.81 319 HIS A O 1
ATOM 2578 N N . TYR A 1 320 ? 15.436 7.156 -7.703 1.00 90.31 320 TYR A N 1
ATOM 2579 C CA . TYR A 1 320 ? 15.924 7.716 -8.973 1.00 90.31 320 TYR A CA 1
ATOM 2580 C C . TYR A 1 320 ? 16.752 6.718 -9.801 1.00 90.31 320 TYR A C 1
ATOM 2582 O O . TYR A 1 320 ? 16.828 6.836 -11.018 1.00 90.31 320 TYR A O 1
ATOM 2590 N N . LEU A 1 321 ? 17.353 5.707 -9.164 1.00 88.50 321 LEU A N 1
ATOM 2591 C CA . LEU A 1 321 ? 18.052 4.626 -9.875 1.00 88.50 321 LEU A CA 1
ATOM 2592 C C . LEU A 1 321 ? 17.100 3.706 -10.652 1.00 88.50 321 LEU A C 1
ATOM 2594 O O . LEU A 1 321 ? 17.517 3.107 -11.638 1.00 88.50 321 LEU A O 1
ATOM 2598 N N . ASP A 1 322 ? 15.826 3.625 -10.267 1.00 86.75 322 ASP A N 1
ATOM 2599 C CA . ASP A 1 322 ? 14.808 2.908 -11.046 1.00 86.75 322 ASP A CA 1
ATOM 2600 C C . ASP A 1 322 ? 14.380 3.683 -12.302 1.00 86.75 322 ASP A C 1
ATOM 2602 O O . ASP A 1 322 ? 13.672 3.141 -13.151 1.00 86.75 322 ASP A O 1
ATOM 2606 N N . LEU A 1 323 ? 14.840 4.932 -12.429 1.00 89.31 323 LEU A N 1
ATOM 2607 C CA . LEU A 1 323 ? 14.673 5.809 -13.587 1.00 89.31 323 LEU A CA 1
ATOM 2608 C C . LEU A 1 323 ? 15.942 5.865 -14.460 1.00 89.31 323 LEU A C 1
ATOM 2610 O O . LEU A 1 323 ? 16.012 6.645 -15.414 1.00 89.31 323 LEU A O 1
ATOM 2614 N N . LEU A 1 324 ? 16.946 5.029 -14.165 1.00 87.12 324 LEU A N 1
ATOM 2615 C CA . LEU A 1 324 ? 18.134 4.888 -15.002 1.00 87.12 324 LEU A CA 1
ATOM 2616 C C . LEU A 1 324 ? 17.731 4.421 -16.406 1.00 87.12 324 LEU A C 1
ATOM 2618 O O . LEU A 1 324 ? 17.037 3.420 -16.556 1.00 87.12 324 LEU A O 1
ATOM 2622 N N . GLY A 1 325 ? 18.174 5.149 -17.430 1.00 85.69 325 GLY A N 1
ATOM 2623 C CA . GLY A 1 325 ? 17.791 4.905 -18.823 1.00 85.69 325 GLY A CA 1
ATOM 2624 C C . GLY A 1 325 ? 16.709 5.843 -19.359 1.00 85.69 325 GLY A C 1
ATOM 2625 O O . GLY A 1 325 ? 16.530 5.884 -20.575 1.00 85.69 325 GLY A O 1
ATOM 2626 N N . LEU A 1 326 ? 16.055 6.649 -18.505 1.00 87.69 326 LEU A N 1
ATOM 2627 C CA . LEU A 1 326 ? 15.157 7.723 -18.959 1.00 87.69 326 LEU A CA 1
ATOM 2628 C C . LEU A 1 326 ? 15.923 8.746 -19.815 1.00 87.69 326 LEU A C 1
ATOM 2630 O O . LEU A 1 326 ? 15.484 9.114 -20.903 1.00 87.69 326 LEU A O 1
ATOM 2634 N N . HIS A 1 327 ? 17.119 9.123 -19.348 1.00 88.62 327 HIS A N 1
ATOM 2635 C CA . HIS A 1 327 ? 18.128 9.846 -20.122 1.00 88.62 327 HIS A CA 1
ATOM 2636 C C . HIS A 1 327 ? 19.453 9.081 -20.005 1.00 88.62 327 HIS A C 1
ATOM 2638 O O . HIS A 1 327 ? 20.097 9.139 -18.957 1.00 88.62 327 HIS A O 1
ATOM 2644 N N . PRO A 1 328 ? 19.873 8.323 -21.035 1.00 83.62 328 PRO A N 1
ATOM 2645 C CA . PRO A 1 328 ? 21.135 7.587 -20.998 1.00 83.62 328 PRO A CA 1
ATOM 2646 C C . PRO A 1 328 ? 22.306 8.523 -20.681 1.00 83.62 328 PRO A C 1
ATOM 2648 O O . PRO A 1 328 ? 22.442 9.578 -21.311 1.00 83.62 328 PRO A O 1
ATOM 2651 N N . ARG A 1 329 ? 23.151 8.160 -19.710 1.00 83.50 329 ARG A N 1
ATOM 2652 C CA . ARG A 1 329 ? 24.263 9.027 -19.302 1.00 83.50 329 ARG A CA 1
ATOM 2653 C C . ARG A 1 329 ? 25.336 9.097 -20.398 1.00 83.50 329 ARG A C 1
ATOM 2655 O O . ARG A 1 329 ? 25.557 8.115 -21.117 1.00 83.50 329 ARG A O 1
ATOM 2662 N N . PRO A 1 330 ? 26.047 10.233 -20.537 1.00 80.50 330 PRO A N 1
ATOM 2663 C CA . PRO A 1 330 ? 27.180 10.327 -21.453 1.00 80.50 330 PRO A CA 1
ATOM 2664 C C . PRO A 1 330 ? 28.221 9.238 -21.156 1.00 80.50 330 PRO A C 1
ATOM 2666 O O . PRO A 1 330 ? 28.654 9.091 -20.019 1.00 80.50 330 PRO A O 1
ATOM 2669 N N . GLY A 1 331 ? 28.617 8.471 -22.174 1.00 83.50 331 GLY A N 1
ATOM 2670 C CA . GLY A 1 331 ? 29.584 7.375 -22.024 1.00 83.50 331 GLY A CA 1
ATOM 2671 C C . GLY A 1 331 ? 29.009 6.036 -21.540 1.00 83.50 331 GLY A C 1
ATOM 2672 O O . GLY A 1 331 ? 29.772 5.079 -21.469 1.00 83.50 331 GLY A O 1
ATOM 2673 N N . HIS A 1 332 ? 27.696 5.946 -21.288 1.00 84.44 332 HIS A N 1
ATOM 2674 C CA . HIS A 1 332 ? 27.018 4.741 -20.786 1.00 84.44 332 HIS A CA 1
ATOM 2675 C C . HIS A 1 332 ? 25.886 4.277 -21.725 1.00 84.44 332 HIS A C 1
ATOM 2677 O O . HIS A 1 332 ? 24.700 4.409 -21.404 1.00 84.44 332 HIS A O 1
ATOM 2683 N N . PRO A 1 333 ? 26.202 3.777 -22.936 1.00 81.94 333 PRO A N 1
ATOM 2684 C CA . PRO A 1 333 ? 25.184 3.322 -23.886 1.00 81.94 333 PRO A CA 1
ATOM 2685 C C . PRO A 1 333 ? 24.319 2.164 -23.357 1.00 81.94 333 PRO A C 1
ATOM 2687 O O . PRO A 1 333 ? 23.188 2.006 -23.818 1.00 81.94 333 PRO A O 1
ATOM 2690 N N . GLU A 1 334 ? 24.815 1.388 -22.393 1.00 82.94 334 GLU A N 1
ATOM 2691 C CA . GLU A 1 334 ? 24.106 0.293 -21.730 1.00 82.94 334 GLU A CA 1
ATOM 2692 C C . GLU A 1 334 ? 22.855 0.748 -20.964 1.00 82.94 334 GLU A C 1
ATOM 2694 O O . GLU A 1 334 ? 21.885 -0.009 -20.900 1.00 82.94 334 GLU A O 1
ATOM 2699 N N . ASP A 1 335 ? 22.815 1.998 -20.478 1.00 84.12 335 ASP A N 1
ATOM 2700 C CA . ASP A 1 335 ? 21.655 2.557 -19.765 1.00 84.12 335 ASP A CA 1
ATOM 2701 C C . ASP A 1 335 ? 20.386 2.523 -20.642 1.00 84.12 335 ASP A C 1
ATOM 2703 O O . ASP A 1 335 ? 19.271 2.424 -20.132 1.00 84.12 335 ASP A O 1
ATOM 2707 N N . ARG A 1 336 ? 20.532 2.548 -21.978 1.00 82.44 336 ARG A N 1
ATOM 2708 C CA . ARG A 1 336 ? 19.403 2.479 -22.926 1.00 82.44 336 ARG A CA 1
ATOM 2709 C C . ARG A 1 336 ? 18.578 1.207 -22.783 1.00 82.44 336 ARG A C 1
ATOM 2711 O O . ARG A 1 336 ? 17.382 1.246 -23.055 1.00 82.44 336 ARG A O 1
ATOM 2718 N N . ALA A 1 337 ? 19.193 0.101 -22.362 1.00 79.56 337 ALA A N 1
ATOM 2719 C CA . ALA A 1 337 ? 18.478 -1.157 -22.166 1.00 79.56 337 ALA A CA 1
ATOM 2720 C C . ALA A 1 337 ? 17.380 -1.025 -21.094 1.00 79.56 337 ALA A C 1
ATOM 2722 O O . ALA A 1 337 ? 16.341 -1.668 -21.195 1.00 79.56 337 ALA A O 1
ATOM 2723 N N . LEU A 1 338 ? 17.570 -0.127 -20.122 1.00 82.12 338 LEU A N 1
ATOM 2724 C CA . LEU A 1 338 ? 16.661 0.091 -18.998 1.00 82.12 338 LEU A CA 1
ATOM 2725 C C . LEU A 1 338 ? 15.550 1.112 -19.291 1.00 82.12 338 LEU A C 1
ATOM 2727 O O . LEU A 1 338 ? 14.654 1.290 -18.466 1.00 82.12 338 LEU A O 1
ATOM 2731 N N . GLY A 1 339 ? 15.580 1.765 -20.460 1.00 82.56 339 GLY A N 1
ATOM 2732 C CA . GLY A 1 339 ? 14.709 2.898 -20.782 1.00 82.56 339 GLY A CA 1
ATOM 2733 C C . GLY A 1 339 ? 13.218 2.595 -20.640 1.00 82.56 339 GLY A C 1
ATOM 2734 O O . GLY A 1 339 ? 12.489 3.394 -20.059 1.00 82.56 339 GLY A O 1
ATOM 2735 N N . LEU A 1 340 ? 12.768 1.416 -21.080 1.00 80.12 340 LEU A N 1
ATOM 2736 C CA . LEU A 1 340 ? 11.356 1.041 -20.977 1.00 80.12 340 LEU A CA 1
ATOM 2737 C C . LEU A 1 340 ? 10.898 0.913 -19.514 1.00 80.12 340 LEU A C 1
ATOM 2739 O O . LEU A 1 340 ? 9.874 1.476 -19.129 1.00 80.12 340 LEU A O 1
ATOM 2743 N N . ARG A 1 341 ? 11.698 0.248 -18.670 1.00 82.62 341 ARG A N 1
ATOM 2744 C CA . ARG A 1 341 ? 11.433 0.159 -17.227 1.00 82.62 341 ARG A CA 1
ATOM 2745 C C . ARG A 1 341 ? 11.388 1.553 -16.599 1.00 82.62 341 ARG A C 1
ATOM 2747 O O . ARG A 1 341 ? 10.454 1.851 -15.861 1.00 82.62 341 ARG A O 1
ATOM 2754 N N . ALA A 1 342 ? 12.362 2.404 -16.91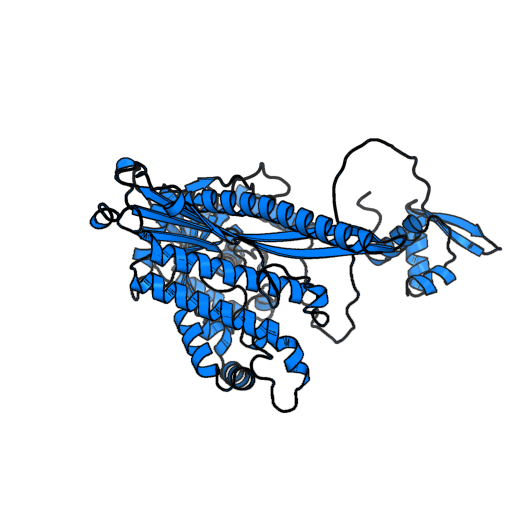8 1.00 87.25 342 ALA A N 1
ATOM 2755 C CA . ALA A 1 342 ? 12.425 3.768 -16.403 1.00 87.25 342 ALA A CA 1
ATOM 2756 C C . ALA A 1 342 ? 11.191 4.598 -16.792 1.00 87.25 342 ALA A C 1
ATOM 2758 O O . ALA A 1 342 ? 10.642 5.306 -15.951 1.00 87.25 342 ALA A O 1
ATOM 2759 N N . MET A 1 343 ? 10.710 4.469 -18.033 1.00 87.69 343 MET A N 1
ATOM 2760 C CA . MET A 1 343 ? 9.492 5.138 -18.498 1.00 87.69 343 MET A CA 1
ATOM 2761 C C . MET A 1 343 ? 8.251 4.695 -17.715 1.00 87.69 343 MET A C 1
ATOM 2763 O O . MET A 1 343 ? 7.470 5.550 -17.302 1.00 87.69 343 MET A O 1
ATOM 2767 N N . LYS A 1 344 ? 8.085 3.391 -17.452 1.00 86.38 344 LYS A N 1
ATOM 2768 C CA . LYS A 1 344 ? 6.959 2.889 -16.642 1.00 86.38 344 LYS A CA 1
ATOM 2769 C C . LYS A 1 344 ? 7.036 3.373 -15.195 1.00 86.38 344 LYS A C 1
ATOM 2771 O O . LYS A 1 344 ? 6.038 3.840 -14.654 1.00 86.38 344 LYS A O 1
ATOM 2776 N N . THR A 1 345 ? 8.217 3.339 -14.581 1.00 89.19 345 THR A N 1
ATOM 2777 C CA . THR A 1 345 ? 8.413 3.877 -13.224 1.00 89.19 345 THR A CA 1
ATOM 2778 C C . THR A 1 345 ? 8.082 5.373 -13.171 1.00 89.19 345 THR A C 1
ATOM 2780 O O . THR A 1 345 ? 7.405 5.830 -12.251 1.00 89.19 345 THR A O 1
ATOM 2783 N N . TRP A 1 346 ? 8.496 6.139 -14.186 1.00 93.69 346 TRP A N 1
ATOM 2784 C CA . TRP A 1 346 ? 8.175 7.563 -14.301 1.00 93.69 346 TRP A CA 1
ATOM 2785 C C . TRP A 1 346 ? 6.668 7.813 -14.441 1.00 93.69 346 TRP A C 1
ATOM 2787 O O . TRP A 1 346 ? 6.116 8.683 -13.769 1.00 93.69 346 TRP A O 1
ATOM 2797 N N . GLN A 1 347 ? 5.986 7.020 -15.268 1.00 91.62 347 GLN A N 1
ATOM 2798 C CA . GLN A 1 347 ? 4.536 7.084 -15.450 1.00 91.62 347 GLN A CA 1
ATOM 2799 C C . GLN A 1 347 ? 3.786 6.781 -14.148 1.00 91.62 347 GLN A C 1
ATOM 2801 O O . GLN A 1 347 ? 2.882 7.533 -13.791 1.00 91.62 347 GLN A O 1
ATOM 2806 N N . ALA A 1 348 ? 4.189 5.748 -13.399 1.00 91.62 348 ALA A N 1
ATOM 2807 C CA . ALA A 1 348 ? 3.602 5.435 -12.094 1.00 91.62 348 ALA A CA 1
ATOM 2808 C C . ALA A 1 348 ? 3.734 6.613 -11.112 1.00 91.62 348 ALA A C 1
ATOM 2810 O O . ALA A 1 348 ? 2.770 6.976 -10.435 1.00 91.62 348 ALA A O 1
ATOM 2811 N N . LEU A 1 349 ? 4.906 7.263 -11.085 1.00 95.75 349 LEU A N 1
ATOM 2812 C CA . LEU A 1 349 ? 5.150 8.445 -10.260 1.00 95.75 349 LEU A CA 1
ATOM 2813 C C . LEU A 1 349 ? 4.249 9.627 -10.651 1.00 95.75 349 LEU A C 1
ATOM 2815 O O . LEU A 1 349 ? 3.656 10.254 -9.771 1.00 95.75 349 LEU A O 1
ATOM 2819 N N . ILE A 1 350 ? 4.113 9.909 -11.952 1.00 95.88 350 ILE A N 1
ATOM 2820 C CA . ILE A 1 350 ? 3.198 10.946 -12.455 1.00 95.88 350 ILE A CA 1
ATOM 2821 C C . ILE A 1 350 ? 1.767 10.652 -12.000 1.00 95.88 350 ILE A C 1
ATOM 2823 O O . ILE A 1 350 ? 1.124 11.529 -11.424 1.00 95.88 350 ILE A O 1
ATOM 2827 N N . ARG A 1 351 ? 1.280 9.421 -12.207 1.00 94.31 351 ARG A N 1
ATOM 2828 C CA . ARG A 1 351 ? -0.096 9.034 -11.862 1.00 94.31 351 ARG A CA 1
ATOM 2829 C C . ARG A 1 351 ? -0.392 9.184 -10.375 1.00 94.31 351 ARG A C 1
ATOM 2831 O O . ARG A 1 351 ? -1.424 9.751 -10.032 1.00 94.31 351 ARG A O 1
ATOM 2838 N N . ALA A 1 352 ? 0.520 8.771 -9.497 1.00 96.25 352 ALA A N 1
ATOM 2839 C CA . ALA A 1 352 ? 0.344 8.949 -8.055 1.00 96.25 352 ALA A CA 1
ATOM 2840 C C . ALA A 1 352 ? 0.212 10.434 -7.662 1.00 96.25 352 ALA A C 1
ATOM 2842 O O . ALA A 1 352 ? -0.659 10.812 -6.876 1.00 96.25 352 ALA A O 1
ATOM 2843 N N . VAL A 1 353 ? 1.038 11.307 -8.253 1.00 96.81 353 VAL A N 1
ATOM 2844 C CA . VAL A 1 353 ? 0.960 12.758 -8.021 1.00 96.81 353 VAL A CA 1
ATOM 2845 C C . VAL A 1 353 ? -0.329 13.356 -8.592 1.00 96.81 353 VAL A C 1
ATOM 2847 O O . VAL A 1 353 ? -0.920 14.240 -7.968 1.00 96.81 353 VAL A O 1
ATOM 2850 N N . GLU A 1 354 ? -0.777 12.904 -9.764 1.00 96.62 354 GLU A N 1
ATOM 2851 C CA . GLU A 1 354 ? -2.051 13.318 -10.363 1.00 96.62 354 GLU A CA 1
ATOM 2852 C C . GLU A 1 354 ? -3.241 12.930 -9.482 1.00 96.62 354 GLU A C 1
ATOM 2854 O O . GLU A 1 354 ? -4.082 13.786 -9.213 1.00 96.62 354 GLU A O 1
ATOM 2859 N N . VAL A 1 355 ? -3.283 11.688 -8.984 1.00 96.81 355 VAL A N 1
ATOM 2860 C CA . VAL A 1 355 ? -4.315 11.196 -8.055 1.00 96.81 355 VAL A CA 1
ATOM 2861 C C . VAL A 1 355 ? -4.380 12.067 -6.809 1.00 96.81 355 VAL A C 1
ATOM 2863 O O . VAL A 1 355 ? -5.460 12.543 -6.465 1.00 96.81 355 VAL A O 1
ATOM 2866 N N . ARG A 1 356 ? -3.232 12.349 -6.178 1.00 95.44 356 ARG A N 1
ATOM 2867 C CA . ARG A 1 356 ? -3.166 13.246 -5.016 1.00 95.44 356 ARG A CA 1
ATOM 2868 C C . ARG A 1 356 ? -3.788 14.609 -5.318 1.00 95.44 356 ARG A C 1
ATOM 2870 O O . ARG A 1 356 ? -4.691 15.041 -4.608 1.00 95.44 356 ARG A O 1
ATOM 2877 N N . ASN A 1 357 ? -3.298 15.293 -6.355 1.00 95.38 357 ASN A N 1
ATOM 2878 C CA . ASN A 1 357 ? -3.748 16.654 -6.665 1.00 95.38 357 ASN A CA 1
ATOM 2879 C C . ASN A 1 357 ? -5.239 16.667 -7.038 1.00 95.38 357 ASN A C 1
ATOM 2881 O O . ASN A 1 357 ? -5.963 17.610 -6.720 1.00 95.38 357 ASN A O 1
ATOM 2885 N N . LEU A 1 358 ? -5.705 15.620 -7.723 1.00 95.81 358 LEU A N 1
ATOM 2886 C CA . LEU A 1 358 ? -7.100 15.478 -8.105 1.00 95.81 358 LEU A CA 1
ATOM 2887 C C . LEU A 1 358 ? -7.995 15.263 -6.881 1.00 95.81 358 LEU A C 1
ATOM 2889 O O . LEU A 1 358 ? -9.035 15.916 -6.796 1.00 95.81 358 LEU A O 1
ATOM 2893 N N . ALA A 1 359 ? -7.588 14.394 -5.951 1.00 95.25 359 ALA A N 1
ATOM 2894 C CA . ALA A 1 359 ? -8.296 14.142 -4.699 1.00 95.25 359 ALA A CA 1
ATOM 2895 C C . ALA A 1 359 ? -8.452 15.434 -3.887 1.00 95.25 359 ALA A C 1
ATOM 2897 O O . ALA A 1 359 ? -9.563 15.772 -3.488 1.00 95.25 359 ALA A O 1
ATOM 2898 N N . GLU A 1 360 ? -7.368 16.205 -3.749 1.00 92.88 360 GLU A N 1
ATOM 2899 C CA . GLU A 1 360 ? -7.382 17.523 -3.106 1.00 92.88 360 GLU A CA 1
ATOM 2900 C C . GLU A 1 360 ? -8.354 18.484 -3.809 1.00 92.88 360 GLU A C 1
ATOM 2902 O O . GLU A 1 360 ? -9.223 19.072 -3.169 1.00 92.88 360 GLU A O 1
ATOM 2907 N N . THR A 1 361 ? -8.281 18.576 -5.141 1.00 93.19 361 THR A N 1
ATOM 2908 C CA . THR A 1 361 ? -9.149 19.459 -5.942 1.00 93.19 361 THR A CA 1
ATOM 2909 C C . THR A 1 361 ? -10.636 19.102 -5.820 1.00 93.19 361 THR A C 1
ATOM 2911 O O . THR A 1 361 ? -11.484 19.989 -5.870 1.00 93.19 361 THR A O 1
ATOM 2914 N N . HIS A 1 362 ? -10.963 17.816 -5.674 1.00 92.12 362 HIS A N 1
ATOM 2915 C CA . HIS A 1 362 ? -12.345 17.323 -5.600 1.00 92.12 362 HIS A CA 1
ATOM 2916 C C . HIS A 1 362 ? -12.842 17.130 -4.159 1.00 92.12 362 HIS A C 1
ATOM 2918 O O . HIS A 1 362 ? -13.954 16.645 -3.969 1.00 92.12 362 HIS A O 1
ATOM 2924 N N . GLY A 1 363 ? -12.041 17.478 -3.144 1.00 91.69 363 GLY A N 1
ATOM 2925 C CA . GLY A 1 363 ? -12.407 17.276 -1.739 1.00 91.69 363 GLY A CA 1
ATOM 2926 C C . GLY A 1 363 ? -12.571 15.802 -1.349 1.00 91.69 363 GLY A C 1
ATOM 2927 O O . GLY A 1 363 ? -13.323 15.490 -0.428 1.00 91.69 363 GLY A O 1
ATOM 2928 N N . VAL A 1 364 ? -11.891 14.888 -2.047 1.00 94.56 364 VAL A N 1
ATOM 2929 C CA . VAL A 1 364 ? -11.928 13.448 -1.766 1.00 94.56 364 VAL A CA 1
ATOM 2930 C C . VAL A 1 364 ? -10.805 13.085 -0.806 1.00 94.56 364 VAL A C 1
ATOM 2932 O O . VAL A 1 364 ? -9.634 13.375 -1.047 1.00 94.56 364 VAL A O 1
ATOM 2935 N N . THR A 1 365 ? -11.146 12.387 0.273 1.00 95.75 365 THR A N 1
ATOM 2936 C CA . THR A 1 365 ? -10.148 11.819 1.182 1.00 95.75 365 THR A CA 1
ATOM 2937 C C . THR A 1 365 ? -9.567 10.555 0.559 1.00 95.75 365 THR A C 1
ATOM 2939 O O . THR A 1 365 ? -10.233 9.524 0.526 1.00 95.75 365 THR A O 1
ATOM 2942 N N . TYR A 1 366 ? -8.343 10.640 0.041 1.00 97.19 366 TYR A N 1
ATOM 2943 C CA . TYR A 1 366 ? -7.638 9.510 -0.566 1.00 97.19 366 TYR A CA 1
ATOM 2944 C C . TYR A 1 366 ? -6.790 8.769 0.473 1.00 97.19 366 TYR A C 1
ATOM 2946 O O . TYR A 1 366 ? -5.911 9.369 1.099 1.00 97.19 366 TYR A O 1
ATOM 2954 N N . VAL A 1 367 ? -7.073 7.480 0.663 1.00 97.81 367 VAL A N 1
ATOM 2955 C CA . VAL A 1 367 ? -6.519 6.660 1.744 1.00 97.81 367 VAL A CA 1
ATOM 2956 C C . VAL A 1 367 ? -5.986 5.347 1.191 1.00 97.81 367 VAL A C 1
ATOM 2958 O O . VAL A 1 367 ? -6.751 4.554 0.658 1.00 97.81 367 VAL A O 1
ATOM 2961 N N . GLY A 1 368 ? -4.698 5.077 1.369 1.00 97.56 368 GLY A N 1
ATOM 2962 C CA . GLY A 1 368 ? -4.115 3.758 1.129 1.00 97.56 368 GLY A CA 1
ATOM 2963 C C . GLY A 1 368 ? -4.374 2.831 2.312 1.00 97.56 368 GLY A C 1
ATOM 2964 O O . GLY A 1 368 ? -4.214 3.239 3.461 1.00 97.56 368 GLY A O 1
ATOM 2965 N N . VAL A 1 369 ? -4.766 1.589 2.050 1.00 96.50 369 VAL A N 1
ATOM 2966 C CA . VAL A 1 369 ? -5.005 0.537 3.042 1.00 96.50 369 VAL A CA 1
ATOM 2967 C C . VAL A 1 369 ? -4.054 -0.615 2.754 1.00 96.50 369 VAL A C 1
ATOM 2969 O O . VAL A 1 369 ? -4.245 -1.401 1.836 1.00 96.50 369 VAL A O 1
ATOM 2972 N N . VAL A 1 370 ? -3.004 -0.726 3.560 1.00 91.50 370 VAL A N 1
ATOM 2973 C CA . VAL A 1 370 ? -1.940 -1.715 3.400 1.00 91.50 370 VAL A CA 1
ATOM 2974 C C . VAL A 1 370 ? -2.158 -2.853 4.397 1.00 91.50 370 VAL A C 1
ATOM 2976 O O . VAL A 1 370 ? -1.884 -2.721 5.593 1.00 91.50 370 VAL A O 1
ATOM 2979 N N . LYS A 1 371 ? -2.610 -4.001 3.885 1.00 84.62 371 LYS A N 1
ATOM 2980 C CA . LYS A 1 371 ? -2.873 -5.232 4.659 1.00 84.62 371 LYS A CA 1
ATOM 2981 C C . LYS A 1 371 ? -1.600 -5.879 5.218 1.00 84.62 371 LYS A C 1
ATOM 2983 O O . LYS A 1 371 ? -1.613 -6.489 6.281 1.00 84.62 371 LYS A O 1
ATOM 2988 N N . ARG A 1 372 ? -0.479 -5.755 4.494 1.00 75.25 372 ARG A N 1
ATOM 2989 C CA . ARG A 1 372 ? 0.820 -6.371 4.834 1.00 75.25 372 ARG A CA 1
ATOM 2990 C C . ARG A 1 372 ? 1.952 -5.347 4.770 1.00 75.25 372 ARG A C 1
ATOM 2992 O O . ARG A 1 372 ? 2.728 -5.329 3.813 1.00 75.25 372 ARG A O 1
ATOM 2999 N N . PRO A 1 373 ? 2.037 -4.442 5.752 1.00 70.94 373 PRO A N 1
ATOM 3000 C CA . PRO A 1 373 ? 3.072 -3.426 5.768 1.00 70.94 373 PRO A CA 1
ATOM 3001 C C . PRO A 1 373 ? 4.457 -4.055 5.941 1.00 70.94 373 PRO A C 1
ATOM 3003 O O . PRO A 1 373 ? 4.654 -5.005 6.698 1.00 70.94 373 PRO A O 1
ATOM 3006 N N . VAL A 1 374 ? 5.418 -3.514 5.192 1.00 64.06 374 VAL A N 1
ATOM 3007 C CA . VAL A 1 374 ? 6.786 -4.055 5.085 1.00 64.06 374 VAL A CA 1
ATOM 3008 C C . VAL A 1 374 ? 7.796 -3.196 5.852 1.00 64.06 374 VAL A C 1
ATOM 3010 O O . VAL A 1 374 ? 8.858 -3.679 6.228 1.00 64.06 374 VAL A O 1
ATOM 3013 N N . LYS A 1 375 ? 7.484 -1.916 6.092 1.00 74.44 375 LYS A N 1
ATOM 3014 C CA . LYS A 1 375 ? 8.386 -0.964 6.755 1.00 74.44 375 LYS A CA 1
ATOM 3015 C C . LYS A 1 375 ? 8.131 -0.957 8.268 1.00 74.44 375 LYS A C 1
ATOM 3017 O O . LYS A 1 375 ? 6.993 -0.680 8.639 1.00 74.44 375 LYS A O 1
ATOM 3022 N N . PRO A 1 376 ? 9.132 -1.272 9.117 1.00 80.81 376 PRO A N 1
ATOM 3023 C CA . PRO A 1 376 ? 8.882 -1.578 10.520 1.00 80.81 376 PRO A CA 1
ATOM 3024 C C . PRO A 1 376 ? 9.287 -0.443 11.482 1.00 80.81 376 PRO A C 1
ATOM 3026 O O . PRO A 1 376 ? 10.164 -0.646 12.313 1.00 80.81 376 PRO A O 1
ATOM 3029 N N . TYR A 1 377 ? 8.710 0.759 11.377 1.00 89.12 377 TYR A N 1
ATOM 3030 C CA . TYR A 1 377 ? 9.127 1.902 12.213 1.00 89.12 377 TYR A CA 1
ATOM 3031 C C . TYR A 1 377 ? 8.694 1.766 13.677 1.00 89.12 377 TYR A C 1
ATOM 3033 O O . TYR A 1 377 ? 9.488 2.002 14.589 1.00 89.12 377 TYR A O 1
ATOM 3041 N N . PHE A 1 378 ? 7.454 1.341 13.922 1.00 90.50 378 PHE A N 1
ATOM 3042 C CA . PHE A 1 378 ? 6.978 1.095 15.280 1.00 90.50 378 PHE A CA 1
ATOM 3043 C C . PHE A 1 378 ? 7.644 -0.118 15.918 1.00 90.50 378 PHE A C 1
ATOM 3045 O O . PHE A 1 378 ? 7.900 -0.118 17.120 1.00 90.50 378 PHE A O 1
ATOM 3052 N N . ALA A 1 379 ? 7.960 -1.139 15.127 1.00 89.44 379 ALA A N 1
ATOM 3053 C CA . ALA A 1 379 ? 8.677 -2.309 15.591 1.00 89.44 379 ALA A CA 1
ATOM 3054 C C . ALA A 1 379 ? 10.030 -1.924 16.196 1.00 89.44 379 ALA A C 1
ATOM 3056 O O . ALA A 1 379 ? 10.364 -2.459 17.242 1.00 89.44 379 ALA A O 1
ATOM 3057 N N . LEU A 1 380 ? 10.761 -0.951 15.630 1.00 92.00 380 LEU A N 1
ATOM 3058 C CA . LEU A 1 380 ? 12.032 -0.480 16.204 1.00 92.00 380 LEU A CA 1
ATOM 3059 C C . LEU A 1 380 ? 11.867 0.049 17.634 1.00 92.00 380 LEU A C 1
ATOM 3061 O O . LEU A 1 380 ? 12.686 -0.268 18.504 1.00 92.00 380 LEU A O 1
ATOM 3065 N N . MET A 1 381 ? 10.810 0.836 17.865 1.00 93.31 381 MET A N 1
ATOM 3066 C CA . MET A 1 381 ? 10.480 1.424 19.167 1.00 93.31 381 MET A CA 1
ATOM 3067 C C . MET A 1 381 ? 9.989 0.364 20.158 1.00 93.31 381 MET A C 1
ATOM 3069 O O . MET A 1 381 ? 10.445 0.311 21.298 1.00 93.31 381 MET A O 1
ATOM 3073 N N . VAL A 1 382 ? 9.090 -0.520 19.722 1.00 91.81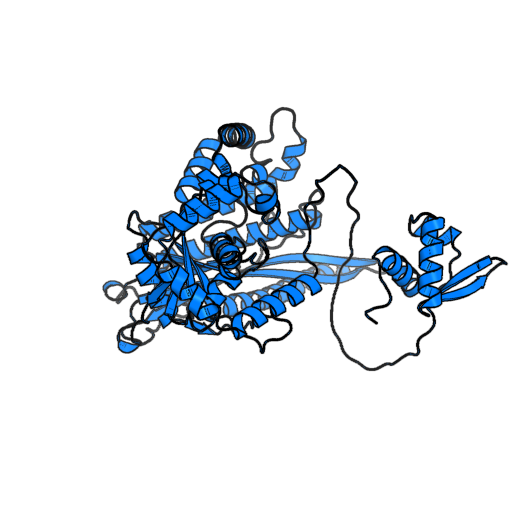 382 VAL A N 1
ATOM 3074 C CA . VAL A 1 382 ? 8.557 -1.596 20.570 1.00 91.81 382 VAL A CA 1
ATOM 3075 C C . VAL A 1 382 ? 9.654 -2.599 20.928 1.00 91.81 382 VAL A C 1
ATOM 3077 O O . VAL A 1 382 ? 9.754 -3.008 22.081 1.00 91.81 382 VAL A O 1
ATOM 3080 N N . ASP A 1 383 ? 10.521 -2.951 19.982 1.00 90.56 383 ASP A N 1
ATOM 3081 C CA . ASP A 1 383 ? 11.662 -3.843 20.202 1.00 90.56 383 ASP A CA 1
ATOM 3082 C C . ASP A 1 383 ? 12.650 -3.259 21.225 1.00 90.56 383 ASP A C 1
ATOM 3084 O O . ASP A 1 383 ? 13.188 -4.000 22.043 1.00 90.56 383 ASP A O 1
ATOM 3088 N N . LYS A 1 384 ? 12.825 -1.926 21.251 1.00 92.38 384 LYS A N 1
ATOM 3089 C CA . LYS A 1 384 ? 13.665 -1.230 22.241 1.00 92.38 384 LYS A CA 1
ATOM 3090 C C . LYS A 1 384 ? 13.100 -1.411 23.645 1.00 92.38 384 LYS A C 1
ATOM 3092 O O . LYS A 1 384 ? 13.802 -1.876 24.538 1.00 92.38 384 LYS A O 1
ATOM 3097 N N . ILE A 1 385 ? 11.811 -1.113 23.820 1.00 92.31 385 ILE A N 1
ATOM 3098 C CA . ILE A 1 385 ? 11.132 -1.267 25.114 1.00 92.31 385 ILE A CA 1
ATOM 3099 C C . ILE A 1 385 ? 11.174 -2.726 25.568 1.00 92.31 385 ILE A C 1
ATOM 3101 O O . ILE A 1 385 ? 11.447 -3.001 26.738 1.00 92.31 385 ILE A O 1
ATOM 3105 N N . LEU A 1 386 ? 10.913 -3.659 24.649 1.00 89.94 386 LEU A N 1
ATOM 3106 C CA . LEU A 1 386 ? 10.964 -5.091 24.924 1.00 89.94 386 LEU A CA 1
ATOM 3107 C C . LEU A 1 386 ? 12.350 -5.523 25.413 1.00 89.94 386 LEU A C 1
ATOM 3109 O O . LEU A 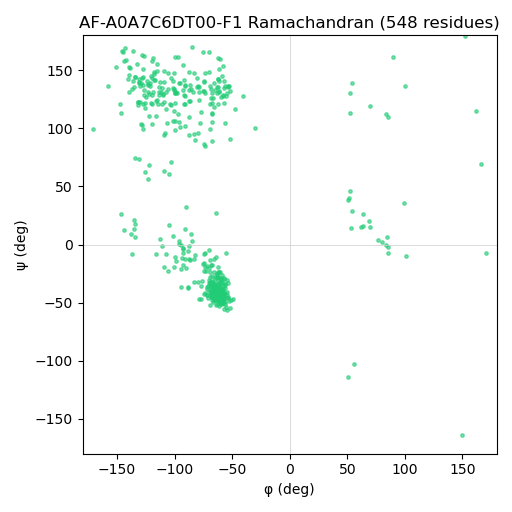1 386 ? 12.455 -6.274 26.388 1.00 89.94 386 LEU A O 1
ATOM 3113 N N . HIS A 1 387 ? 13.402 -5.019 24.771 1.00 90.06 387 HIS A N 1
ATOM 3114 C CA . HIS A 1 387 ? 14.777 -5.287 25.161 1.00 90.06 387 HIS A CA 1
ATOM 3115 C C . HIS A 1 387 ? 15.102 -4.750 26.556 1.00 90.06 387 HIS A C 1
ATOM 3117 O O . HIS A 1 387 ? 15.564 -5.504 27.412 1.00 90.06 387 HIS A O 1
ATOM 3123 N N . GLU A 1 388 ? 14.792 -3.480 26.808 1.00 92.00 388 GLU A N 1
ATOM 3124 C CA . GLU A 1 388 ? 15.145 -2.781 28.048 1.00 92.00 388 GLU A CA 1
ATOM 3125 C C . GLU A 1 388 ? 14.366 -3.281 29.272 1.00 92.00 388 GLU A C 1
ATOM 3127 O O . GLU A 1 388 ? 14.899 -3.294 30.380 1.00 92.00 388 GLU A O 1
ATOM 3132 N N . ASN A 1 389 ? 13.111 -3.706 29.092 1.00 90.31 389 ASN A N 1
ATOM 3133 C CA . ASN A 1 389 ? 12.204 -3.977 30.213 1.00 90.31 389 ASN A CA 1
ATOM 3134 C C . ASN A 1 389 ? 11.905 -5.465 30.423 1.00 90.31 389 ASN A C 1
ATOM 3136 O O . ASN A 1 389 ? 11.442 -5.852 31.498 1.00 90.31 389 ASN A O 1
ATOM 3140 N N . PHE A 1 390 ? 12.136 -6.309 29.413 1.00 85.94 390 PHE A N 1
ATOM 3141 C CA . PHE A 1 390 ? 11.674 -7.699 29.434 1.00 85.94 390 PHE A CA 1
ATOM 3142 C C . PHE A 1 390 ? 12.724 -8.715 28.966 1.00 85.94 390 PHE A C 1
ATOM 3144 O O . PHE A 1 390 ? 12.378 -9.873 28.733 1.00 85.94 390 PHE A O 1
ATOM 3151 N N . ASN A 1 391 ? 14.001 -8.322 28.850 1.00 84.31 391 ASN A N 1
ATOM 3152 C CA . ASN A 1 391 ? 15.095 -9.180 28.367 1.00 84.31 391 ASN A CA 1
ATOM 3153 C C . ASN A 1 391 ? 14.809 -9.823 26.995 1.00 84.31 391 ASN A C 1
ATOM 3155 O O . ASN A 1 391 ? 15.293 -10.918 26.696 1.00 84.31 391 ASN A O 1
ATOM 3159 N N . PHE A 1 392 ? 14.005 -9.164 26.159 1.00 83.19 392 PHE A N 1
ATOM 3160 C CA . PHE A 1 392 ? 13.762 -9.606 24.792 1.00 83.19 392 PHE A CA 1
ATOM 3161 C C . PHE A 1 392 ? 15.005 -9.303 23.934 1.00 83.19 392 PHE A C 1
ATOM 3163 O O . PHE A 1 392 ? 15.548 -8.199 24.021 1.00 83.19 392 PHE A O 1
ATOM 3170 N N . PRO A 1 393 ? 15.525 -10.238 23.125 1.00 83.62 393 PRO A N 1
ATOM 3171 C CA . PRO A 1 393 ? 16.668 -9.940 22.267 1.00 83.62 393 PRO A CA 1
ATOM 3172 C C . PRO A 1 393 ? 16.329 -8.854 21.233 1.00 83.62 393 PRO A C 1
ATOM 3174 O O . PRO A 1 393 ? 15.272 -8.904 20.608 1.00 83.62 393 PRO A O 1
ATOM 3177 N N . ARG A 1 394 ? 17.235 -7.885 21.046 1.00 84.94 394 ARG A N 1
ATOM 3178 C CA . ARG A 1 394 ? 17.087 -6.809 20.051 1.00 84.94 394 ARG A CA 1
ATOM 3179 C C . ARG A 1 394 ? 17.047 -7.390 18.632 1.00 84.94 394 ARG A C 1
ATOM 3181 O O . ARG A 1 394 ? 17.799 -8.314 18.325 1.00 84.94 394 ARG A O 1
ATOM 3188 N N . GLY A 1 395 ? 16.223 -6.821 17.754 1.00 79.06 395 GLY A N 1
ATOM 3189 C CA . GLY A 1 395 ? 16.152 -7.195 16.337 1.00 79.06 395 GLY A CA 1
ATOM 3190 C C . GLY A 1 395 ? 15.258 -8.398 16.026 1.00 79.06 395 GLY A C 1
ATOM 3191 O O . GLY A 1 395 ? 15.230 -8.871 14.882 1.00 79.06 395 GLY A O 1
ATOM 3192 N N . GLU A 1 396 ? 14.531 -8.899 17.024 1.00 78.75 396 GLU A N 1
ATOM 3193 C CA . GLU A 1 396 ? 13.595 -10.015 16.882 1.00 78.75 396 GLU A CA 1
ATOM 3194 C C . GLU A 1 396 ? 12.225 -9.544 16.367 1.00 78.75 396 GLU A C 1
ATOM 3196 O O . GLU A 1 396 ? 11.572 -10.246 15.587 1.00 78.75 396 GLU A O 1
ATOM 3201 N N . LEU A 1 397 ? 11.802 -8.323 16.716 1.00 78.25 397 LEU A N 1
ATOM 3202 C CA . LEU A 1 397 ? 10.575 -7.727 16.195 1.00 78.25 397 LEU A CA 1
ATOM 3203 C C . LEU A 1 397 ? 10.867 -6.916 14.919 1.00 78.25 397 LEU A C 1
ATOM 3205 O O . LEU A 1 397 ? 11.370 -5.798 14.961 1.00 78.25 397 LEU A O 1
ATOM 3209 N N . ARG A 1 398 ? 10.545 -7.502 13.758 1.00 72.69 398 ARG A N 1
ATOM 3210 C CA . ARG A 1 398 ? 10.952 -6.984 12.432 1.00 72.69 398 ARG A CA 1
ATOM 3211 C C . ARG A 1 398 ? 9.825 -6.423 11.565 1.00 72.69 398 ARG A C 1
ATOM 3213 O O . ARG A 1 398 ? 10.087 -6.000 10.446 1.00 72.69 398 ARG A O 1
ATOM 3220 N N . ASN A 1 399 ? 8.577 -6.462 12.030 1.00 76.25 399 ASN A N 1
ATOM 3221 C CA . ASN A 1 399 ? 7.418 -5.992 11.267 1.00 76.25 399 ASN A CA 1
ATOM 3222 C C . ASN A 1 399 ? 6.439 -5.247 12.183 1.00 76.25 399 ASN A C 1
ATOM 3224 O O . ASN A 1 399 ? 6.043 -5.772 13.227 1.00 76.25 399 ASN A O 1
ATOM 3228 N N . ASP A 1 400 ? 6.015 -4.058 11.754 1.00 83.19 400 ASP A N 1
ATOM 3229 C CA . ASP A 1 400 ? 5.005 -3.250 12.436 1.00 83.19 400 ASP A CA 1
ATOM 3230 C C . ASP A 1 400 ? 3.672 -3.976 12.591 1.00 83.19 400 ASP A C 1
ATOM 3232 O O . ASP A 1 400 ? 3.045 -3.844 13.627 1.00 83.19 400 ASP A O 1
ATOM 3236 N N . THR A 1 401 ? 3.248 -4.801 11.634 1.00 77.38 401 THR A N 1
ATOM 3237 C CA . THR A 1 401 ? 2.013 -5.599 11.756 1.00 77.38 401 THR A CA 1
ATOM 3238 C C . THR A 1 401 ? 2.034 -6.443 13.024 1.00 77.38 401 THR A C 1
ATOM 3240 O O . THR A 1 401 ? 1.048 -6.499 13.757 1.00 77.38 401 THR A O 1
ATOM 3243 N N . ILE A 1 402 ? 3.176 -7.079 13.309 1.00 77.56 402 ILE A N 1
ATOM 3244 C CA . ILE A 1 402 ? 3.355 -7.886 14.515 1.00 77.56 402 ILE A CA 1
ATOM 3245 C C . ILE A 1 402 ? 3.370 -6.956 15.723 1.00 77.56 402 ILE A C 1
ATOM 3247 O O . ILE A 1 402 ? 2.578 -7.163 16.633 1.00 77.56 402 ILE A O 1
ATOM 3251 N N . ALA A 1 403 ? 4.206 -5.913 15.709 1.00 84.62 403 ALA A N 1
ATOM 3252 C CA . ALA A 1 403 ? 4.321 -4.957 16.810 1.00 84.62 403 ALA A CA 1
ATOM 3253 C C . ALA A 1 403 ? 2.958 -4.363 17.207 1.00 84.62 403 ALA A C 1
ATOM 3255 O O . ALA A 1 403 ? 2.574 -4.385 18.372 1.00 84.62 403 ALA A O 1
ATOM 3256 N N . MET A 1 404 ? 2.194 -3.905 16.220 1.00 88.50 404 MET A N 1
ATOM 3257 C CA . MET A 1 404 ? 0.881 -3.296 16.384 1.00 88.50 404 MET A CA 1
ATOM 3258 C C . MET A 1 404 ? -0.179 -4.312 16.793 1.00 88.50 404 MET A C 1
ATOM 3260 O O . MET A 1 404 ? -1.003 -4.002 17.643 1.00 88.50 404 MET A O 1
ATOM 3264 N N . SER A 1 405 ? -0.122 -5.550 16.295 1.00 82.06 405 SER A N 1
ATOM 3265 C CA . SER A 1 405 ? -1.015 -6.625 16.761 1.00 82.06 405 SER A CA 1
ATOM 3266 C C . SER A 1 405 ? -0.763 -7.025 18.218 1.00 82.06 405 SER A C 1
ATOM 3268 O O . SER A 1 405 ? -1.652 -7.586 18.858 1.00 82.06 405 SER A O 1
ATOM 3270 N N . LEU A 1 406 ? 0.442 -6.776 18.750 1.00 81.50 406 LEU A N 1
ATOM 3271 C CA . LEU A 1 406 ? 0.731 -6.968 20.172 1.00 81.50 406 LEU A CA 1
ATOM 3272 C C . LEU A 1 406 ? 0.102 -5.856 21.012 1.00 81.50 406 LEU A C 1
ATOM 3274 O O . LEU A 1 406 ? -0.437 -6.144 22.079 1.00 81.50 406 LEU A O 1
ATOM 3278 N N . ILE A 1 407 ? 0.187 -4.604 20.550 1.00 88.62 407 ILE A N 1
ATOM 3279 C CA . ILE A 1 407 ? -0.157 -3.449 21.382 1.00 88.62 407 ILE A CA 1
ATOM 3280 C C . ILE A 1 407 ? -1.591 -2.964 21.201 1.00 88.62 407 ILE A C 1
ATOM 3282 O O . ILE A 1 407 ? -2.170 -2.587 22.206 1.00 88.62 407 ILE A O 1
ATOM 3286 N N . LEU A 1 408 ? -2.175 -2.990 20.000 1.00 92.00 408 LEU A N 1
ATOM 3287 C CA . LEU A 1 408 ? -3.482 -2.387 19.716 1.00 92.00 408 LEU A CA 1
ATOM 3288 C C . LEU A 1 408 ? -4.632 -3.351 20.012 1.00 92.00 408 LEU A C 1
ATOM 3290 O O . LEU A 1 408 ? -4.606 -4.520 19.619 1.00 92.00 408 LEU A O 1
ATOM 3294 N N . GLU A 1 409 ? -5.683 -2.839 20.637 1.00 93.06 409 GLU A N 1
ATOM 3295 C CA . GLU A 1 409 ? -6.977 -3.502 20.797 1.00 93.06 409 GLU A CA 1
ATOM 3296 C C . GLU A 1 409 ? -7.980 -3.040 19.732 1.00 93.06 409 GLU A C 1
ATOM 3298 O O . GLU A 1 409 ? -7.753 -2.024 19.077 1.00 93.06 409 GLU A O 1
ATOM 3303 N N . PRO A 1 410 ? -9.070 -3.793 19.489 1.00 93.81 410 PRO A N 1
ATOM 3304 C CA . PRO A 1 410 ? -10.096 -3.376 18.538 1.00 93.81 410 PRO A CA 1
ATOM 3305 C C . PRO A 1 410 ? -10.603 -1.955 18.815 1.00 93.81 410 PRO A C 1
ATOM 3307 O O . PRO A 1 410 ? -10.936 -1.626 19.951 1.00 93.81 410 PRO A O 1
ATOM 3310 N N . GLY A 1 411 ? -10.678 -1.131 17.769 1.00 95.75 411 GLY A N 1
ATOM 3311 C CA . GLY A 1 411 ? -11.048 0.284 17.872 1.00 95.75 411 GLY A CA 1
ATOM 3312 C C . GLY A 1 411 ? -9.881 1.216 18.209 1.00 95.75 411 GLY A C 1
ATOM 3313 O O . GLY A 1 411 ? -10.068 2.428 18.258 1.00 95.75 411 GLY A O 1
ATOM 3314 N N . GLU A 1 412 ? -8.672 0.692 18.418 1.00 96.88 412 GLU A N 1
ATOM 3315 C CA . GLU A 1 412 ? -7.487 1.505 18.683 1.00 96.88 412 GLU A CA 1
ATOM 3316 C C . GLU A 1 412 ? -6.611 1.672 17.440 1.00 96.88 412 GLU A C 1
ATOM 3318 O O . GLU A 1 412 ? -6.480 0.763 16.608 1.00 96.88 412 GLU A O 1
ATOM 3323 N N . SER A 1 413 ? -5.962 2.830 17.351 1.00 96.56 413 SER A N 1
ATOM 3324 C CA . SER A 1 413 ? -4.917 3.114 16.382 1.00 96.56 413 SER A CA 1
ATOM 3325 C C . SER A 1 413 ? -3.578 3.430 17.041 1.00 96.56 413 SER A C 1
ATOM 3327 O O . SER A 1 413 ? -3.508 3.810 18.211 1.00 96.56 413 SER A O 1
ATOM 3329 N N . SER A 1 414 ? -2.503 3.309 16.264 1.00 95.19 414 SER A N 1
ATOM 3330 C CA . SER A 1 414 ? -1.228 3.939 16.594 1.00 95.19 414 SER A CA 1
ATOM 3331 C C . SER A 1 414 ? -1.325 5.459 16.438 1.00 95.19 414 SER A C 1
ATOM 3333 O O . SER A 1 414 ? -2.223 5.973 15.764 1.00 95.19 414 SER A O 1
ATOM 3335 N N . CYS A 1 415 ? -0.341 6.176 16.973 1.00 94.00 415 CYS A N 1
ATOM 3336 C CA . CYS A 1 415 ? -0.088 7.554 16.570 1.00 94.00 415 CYS A CA 1
ATOM 3337 C C . CYS A 1 415 ? 0.301 7.659 15.079 1.00 94.00 415 CYS A C 1
ATOM 3339 O O . CYS A 1 415 ? 0.706 6.655 14.473 1.00 94.00 415 CYS A O 1
ATOM 3341 N N . PRO A 1 416 ? 0.173 8.849 14.465 1.00 94.56 416 PRO A N 1
ATOM 3342 C CA . PRO A 1 416 ? 0.569 9.058 13.081 1.00 94.56 416 PRO A CA 1
ATOM 3343 C C . PRO A 1 416 ? 2.086 9.268 12.928 1.00 94.56 416 PRO A C 1
ATOM 3345 O O . PRO A 1 416 ? 2.742 9.933 13.733 1.00 94.56 416 PRO A O 1
ATOM 3348 N N . LEU A 1 417 ? 2.630 8.738 11.834 1.00 93.81 417 LEU A N 1
ATOM 3349 C CA . LEU A 1 417 ? 3.997 8.931 11.359 1.00 93.81 417 LEU A CA 1
ATOM 3350 C C . LEU A 1 417 ? 3.980 9.709 10.045 1.00 93.81 417 LEU A C 1
ATOM 3352 O O . LEU A 1 417 ? 3.266 9.323 9.124 1.00 93.81 417 LEU A O 1
ATOM 3356 N N . SER A 1 418 ? 4.791 10.754 9.917 1.00 93.88 418 SER A N 1
ATOM 3357 C CA . SER A 1 418 ? 5.057 11.393 8.627 1.00 93.88 418 SER A CA 1
ATOM 3358 C C . SER A 1 418 ? 6.190 10.662 7.920 1.00 93.88 418 SER A C 1
ATOM 3360 O O . SER A 1 418 ? 7.229 10.397 8.528 1.00 93.88 418 SER A O 1
ATOM 3362 N N . ILE A 1 419 ? 6.004 10.373 6.636 1.00 92.88 419 ILE A N 1
ATOM 3363 C CA . ILE A 1 419 ? 7.019 9.819 5.744 1.00 92.88 419 ILE A CA 1
ATOM 3364 C C . ILE A 1 419 ? 7.305 10.860 4.668 1.00 92.88 419 ILE A C 1
ATOM 3366 O O . ILE A 1 419 ? 6.395 11.281 3.954 1.00 92.88 419 ILE A O 1
ATOM 3370 N N . ASN A 1 420 ? 8.576 11.245 4.527 1.00 93.56 420 ASN A N 1
ATOM 3371 C CA . ASN A 1 420 ? 9.031 12.199 3.517 1.00 93.56 420 ASN A CA 1
ATOM 3372 C C . ASN A 1 420 ? 9.836 11.497 2.403 1.00 93.56 420 ASN A C 1
ATOM 3374 O O . ASN A 1 420 ? 11.051 11.317 2.546 1.00 93.56 420 ASN A O 1
ATOM 3378 N N . PRO A 1 421 ? 9.212 11.139 1.260 1.00 93.94 421 PRO A N 1
ATOM 3379 C CA . PRO A 1 421 ? 9.910 10.492 0.151 1.00 93.94 421 PRO A CA 1
ATOM 3380 C C . PRO A 1 421 ? 11.080 11.298 -0.407 1.00 93.94 421 PRO A C 1
ATOM 3382 O O . PRO A 1 421 ? 12.075 10.703 -0.826 1.00 93.94 421 PRO A O 1
ATOM 3385 N N . ARG A 1 422 ? 11.004 12.636 -0.399 1.00 95.12 422 ARG A N 1
ATOM 3386 C CA . ARG A 1 422 ? 12.125 13.481 -0.829 1.00 95.12 422 ARG A CA 1
ATOM 3387 C C . ARG A 1 422 ? 13.325 13.241 0.070 1.00 95.12 422 ARG A C 1
ATOM 3389 O O . ARG A 1 422 ? 14.410 12.995 -0.437 1.00 95.12 422 ARG A O 1
ATOM 3396 N N . GLN A 1 423 ? 13.147 13.283 1.384 1.00 93.19 423 GLN A N 1
ATOM 3397 C CA . GLN A 1 423 ? 14.257 13.065 2.304 1.00 93.19 423 GLN A CA 1
ATOM 3398 C C . GLN A 1 423 ? 14.787 11.629 2.216 1.00 93.19 423 GLN A C 1
ATOM 3400 O O . GLN A 1 423 ? 15.997 11.460 2.200 1.00 93.19 423 GLN A O 1
ATOM 3405 N N . ILE A 1 424 ? 13.926 10.618 2.047 1.00 91.44 424 ILE A N 1
ATOM 3406 C CA . ILE A 1 424 ? 14.356 9.217 1.863 1.00 91.44 424 ILE A CA 1
ATOM 3407 C C . ILE A 1 424 ? 15.270 9.062 0.640 1.00 91.44 424 ILE A C 1
ATOM 3409 O O . ILE A 1 424 ? 16.308 8.412 0.726 1.00 91.44 424 ILE A O 1
ATOM 3413 N N . ASN A 1 425 ? 14.894 9.653 -0.497 1.00 91.56 425 ASN A N 1
ATOM 3414 C CA . ASN A 1 425 ? 15.579 9.412 -1.772 1.00 91.56 425 ASN A CA 1
ATOM 3415 C C . ASN A 1 425 ? 16.665 10.450 -2.100 1.00 91.56 425 ASN A C 1
ATOM 3417 O O . ASN A 1 425 ? 17.540 10.174 -2.916 1.00 91.56 425 ASN A O 1
ATOM 3421 N N . LEU A 1 426 ? 16.601 11.642 -1.500 1.00 93.12 426 LEU A N 1
ATOM 3422 C CA . LEU A 1 426 ? 17.443 12.808 -1.802 1.00 93.12 426 LEU A CA 1
ATOM 3423 C C . LEU A 1 426 ? 17.994 13.487 -0.531 1.00 93.12 426 LEU A C 1
ATOM 3425 O O . LEU A 1 426 ? 18.399 14.643 -0.569 1.00 93.12 426 LEU A O 1
ATOM 3429 N N . GLY A 1 427 ? 17.986 12.811 0.621 1.00 88.38 427 GLY A N 1
ATOM 3430 C CA . GLY A 1 427 ? 18.313 13.423 1.917 1.00 88.38 427 GLY A CA 1
ATOM 3431 C C . GLY A 1 427 ? 19.779 13.801 2.132 1.00 88.38 427 GLY A C 1
ATOM 3432 O O . GLY A 1 427 ? 20.097 14.390 3.163 1.00 88.38 427 GLY A O 1
ATOM 3433 N N . THR A 1 428 ? 20.678 13.479 1.197 1.00 89.69 428 THR A N 1
ATOM 3434 C CA . THR A 1 428 ? 22.102 13.835 1.277 1.00 89.69 428 THR A CA 1
ATOM 3435 C C . THR A 1 428 ? 22.568 14.550 0.005 1.00 89.69 428 THR A C 1
ATOM 3437 O O . THR A 1 428 ? 22.057 14.256 -1.081 1.00 89.69 428 THR A O 1
ATOM 3440 N N . PRO A 1 429 ? 23.573 15.445 0.089 1.00 91.69 429 PRO A N 1
ATOM 3441 C CA . PRO A 1 429 ? 24.127 16.115 -1.091 1.00 91.69 429 PRO A CA 1
ATOM 3442 C C . PRO A 1 429 ? 24.628 15.142 -2.167 1.00 91.69 429 PRO A C 1
ATOM 3444 O O . PRO A 1 429 ? 24.515 15.415 -3.358 1.00 91.69 429 PRO A O 1
ATOM 3447 N N . GLN A 1 430 ? 25.159 13.987 -1.755 1.00 91.94 430 GLN A N 1
ATOM 3448 C CA . GLN A 1 430 ? 25.628 12.944 -2.666 1.00 91.94 430 GLN A CA 1
ATOM 3449 C C . GLN A 1 430 ? 24.469 12.311 -3.442 1.00 91.94 430 GLN A C 1
ATOM 3451 O O . GLN A 1 430 ? 24.590 12.102 -4.648 1.00 91.94 430 GLN A O 1
ATOM 3456 N N . LEU A 1 431 ? 23.341 12.039 -2.775 1.00 90.44 431 LEU A N 1
ATOM 3457 C CA . LEU A 1 431 ? 22.143 11.515 -3.431 1.00 90.44 431 LEU A CA 1
ATOM 3458 C C . LEU A 1 431 ? 21.514 12.556 -4.363 1.00 90.44 431 LEU A C 1
ATOM 3460 O O . LEU A 1 431 ? 21.129 12.198 -5.470 1.00 90.44 431 LEU A O 1
ATOM 3464 N N . GLU A 1 432 ? 21.464 13.834 -3.969 1.00 93.06 432 GLU A N 1
ATOM 3465 C CA . GLU A 1 432 ? 20.995 14.911 -4.856 1.00 93.06 432 GLU A CA 1
ATOM 3466 C C . GLU A 1 432 ? 21.867 15.035 -6.114 1.00 93.06 432 GLU A C 1
ATOM 3468 O O . GLU A 1 432 ? 21.331 15.075 -7.222 1.00 93.06 432 GLU A O 1
ATOM 3473 N N . SER A 1 433 ? 23.198 15.031 -5.967 1.00 92.75 433 SER A N 1
ATOM 3474 C CA . SER A 1 433 ? 24.124 15.062 -7.108 1.00 92.75 433 SER A CA 1
ATOM 3475 C C . SER A 1 433 ? 23.926 13.850 -8.019 1.00 92.75 433 SER A C 1
ATOM 3477 O O . SER A 1 433 ? 23.769 14.009 -9.226 1.00 92.75 433 SER A O 1
ATOM 3479 N N . SER A 1 434 ? 23.867 12.642 -7.447 1.00 92.38 434 SER A N 1
ATOM 3480 C CA . SER A 1 434 ? 23.685 11.416 -8.227 1.00 92.38 434 SER A CA 1
ATOM 3481 C C . SER A 1 434 ? 22.331 11.375 -8.936 1.00 92.38 434 SER A C 1
ATOM 3483 O O . SER A 1 434 ? 22.250 10.909 -10.071 1.00 92.38 434 SER A O 1
ATOM 3485 N N . ALA A 1 435 ? 21.264 11.847 -8.291 1.00 92.50 435 ALA A N 1
ATOM 3486 C CA . ALA A 1 435 ? 19.945 11.921 -8.904 1.00 92.50 435 ALA A CA 1
ATOM 3487 C C . ALA A 1 435 ? 19.917 12.939 -10.046 1.00 92.50 435 ALA A C 1
ATOM 3489 O O . ALA A 1 435 ? 19.319 12.667 -11.085 1.00 92.50 435 ALA A O 1
ATOM 3490 N N . ASN A 1 436 ? 20.590 14.081 -9.886 1.00 93.62 436 ASN A N 1
ATOM 3491 C CA . ASN A 1 436 ? 20.725 15.078 -10.941 1.00 93.62 436 ASN A CA 1
ATOM 3492 C C . ASN A 1 436 ? 21.488 14.528 -12.158 1.00 93.62 436 ASN A C 1
ATOM 3494 O O . ASN A 1 436 ? 21.076 14.767 -13.289 1.00 93.62 436 ASN A O 1
ATOM 3498 N N . ASP A 1 437 ? 22.533 13.728 -11.945 1.00 90.06 437 ASP A N 1
ATOM 3499 C CA . ASP A 1 437 ? 23.285 13.097 -13.038 1.00 90.06 437 ASP A CA 1
ATOM 3500 C C . ASP A 1 437 ? 22.452 12.052 -13.806 1.00 90.06 437 ASP A C 1
ATOM 3502 O O . ASP A 1 437 ? 22.573 11.925 -15.028 1.00 90.06 437 ASP A O 1
ATOM 3506 N N . VAL A 1 438 ? 21.588 11.309 -13.104 1.00 89.94 438 VAL A N 1
ATOM 3507 C CA . VAL A 1 438 ? 20.710 10.286 -13.702 1.00 89.94 438 VAL A CA 1
ATOM 3508 C C . VAL A 1 438 ? 19.510 10.912 -14.416 1.00 89.94 438 VAL A C 1
ATOM 3510 O O . VAL A 1 438 ? 19.192 10.537 -15.542 1.00 89.94 438 VAL A O 1
ATOM 3513 N N . LEU A 1 439 ? 18.833 11.863 -13.772 1.00 91.88 439 LEU A N 1
ATOM 3514 C CA . LEU A 1 439 ? 17.566 12.429 -14.246 1.00 91.88 439 LEU A CA 1
ATOM 3515 C C . LEU A 1 439 ? 17.755 13.652 -15.142 1.00 91.88 439 LEU A C 1
ATOM 3517 O O . LEU A 1 439 ? 16.854 13.993 -15.908 1.00 91.88 439 LEU A O 1
ATOM 3521 N N . GLN A 1 440 ? 18.916 14.303 -15.069 1.00 90.75 440 GLN A N 1
ATOM 3522 C CA . GLN A 1 440 ? 19.298 15.437 -15.904 1.00 90.75 440 GLN A CA 1
ATOM 3523 C C . GLN A 1 440 ? 18.198 16.515 -15.902 1.00 90.75 440 GLN A C 1
ATOM 3525 O O . GLN A 1 440 ? 17.889 17.101 -14.865 1.00 90.75 440 GLN A O 1
ATOM 3530 N N . ARG A 1 441 ? 17.552 16.752 -17.049 1.00 92.31 441 ARG A N 1
ATOM 3531 C CA . ARG A 1 441 ? 16.474 17.743 -17.205 1.00 92.31 441 ARG A CA 1
ATOM 3532 C C . ARG A 1 441 ? 15.227 17.472 -16.354 1.00 92.31 441 ARG A C 1
ATOM 3534 O O . ARG A 1 441 ? 14.511 18.421 -16.051 1.00 92.31 441 ARG A O 1
ATOM 3541 N N . ASP A 1 442 ? 14.986 16.227 -15.945 1.00 94.62 442 ASP A N 1
ATOM 3542 C CA . ASP A 1 442 ? 13.801 15.845 -15.163 1.00 94.62 442 ASP A CA 1
ATOM 3543 C C . ASP A 1 442 ? 14.047 15.846 -13.647 1.00 94.62 442 ASP A C 1
ATOM 3545 O O . ASP A 1 442 ? 13.118 15.607 -12.874 1.00 94.62 442 ASP A O 1
ATOM 3549 N N . TYR A 1 443 ? 15.264 16.168 -13.189 1.00 95.81 443 TYR A N 1
ATOM 3550 C CA . TYR A 1 443 ? 15.595 16.195 -11.760 1.00 95.81 443 TYR A CA 1
ATOM 3551 C C . TYR A 1 443 ? 14.684 17.137 -10.958 1.00 95.81 443 TYR A C 1
ATOM 3553 O O . TYR A 1 443 ? 14.156 16.753 -9.912 1.00 95.81 443 TYR A O 1
ATOM 3561 N N . ALA A 1 444 ? 14.456 18.356 -11.457 1.00 96.88 444 ALA A N 1
ATOM 3562 C CA . ALA A 1 444 ? 13.606 19.335 -10.780 1.00 96.88 444 ALA A CA 1
ATOM 3563 C C . ALA A 1 444 ? 12.155 18.838 -10.650 1.00 96.88 444 ALA A C 1
ATOM 3565 O O . ALA A 1 444 ? 11.547 18.959 -9.585 1.00 96.88 444 ALA A O 1
ATOM 3566 N N . THR A 1 445 ? 11.630 18.224 -11.713 1.00 97.00 445 THR A N 1
ATOM 3567 C CA . THR A 1 445 ? 10.294 17.619 -11.738 1.00 97.00 445 THR A CA 1
ATOM 3568 C C . THR A 1 445 ? 10.195 16.467 -10.740 1.00 97.00 445 THR A C 1
ATOM 3570 O O . THR A 1 445 ? 9.278 16.443 -9.923 1.00 97.00 445 THR A O 1
ATOM 3573 N N . TYR A 1 446 ? 11.171 15.555 -10.742 1.00 97.19 446 TYR A N 1
ATOM 3574 C CA . TYR A 1 446 ? 11.240 14.430 -9.809 1.00 97.19 446 TYR A CA 1
ATOM 3575 C C . TYR A 1 446 ? 11.273 14.894 -8.350 1.00 97.19 446 TYR A C 1
ATOM 3577 O O . TYR A 1 446 ? 10.490 14.417 -7.530 1.00 97.19 446 TYR A O 1
ATOM 3585 N N . LYS A 1 447 ? 12.125 15.874 -8.026 1.00 97.25 447 LYS A N 1
ATOM 3586 C CA . LYS A 1 447 ? 12.201 16.460 -6.682 1.00 97.25 447 LYS A CA 1
ATOM 3587 C C . LYS A 1 447 ? 10.854 17.044 -6.249 1.00 97.25 447 LYS A C 1
ATOM 3589 O O . LYS A 1 447 ? 10.395 16.737 -5.151 1.00 97.25 447 LYS A O 1
ATOM 3594 N N . GLY A 1 448 ? 10.197 17.808 -7.124 1.00 96.62 448 GLY A N 1
ATOM 3595 C CA . GLY A 1 448 ? 8.866 18.358 -6.858 1.00 96.62 448 GLY A CA 1
ATOM 3596 C C . GLY A 1 448 ? 7.788 17.282 -6.679 1.00 96.62 448 GLY A C 1
ATOM 3597 O O . GLY A 1 448 ? 6.889 17.440 -5.856 1.00 96.62 448 GLY A O 1
ATOM 3598 N N . TYR A 1 449 ? 7.875 16.163 -7.400 1.00 96.81 449 TYR A N 1
ATOM 3599 C CA . TYR A 1 449 ? 6.975 15.022 -7.211 1.00 96.81 449 TYR A CA 1
ATOM 3600 C C . TYR A 1 449 ? 7.188 14.333 -5.863 1.00 96.81 449 TYR A C 1
ATOM 3602 O O . TYR A 1 449 ? 6.214 14.086 -5.156 1.00 96.81 449 TYR A O 1
ATOM 3610 N N . LEU A 1 450 ? 8.435 14.088 -5.458 1.00 95.81 450 LEU A N 1
ATOM 3611 C CA . LEU A 1 450 ? 8.723 13.491 -4.152 1.00 95.81 450 LEU A CA 1
ATOM 3612 C C . LEU A 1 450 ? 8.234 14.353 -2.981 1.00 95.81 450 LEU A C 1
ATOM 3614 O O . LEU A 1 450 ? 7.762 13.809 -1.987 1.00 95.81 450 LEU A O 1
ATOM 3618 N N . GLU A 1 451 ? 8.329 15.680 -3.095 1.00 94.12 451 GLU A N 1
ATOM 3619 C CA . GLU A 1 451 ? 7.811 16.610 -2.082 1.00 94.12 451 GLU A CA 1
ATOM 3620 C C . GLU A 1 451 ? 6.297 16.478 -1.924 1.00 94.12 451 GLU A C 1
ATOM 3622 O O . GLU A 1 451 ? 5.800 16.363 -0.802 1.00 94.12 451 GLU A O 1
ATOM 3627 N N . LYS A 1 452 ? 5.575 16.407 -3.049 1.00 94.06 452 LYS A N 1
ATOM 3628 C CA . LYS A 1 452 ? 4.123 16.199 -3.062 1.00 94.06 452 LYS A CA 1
ATOM 3629 C C . LYS A 1 452 ? 3.712 14.857 -2.462 1.00 94.06 452 LYS A C 1
ATOM 3631 O O . LYS A 1 452 ? 2.617 14.757 -1.936 1.00 94.06 452 LYS A O 1
ATOM 3636 N N . LEU A 1 453 ? 4.554 13.830 -2.516 1.00 94.81 453 LEU A N 1
ATOM 3637 C CA . LEU A 1 453 ? 4.218 12.501 -1.997 1.00 94.81 453 LEU A CA 1
ATOM 3638 C C . LEU A 1 453 ? 4.502 12.315 -0.498 1.00 94.81 453 LEU A C 1
ATOM 3640 O O . LEU A 1 453 ? 4.403 11.195 0.009 1.00 94.81 453 LEU A O 1
ATOM 3644 N N . THR A 1 454 ? 4.842 13.386 0.223 1.00 93.94 454 THR A N 1
ATOM 3645 C CA . THR A 1 454 ? 4.882 13.363 1.693 1.00 93.94 454 THR A CA 1
ATOM 3646 C C . THR A 1 454 ? 3.507 12.979 2.229 1.00 93.94 454 THR A C 1
ATOM 3648 O O . THR A 1 454 ? 2.497 13.556 1.830 1.00 93.94 454 THR A O 1
ATOM 3651 N N . HIS A 1 455 ? 3.462 11.972 3.095 1.00 95.06 455 HIS A N 1
ATOM 3652 C CA . HIS A 1 455 ? 2.210 11.391 3.571 1.00 95.06 455 HIS A CA 1
ATOM 3653 C C . HIS A 1 455 ? 2.318 10.959 5.029 1.00 95.06 455 HIS A C 1
ATOM 3655 O O . HIS A 1 455 ? 3.406 10.850 5.599 1.00 95.06 455 HIS A O 1
ATOM 3661 N N . TRP A 1 456 ? 1.159 10.709 5.618 1.00 95.50 456 TRP A N 1
ATOM 3662 C CA . TRP A 1 456 ? 0.979 10.245 6.978 1.00 95.50 456 TRP A CA 1
ATOM 3663 C C . TRP A 1 456 ? 0.592 8.781 6.993 1.00 95.50 456 TRP A C 1
ATOM 3665 O O . TRP A 1 456 ? -0.080 8.294 6.086 1.00 95.50 456 TRP A O 1
ATOM 3675 N N . VAL A 1 457 ? 1.022 8.089 8.039 1.00 94.88 457 VAL A N 1
ATOM 3676 C CA . VAL A 1 457 ? 0.825 6.660 8.225 1.00 94.88 457 VAL A CA 1
ATOM 3677 C C . VAL A 1 457 ? 0.396 6.381 9.648 1.00 94.88 457 VAL A C 1
ATOM 3679 O O . VAL A 1 457 ? 1.012 6.875 10.584 1.00 94.88 457 VAL A O 1
ATOM 3682 N N . PHE A 1 458 ? -0.600 5.528 9.824 1.00 95.69 458 PHE A N 1
ATOM 3683 C CA . PHE A 1 458 ? -0.959 4.982 11.128 1.00 95.69 458 PHE A CA 1
ATOM 3684 C C . PHE A 1 458 ? -1.458 3.547 10.978 1.00 95.69 458 PHE A C 1
ATOM 3686 O O . PHE A 1 458 ? -1.729 3.080 9.874 1.00 95.69 458 PHE A O 1
ATOM 3693 N N . TYR A 1 459 ? -1.565 2.830 12.087 1.00 95.75 459 TYR A N 1
ATOM 3694 C CA . TYR A 1 459 ? -2.078 1.467 12.126 1.00 95.75 459 TYR A CA 1
ATOM 3695 C C . TYR A 1 459 ? -3.389 1.454 12.886 1.00 95.75 459 TYR A C 1
ATOM 3697 O O . TYR A 1 459 ? -3.463 2.061 13.944 1.00 95.75 459 TYR A O 1
ATOM 3705 N N . LEU A 1 460 ? -4.401 0.757 12.381 1.00 96.00 460 LEU A N 1
ATOM 3706 C CA . LEU A 1 460 ? -5.714 0.651 13.016 1.00 96.00 460 LEU A CA 1
ATOM 3707 C C . LEU A 1 460 ? -6.084 -0.816 13.179 1.00 96.00 460 LEU A C 1
ATOM 3709 O O . LEU A 1 460 ? -5.981 -1.600 12.231 1.00 96.00 460 LEU A O 1
ATOM 3713 N N . ASN A 1 461 ? -6.550 -1.172 14.372 1.00 94.00 461 ASN A N 1
ATOM 3714 C CA . ASN A 1 461 ? -7.077 -2.494 14.663 1.00 94.00 461 ASN A CA 1
ATOM 3715 C C . ASN A 1 461 ? -8.606 -2.493 14.518 1.00 94.00 461 ASN A C 1
ATOM 3717 O O . ASN A 1 461 ? -9.326 -2.046 15.411 1.00 94.00 461 ASN A O 1
ATOM 3721 N N . ALA A 1 462 ? -9.110 -3.008 13.394 1.00 89.06 462 ALA A N 1
ATOM 3722 C CA . ALA A 1 462 ? -10.535 -2.925 13.070 1.00 89.06 462 ALA A CA 1
ATOM 3723 C C . ALA A 1 462 ? -11.399 -4.056 13.648 1.00 89.06 462 ALA A C 1
ATOM 3725 O O . ALA A 1 462 ? -12.617 -3.935 13.616 1.00 89.06 462 ALA A O 1
ATOM 3726 N N . ASN A 1 463 ? -10.777 -5.133 14.150 1.00 84.38 463 ASN A N 1
ATOM 3727 C CA . ASN A 1 463 ? -11.379 -6.258 14.890 1.00 84.38 463 ASN A CA 1
ATOM 3728 C C . ASN A 1 463 ? -10.359 -7.414 14.973 1.00 84.38 463 ASN A C 1
ATOM 3730 O O . ASN A 1 463 ? -10.481 -8.443 14.314 1.00 84.38 463 ASN A O 1
ATOM 3734 N N . TRP A 1 464 ? -9.294 -7.223 15.749 1.00 83.19 464 TRP A N 1
ATOM 3735 C CA . TRP A 1 464 ? -8.147 -8.140 15.861 1.00 83.19 464 TRP A CA 1
ATOM 3736 C C . TRP A 1 464 ? -7.351 -8.358 14.569 1.00 83.19 464 TRP A C 1
ATOM 3738 O O . TRP A 1 464 ? -6.537 -9.286 14.490 1.00 83.19 464 TRP A O 1
ATOM 3748 N N . TYR A 1 465 ? -7.560 -7.488 13.584 1.00 87.00 465 TYR A N 1
ATOM 3749 C CA . TYR A 1 465 ? -6.772 -7.399 12.366 1.00 87.00 465 TYR A CA 1
ATOM 3750 C C . TYR A 1 465 ? -6.266 -5.968 12.226 1.00 87.00 465 TYR A C 1
ATOM 3752 O O . TYR A 1 465 ? -7.048 -5.018 12.317 1.00 87.00 465 TYR A O 1
ATOM 3760 N N . VAL A 1 466 ? -4.953 -5.833 12.058 1.00 88.69 466 VAL A N 1
ATOM 3761 C CA . VAL A 1 466 ? -4.278 -4.542 11.983 1.00 88.69 466 VAL A CA 1
ATOM 3762 C C . VAL A 1 466 ? -3.912 -4.249 10.537 1.00 88.69 466 VAL A C 1
ATOM 3764 O O . VAL A 1 466 ? -3.124 -4.980 9.942 1.00 88.69 466 VAL A O 1
ATOM 3767 N N . CYS A 1 467 ? -4.427 -3.139 10.019 1.00 92.00 467 CYS A N 1
ATOM 3768 C CA . CYS A 1 467 ? -4.031 -2.584 8.729 1.00 92.00 467 CYS A CA 1
ATOM 3769 C C . CYS A 1 467 ? -3.243 -1.296 8.938 1.00 92.00 467 CYS A C 1
ATOM 3771 O O . CYS A 1 467 ? -3.503 -0.544 9.881 1.00 92.00 467 CYS A O 1
ATOM 3773 N N . ARG A 1 468 ? -2.315 -1.019 8.023 1.00 94.81 468 ARG A N 1
ATOM 3774 C CA . ARG A 1 468 ? -1.686 0.296 7.900 1.00 94.81 468 ARG A CA 1
ATOM 3775 C C . ARG A 1 468 ? -2.540 1.166 6.984 1.00 94.81 468 ARG A C 1
ATOM 3777 O O . ARG A 1 468 ? -2.909 0.729 5.902 1.00 94.81 468 ARG A O 1
ATOM 3784 N N . TYR A 1 469 ? -2.809 2.389 7.407 1.00 96.75 469 TYR A N 1
ATOM 3785 C CA . TYR A 1 469 ? -3.517 3.402 6.640 1.00 96.75 469 TYR A CA 1
ATOM 3786 C C . TYR A 1 469 ? -2.544 4.515 6.268 1.00 96.75 469 TYR A C 1
ATOM 3788 O O . TYR A 1 469 ? -1.761 4.953 7.112 1.00 96.75 469 TYR A O 1
ATOM 3796 N N . GLU A 1 470 ? -2.583 4.959 5.016 1.00 96.44 470 GLU A N 1
ATOM 3797 C CA . GLU A 1 470 ? -1.749 6.040 4.492 1.00 96.44 470 GLU A CA 1
ATOM 3798 C C . GLU A 1 470 ? -2.624 7.151 3.913 1.00 96.44 470 GLU A C 1
ATOM 3800 O O . GLU A 1 470 ? -3.588 6.863 3.211 1.00 96.44 470 GLU A O 1
ATOM 3805 N N . PHE A 1 471 ? -2.304 8.416 4.172 1.00 96.12 471 PHE A N 1
ATOM 3806 C CA . PHE A 1 471 ? -3.064 9.546 3.631 1.00 96.12 471 PHE A CA 1
ATOM 3807 C C . PHE A 1 471 ? -2.181 10.783 3.453 1.00 96.12 471 PHE A C 1
ATOM 3809 O O . PHE A 1 471 ? -1.193 10.963 4.162 1.00 96.12 471 PHE A O 1
ATOM 3816 N N . PHE A 1 472 ? -2.523 11.654 2.507 1.00 92.75 472 PHE A N 1
ATOM 3817 C CA . PHE A 1 472 ? -1.806 12.917 2.300 1.00 92.75 472 PHE A CA 1
ATOM 3818 C C . PHE A 1 472 ? -2.299 13.998 3.267 1.00 92.75 472 PHE A C 1
ATOM 3820 O O . PHE A 1 472 ? -3.486 14.034 3.603 1.00 92.75 472 PHE A O 1
ATOM 3827 N N . ASP A 1 473 ? -1.414 14.904 3.692 1.00 73.81 473 ASP A N 1
ATOM 3828 C CA . ASP A 1 473 ? -1.863 16.111 4.383 1.00 73.81 473 ASP A CA 1
ATOM 3829 C C . ASP A 1 473 ? -2.470 17.119 3.406 1.00 73.81 473 ASP A C 1
ATOM 3831 O O . ASP A 1 473 ? -1.912 17.454 2.366 1.00 73.81 473 ASP A O 1
ATOM 3835 N N . GLY A 1 474 ? -3.638 17.640 3.777 1.00 65.75 474 GLY A N 1
ATOM 3836 C CA . GLY A 1 474 ? -4.241 18.819 3.154 1.00 65.75 474 GLY A CA 1
ATOM 3837 C C . GLY A 1 474 ? -3.812 20.114 3.848 1.00 65.75 474 GLY A C 1
ATOM 3838 O O . GLY A 1 474 ? -4.622 21.026 3.969 1.00 65.75 474 GLY A O 1
ATOM 3839 N N . ASN A 1 475 ? -2.583 20.174 4.381 1.00 66.88 475 ASN A N 1
ATOM 3840 C CA . ASN A 1 475 ? -2.090 21.223 5.294 1.00 66.88 475 ASN A CA 1
ATOM 3841 C C . ASN A 1 475 ? -2.810 21.305 6.663 1.00 66.88 475 ASN A C 1
ATOM 3843 O O . ASN A 1 475 ? -2.673 22.302 7.371 1.00 66.88 475 ASN A O 1
ATOM 3847 N N . GLU A 1 476 ? -3.563 20.274 7.055 1.00 73.06 476 GLU A N 1
ATOM 3848 C CA . GLU A 1 476 ? -4.185 20.162 8.383 1.00 73.06 476 GLU A CA 1
ATOM 3849 C C . GLU A 1 476 ? -3.372 19.252 9.318 1.00 73.06 476 GLU A C 1
ATOM 3851 O O . GLU A 1 476 ? -2.572 18.429 8.871 1.00 73.06 476 GLU A O 1
ATOM 3856 N N . ALA A 1 477 ? -3.608 19.379 10.628 1.00 82.12 477 ALA A N 1
ATOM 3857 C CA . ALA A 1 477 ? -3.044 18.474 11.624 1.00 82.12 477 ALA A CA 1
ATOM 3858 C C . ALA A 1 477 ? -3.532 17.027 11.374 1.00 82.12 477 ALA A C 1
ATOM 3860 O O . ALA A 1 477 ? -4.740 16.814 11.186 1.00 82.12 477 ALA A O 1
ATOM 3861 N N . PRO A 1 478 ? -2.632 16.026 11.355 1.00 89.69 478 PRO A N 1
ATOM 3862 C CA . PRO A 1 478 ? -2.967 14.664 10.942 1.00 89.69 478 PRO A CA 1
ATOM 3863 C C . PRO A 1 478 ? -3.994 13.991 11.858 1.00 89.69 478 PRO A C 1
ATOM 3865 O O . PRO A 1 478 ? -4.730 13.121 11.401 1.00 89.69 478 PRO A O 1
ATOM 3868 N N . GLU A 1 479 ? -4.097 14.403 13.123 1.00 89.75 479 GLU A N 1
ATOM 3869 C CA . GLU A 1 479 ? -4.962 13.794 14.135 1.00 89.75 479 GLU A CA 1
ATOM 3870 C C . GLU A 1 479 ? -6.444 13.863 13.752 1.00 89.75 479 GLU A C 1
ATOM 3872 O O . GLU A 1 479 ? -7.174 12.884 13.921 1.00 89.75 479 GLU A O 1
ATOM 3877 N N . ARG A 1 480 ? -6.896 14.993 13.190 1.00 89.50 480 ARG A N 1
ATOM 3878 C CA . ARG A 1 480 ? -8.297 15.167 12.776 1.00 89.50 480 ARG A CA 1
ATOM 3879 C C . ARG A 1 480 ? -8.648 14.221 11.632 1.00 89.50 480 ARG A C 1
ATOM 3881 O O . ARG A 1 480 ? -9.675 13.545 11.682 1.00 89.50 480 ARG A O 1
ATOM 3888 N N . LYS A 1 481 ? -7.786 14.177 10.614 1.00 92.00 481 LYS A N 1
ATOM 3889 C CA . LYS A 1 481 ? -7.980 13.358 9.414 1.00 92.00 481 LYS A CA 1
ATOM 3890 C C . LYS A 1 481 ? -7.868 11.872 9.729 1.00 92.00 481 LYS A C 1
ATOM 3892 O O . LYS A 1 481 ? -8.706 11.092 9.297 1.00 92.00 481 LYS A O 1
ATOM 3897 N N . MET A 1 482 ? -6.889 11.499 10.546 1.00 95.06 482 MET A N 1
ATOM 3898 C CA . MET A 1 482 ? -6.740 10.148 11.073 1.00 95.06 482 MET A CA 1
ATOM 3899 C C . MET A 1 482 ? -7.983 9.720 11.855 1.00 95.06 482 MET A C 1
ATOM 3901 O O . MET A 1 482 ? -8.488 8.634 11.606 1.00 95.06 482 MET A O 1
ATOM 3905 N N . ASN A 1 483 ? -8.519 10.564 12.747 1.00 94.88 483 ASN A N 1
ATOM 3906 C CA . ASN A 1 483 ? -9.739 10.228 13.480 1.00 94.88 483 ASN A CA 1
ATOM 3907 C C . ASN A 1 483 ? -10.930 10.001 12.537 1.00 94.88 483 ASN A C 1
ATOM 3909 O O . ASN A 1 483 ? -11.618 8.997 12.680 1.00 94.88 483 ASN A O 1
ATOM 3913 N N . GLU A 1 484 ? -11.140 10.880 11.550 1.00 95.06 484 GLU A N 1
ATOM 3914 C CA . GLU A 1 484 ? -12.169 10.694 10.515 1.00 95.06 484 GLU A CA 1
ATOM 3915 C C . GLU A 1 484 ? -11.997 9.342 9.799 1.00 95.06 484 GLU A C 1
ATOM 3917 O O . GLU A 1 484 ? -12.917 8.522 9.788 1.00 95.06 484 GLU A O 1
ATOM 3922 N N . ILE A 1 485 ? -10.800 9.066 9.268 1.00 97.12 485 ILE A N 1
ATOM 3923 C CA . ILE A 1 485 ? -10.493 7.815 8.562 1.00 97.12 485 ILE A CA 1
ATOM 3924 C C . ILE A 1 485 ? -10.736 6.603 9.468 1.00 97.12 485 ILE A C 1
ATOM 3926 O O . ILE A 1 485 ? -11.393 5.658 9.036 1.00 97.12 485 ILE A O 1
ATOM 3930 N N . SER A 1 486 ? -10.259 6.630 10.718 1.00 97.75 486 SER A N 1
ATOM 3931 C CA . SER A 1 486 ? -10.442 5.549 11.691 1.00 97.75 486 SER A CA 1
ATOM 3932 C C . SER A 1 486 ? -11.918 5.257 11.943 1.00 97.75 486 SER A C 1
ATOM 3934 O O . SER A 1 486 ? -12.336 4.104 11.865 1.00 97.75 486 SER A O 1
ATOM 3936 N N . GLN A 1 487 ? -12.726 6.286 12.204 1.00 97.50 487 GLN A N 1
ATOM 3937 C CA . GLN A 1 487 ? -14.154 6.131 12.486 1.00 97.50 487 GLN A CA 1
ATOM 3938 C C . GLN A 1 487 ? -14.901 5.492 11.305 1.00 97.50 487 GLN A C 1
ATOM 3940 O O . GLN A 1 487 ? -15.655 4.532 11.497 1.00 97.50 487 GLN A O 1
ATOM 3945 N N . TYR A 1 488 ? -14.658 5.956 10.074 1.00 97.81 488 TYR A N 1
ATOM 3946 C CA . TYR A 1 488 ? -15.273 5.369 8.877 1.00 97.81 488 TYR A CA 1
ATOM 3947 C C . TYR A 1 488 ? -14.748 3.963 8.578 1.00 97.81 488 TYR A C 1
ATOM 3949 O O . TYR A 1 488 ? -15.544 3.068 8.294 1.00 97.81 488 TYR A O 1
ATOM 3957 N N . ALA A 1 489 ? -13.440 3.730 8.691 1.00 97.19 489 ALA A N 1
ATOM 3958 C CA . ALA A 1 489 ? -12.844 2.417 8.469 1.00 97.19 489 ALA A CA 1
ATOM 3959 C C . ALA A 1 489 ? -13.377 1.367 9.457 1.00 97.19 489 ALA A C 1
ATOM 3961 O O . ALA A 1 489 ? -13.687 0.252 9.041 1.00 97.19 489 ALA A O 1
ATOM 3962 N N . LEU A 1 490 ? -13.555 1.729 10.735 1.00 96.31 490 LEU A N 1
ATOM 3963 C CA . LEU A 1 490 ? -14.183 0.873 11.747 1.00 96.31 490 LEU A CA 1
ATOM 3964 C C . LEU A 1 490 ? -15.654 0.589 11.429 1.00 96.31 490 LEU A C 1
ATOM 3966 O O . LEU A 1 490 ? -16.101 -0.548 11.548 1.00 96.31 490 LEU A O 1
ATOM 3970 N N . SER A 1 491 ? -16.401 1.604 10.994 1.00 94.62 491 SER A N 1
ATOM 3971 C CA . SER A 1 491 ? -17.831 1.467 10.667 1.00 94.62 491 SER A CA 1
ATOM 3972 C C . SER A 1 491 ? -18.072 0.598 9.434 1.00 94.62 491 SER A C 1
ATOM 3974 O O . SER A 1 491 ? -19.095 -0.073 9.328 1.00 94.62 491 SER A O 1
ATOM 3976 N N . LEU A 1 492 ? -17.128 0.620 8.493 1.00 93.38 492 LEU A N 1
ATOM 3977 C CA . LEU A 1 492 ? -17.178 -0.130 7.241 1.00 93.38 492 LEU A CA 1
ATOM 3978 C C . LEU A 1 492 ? -16.422 -1.460 7.317 1.00 93.38 492 LEU A C 1
ATOM 3980 O O . LEU A 1 492 ? -16.371 -2.161 6.305 1.00 93.38 492 LEU A O 1
ATOM 3984 N N . ALA A 1 493 ? -15.819 -1.799 8.459 1.00 91.06 493 ALA A N 1
ATOM 3985 C CA . ALA A 1 493 ? -14.959 -2.962 8.622 1.00 91.06 493 ALA A CA 1
ATOM 3986 C C . ALA A 1 493 ? -15.694 -4.257 8.250 1.00 91.06 493 ALA A C 1
ATOM 3988 O O . ALA A 1 493 ? -16.728 -4.601 8.822 1.00 91.06 493 ALA A O 1
ATOM 3989 N N . SER A 1 494 ? -15.141 -4.992 7.289 1.00 84.75 494 SER A N 1
ATOM 3990 C CA . SER A 1 494 ? -15.728 -6.219 6.765 1.00 84.75 494 SER A CA 1
ATOM 3991 C C . SER A 1 494 ? -14.642 -7.266 6.512 1.00 84.75 494 SER A C 1
ATOM 3993 O O . SER A 1 494 ? -13.535 -6.913 6.092 1.00 84.75 494 SER A O 1
ATOM 3995 N N . PRO A 1 495 ? -14.916 -8.556 6.779 1.00 80.88 495 PRO A N 1
ATOM 3996 C CA . PRO A 1 495 ? -13.984 -9.627 6.466 1.00 80.88 495 PRO A CA 1
ATOM 3997 C C . PRO A 1 495 ? -13.837 -9.812 4.950 1.00 80.88 495 PRO A C 1
ATOM 3999 O O . PRO A 1 495 ? -14.829 -9.917 4.227 1.00 80.88 495 PRO A O 1
ATOM 4002 N N . THR A 1 496 ? -12.603 -9.939 4.470 1.00 70.38 496 THR A N 1
ATOM 4003 C CA . THR A 1 496 ? -12.315 -10.362 3.100 1.00 70.38 496 THR A CA 1
ATOM 4004 C C . THR A 1 496 ? -12.590 -11.863 2.935 1.00 70.38 496 THR A C 1
ATOM 4006 O O . THR A 1 496 ? -12.387 -12.654 3.864 1.00 70.38 496 THR A O 1
ATOM 4009 N N . PRO A 1 497 ? -13.029 -12.309 1.743 1.00 57.66 497 PRO A N 1
ATOM 4010 C CA . PRO A 1 497 ? -13.139 -13.734 1.427 1.00 57.66 497 PRO A CA 1
ATOM 4011 C C . PRO A 1 497 ? -11.761 -14.407 1.273 1.00 57.66 497 PRO A C 1
ATOM 4013 O O . PRO A 1 497 ? -11.644 -15.632 1.389 1.00 57.66 497 PRO A O 1
ATOM 4016 N N . ARG A 1 498 ? -10.708 -13.615 1.023 1.00 55.97 498 ARG A N 1
ATOM 4017 C CA . ARG A 1 498 ? -9.309 -14.048 1.004 1.00 55.97 498 ARG A CA 1
ATOM 4018 C C . ARG A 1 498 ? -8.799 -14.141 2.448 1.00 55.97 498 ARG A C 1
ATOM 4020 O O . ARG A 1 498 ? -8.410 -13.153 3.051 1.00 55.97 498 ARG A O 1
ATOM 4027 N N . GLY A 1 499 ? -8.829 -15.340 3.030 1.00 47.22 499 GLY A N 1
ATOM 4028 C CA . GLY A 1 499 ? -8.195 -15.570 4.332 1.00 47.22 499 GLY A CA 1
ATOM 4029 C C . GLY A 1 499 ? -6.683 -15.334 4.255 1.00 47.22 499 GLY A C 1
ATOM 4030 O O . GLY A 1 499 ? -6.055 -15.717 3.267 1.00 47.22 499 GLY A O 1
ATOM 4031 N N . ASP A 1 500 ? -6.092 -14.752 5.297 1.00 44.56 500 ASP A N 1
ATOM 4032 C CA . ASP A 1 500 ? -4.640 -14.638 5.385 1.00 44.56 500 ASP A CA 1
ATOM 4033 C C . ASP A 1 500 ? -4.020 -16.035 5.563 1.00 44.56 500 ASP A C 1
ATOM 4035 O O . ASP A 1 500 ? -4.221 -16.703 6.579 1.00 44.56 500 ASP A O 1
ATOM 4039 N N . VAL A 1 501 ? -3.287 -16.496 4.546 1.00 38.00 501 VAL A N 1
ATOM 4040 C CA . VAL A 1 501 ? -2.597 -17.800 4.536 1.00 38.00 501 VAL A CA 1
ATOM 4041 C C . VAL A 1 501 ? -1.193 -17.706 5.155 1.00 38.00 501 VAL A C 1
ATOM 4043 O O . VAL A 1 501 ? -0.487 -18.708 5.239 1.00 38.00 501 VAL A O 1
ATOM 4046 N N . SER A 1 502 ? -0.760 -16.517 5.595 1.00 40.06 502 SER A N 1
ATOM 4047 C CA . SER A 1 502 ? 0.578 -16.329 6.175 1.00 40.06 502 SER A CA 1
ATOM 4048 C C . SER A 1 502 ? 0.753 -17.006 7.541 1.00 40.06 502 SER A C 1
ATOM 4050 O O . SER A 1 502 ? 1.881 -17.198 7.999 1.00 40.06 502 SER A O 1
ATOM 4052 N N . ASP A 1 503 ? -0.339 -17.440 8.174 1.00 39.47 503 ASP A N 1
ATOM 4053 C CA . ASP A 1 503 ? -0.302 -18.189 9.422 1.00 39.47 503 ASP A CA 1
ATOM 4054 C C . ASP A 1 503 ? -0.464 -19.693 9.160 1.00 39.47 503 ASP A C 1
ATOM 4056 O O . ASP A 1 503 ? -1.570 -20.218 9.039 1.00 39.47 503 ASP A O 1
ATOM 4060 N N . LEU A 1 504 ? 0.662 -20.414 9.140 1.00 34.75 504 LEU A N 1
ATOM 4061 C CA . LEU A 1 504 ? 0.727 -21.879 9.021 1.00 34.75 504 LEU A CA 1
ATOM 4062 C C . LEU A 1 504 ? -0.094 -22.634 10.093 1.00 34.75 504 LEU A C 1
ATOM 4064 O O . LEU A 1 504 ? -0.167 -23.864 10.031 1.00 34.75 504 LEU A O 1
ATOM 4068 N N . ARG A 1 505 ? -0.662 -21.959 11.113 1.00 36.75 505 ARG A N 1
ATOM 4069 C CA . ARG A 1 505 ? -1.449 -22.596 12.186 1.00 36.75 505 ARG A CA 1
ATOM 4070 C C . ARG A 1 505 ? -2.654 -21.807 12.723 1.00 36.75 505 ARG A C 1
ATOM 4072 O O . ARG A 1 505 ? -3.176 -22.229 13.759 1.00 36.75 505 ARG A O 1
ATOM 4079 N N . SER A 1 506 ? -3.137 -20.725 12.104 1.00 37.81 506 SER A N 1
ATOM 4080 C CA . SER A 1 506 ? -4.451 -20.177 12.493 1.00 37.81 506 SER A CA 1
ATOM 4081 C C . SER A 1 506 ? -5.538 -20.585 11.512 1.00 37.81 506 SER A C 1
ATOM 4083 O O . SER A 1 506 ? -5.334 -20.652 10.304 1.00 37.81 506 SER A O 1
ATOM 4085 N N . PHE A 1 507 ? -6.717 -20.898 12.056 1.00 34.88 507 PHE A N 1
ATOM 4086 C CA . PHE A 1 507 ? -7.964 -20.824 11.301 1.00 34.88 507 PHE A CA 1
ATOM 4087 C C . PHE A 1 507 ? -7.915 -19.556 10.453 1.00 34.88 507 PHE A C 1
ATOM 4089 O O . PHE A 1 507 ? -7.631 -18.516 11.045 1.00 34.88 507 PHE A O 1
ATOM 4096 N N . LYS A 1 508 ? -8.152 -19.656 9.131 1.00 44.88 508 LYS A N 1
ATOM 4097 C CA . LYS A 1 508 ? -8.211 -18.521 8.192 1.00 44.88 508 LYS A CA 1
ATOM 4098 C C . LYS A 1 508 ? -8.719 -17.279 8.926 1.00 44.88 508 LYS A C 1
ATOM 4100 O O . LYS A 1 508 ? -9.917 -17.174 9.191 1.00 44.88 508 LYS A O 1
ATOM 4105 N N . ARG A 1 509 ? -7.815 -16.380 9.327 1.00 53.06 509 ARG A N 1
ATOM 4106 C CA . ARG A 1 509 ? -8.237 -15.070 9.806 1.00 53.06 509 ARG A CA 1
ATOM 4107 C C . ARG A 1 509 ? -8.584 -14.311 8.545 1.00 53.06 509 ARG A C 1
ATOM 4109 O O . ARG A 1 509 ? -7.727 -14.121 7.685 1.00 53.06 509 ARG A O 1
ATOM 4116 N N . ASN A 1 510 ? -9.858 -13.981 8.399 1.00 65.06 510 ASN A N 1
ATOM 4117 C CA . ASN A 1 510 ? -10.276 -13.108 7.318 1.00 65.06 510 ASN A CA 1
ATOM 4118 C C . ASN A 1 510 ? -9.592 -11.760 7.548 1.00 65.06 510 ASN A C 1
ATOM 4120 O O . ASN A 1 510 ? -9.605 -11.258 8.676 1.00 65.06 510 ASN A O 1
ATOM 4124 N N . GLU A 1 511 ? -8.951 -11.215 6.517 1.00 81.50 511 GLU A N 1
ATOM 4125 C CA . GLU A 1 511 ? -8.412 -9.859 6.588 1.00 81.50 511 GLU A CA 1
ATOM 4126 C C . GLU A 1 511 ? -9.600 -8.916 6.820 1.00 81.50 511 GLU A C 1
ATOM 4128 O O . GLU A 1 511 ? -10.682 -9.152 6.286 1.00 81.50 511 GLU A O 1
ATOM 4133 N N . ILE A 1 512 ? -9.454 -7.889 7.656 1.00 85.00 512 ILE A N 1
ATOM 4134 C CA . ILE A 1 512 ? -10.563 -6.975 7.964 1.00 85.00 512 ILE A CA 1
ATOM 4135 C C . ILE A 1 512 ? -10.195 -5.596 7.453 1.00 85.00 512 ILE A C 1
ATOM 4137 O O . ILE A 1 512 ? -9.292 -4.942 7.972 1.00 85.00 512 ILE A O 1
ATOM 4141 N N . VAL A 1 513 ? -10.904 -5.177 6.412 1.00 90.75 513 VAL A N 1
ATOM 4142 C CA . VAL A 1 513 ? -10.703 -3.912 5.699 1.00 90.75 513 VAL A CA 1
ATOM 4143 C C . VAL A 1 513 ? -12.062 -3.258 5.436 1.00 90.75 513 VAL A C 1
ATOM 4145 O O . VAL A 1 513 ? -13.095 -3.914 5.601 1.00 90.75 513 VAL A O 1
ATOM 4148 N N . PRO A 1 514 ? -12.113 -1.977 5.037 1.00 92.75 514 PRO A N 1
ATOM 4149 C CA . PRO A 1 514 ? -13.365 -1.346 4.640 1.00 92.75 514 PRO A CA 1
ATOM 4150 C C . PRO A 1 514 ? -14.102 -2.150 3.556 1.00 92.75 514 PRO A C 1
ATOM 4152 O O . PRO A 1 514 ? -13.508 -2.585 2.570 1.00 92.75 514 PRO A O 1
ATOM 4155 N N . SER A 1 515 ? -15.414 -2.325 3.712 1.00 91.06 515 SER A N 1
ATOM 4156 C CA . SER A 1 515 ? -16.263 -3.105 2.801 1.00 91.06 515 SER A CA 1
ATOM 4157 C C . SER A 1 515 ? -16.186 -2.707 1.318 1.00 91.06 515 SER A C 1
ATOM 4159 O O . SER A 1 515 ? -16.245 -3.623 0.494 1.00 91.06 515 SER A O 1
ATOM 4161 N N . PRO A 1 516 ? -15.978 -1.429 0.926 1.00 90.44 516 PRO A N 1
ATOM 4162 C CA . PRO A 1 516 ? -15.731 -1.098 -0.475 1.00 90.44 516 PRO A CA 1
ATOM 4163 C C . PRO A 1 516 ? -14.470 -1.773 -1.039 1.00 90.44 516 PRO A C 1
ATOM 4165 O O . PRO A 1 516 ? -14.492 -2.209 -2.186 1.00 90.44 516 PRO A O 1
ATOM 4168 N N . ILE A 1 517 ? -13.393 -1.914 -0.247 1.00 92.12 517 ILE A N 1
ATOM 4169 C CA . ILE A 1 517 ? -12.188 -2.659 -0.663 1.00 92.12 517 ILE A CA 1
ATOM 4170 C C . ILE A 1 517 ? -12.515 -4.141 -0.815 1.00 92.12 517 ILE A C 1
ATOM 4172 O O . ILE A 1 517 ? -12.108 -4.749 -1.796 1.00 92.12 517 ILE A O 1
ATOM 4176 N N . VAL A 1 518 ? -13.272 -4.732 0.118 1.00 87.19 518 VAL A N 1
ATOM 4177 C CA . VAL A 1 518 ? -13.675 -6.148 0.016 1.00 87.19 518 VAL A CA 1
ATOM 4178 C C . VAL A 1 518 ? -14.426 -6.410 -1.294 1.00 87.19 518 VAL A C 1
ATOM 4180 O O . VAL A 1 518 ? -14.182 -7.411 -1.968 1.00 87.19 518 VAL A O 1
ATOM 4183 N N . ALA A 1 519 ? -15.330 -5.502 -1.667 1.00 86.38 519 ALA A N 1
ATOM 4184 C CA . ALA A 1 519 ? -16.066 -5.592 -2.919 1.00 86.38 519 ALA A CA 1
ATOM 4185 C C . ALA A 1 519 ? -15.150 -5.401 -4.140 1.00 86.38 519 ALA A C 1
ATOM 4187 O O . ALA A 1 519 ? -15.257 -6.162 -5.101 1.00 86.38 519 ALA A O 1
ATOM 4188 N N . ALA A 1 520 ? -14.227 -4.437 -4.093 1.00 89.38 520 ALA A N 1
ATOM 4189 C CA . ALA A 1 520 ? -13.252 -4.202 -5.155 1.00 89.38 520 ALA A CA 1
ATOM 4190 C C . ALA A 1 520 ? -12.315 -5.402 -5.372 1.00 89.38 520 ALA A C 1
ATOM 4192 O O . ALA A 1 520 ? -12.138 -5.822 -6.511 1.00 89.38 520 ALA A O 1
ATOM 4193 N N . ASP A 1 521 ? -11.801 -6.009 -4.300 1.00 86.56 521 ASP A N 1
ATOM 4194 C CA . ASP A 1 521 ? -10.957 -7.214 -4.329 1.00 86.56 521 ASP A CA 1
ATOM 4195 C C . ASP A 1 521 ? -11.684 -8.401 -4.978 1.00 86.56 521 ASP A C 1
ATOM 4197 O O . ASP A 1 521 ? -11.148 -9.100 -5.849 1.00 86.56 521 ASP A O 1
ATOM 4201 N N . TYR A 1 522 ? -12.954 -8.607 -4.615 1.00 84.12 522 TYR A N 1
ATOM 4202 C CA . TYR A 1 522 ? -13.798 -9.619 -5.247 1.00 84.12 522 TYR A CA 1
ATOM 4203 C C . TYR A 1 522 ? -13.997 -9.341 -6.745 1.00 84.12 522 TYR A C 1
ATOM 4205 O O . TYR A 1 522 ? -13.795 -10.229 -7.577 1.00 84.12 522 TYR A O 1
ATOM 4213 N N . GLU A 1 523 ? -14.342 -8.104 -7.103 1.00 86.69 523 GLU A N 1
ATOM 4214 C CA . GLU A 1 523 ? -14.581 -7.702 -8.489 1.00 86.69 523 GLU A CA 1
ATOM 4215 C C . GLU A 1 523 ? -13.318 -7.787 -9.354 1.00 86.69 523 GLU A C 1
ATOM 4217 O O . GLU A 1 523 ? -13.378 -8.313 -10.466 1.00 86.69 523 GLU A O 1
ATOM 4222 N N . ALA A 1 524 ? -12.164 -7.348 -8.846 1.00 84.94 524 ALA A N 1
ATOM 4223 C CA . ALA A 1 524 ? -10.879 -7.449 -9.531 1.00 84.94 524 ALA A CA 1
ATOM 4224 C C . ALA A 1 524 ? -10.486 -8.919 -9.750 1.00 84.94 524 ALA A C 1
ATOM 4226 O O . ALA A 1 524 ? -10.052 -9.292 -10.842 1.00 84.94 524 ALA A O 1
ATOM 4227 N N . SER A 1 525 ? -10.715 -9.781 -8.753 1.00 82.62 525 SER A N 1
ATOM 4228 C CA . SER A 1 525 ? -10.478 -11.228 -8.854 1.00 82.62 525 SER A CA 1
ATOM 4229 C C . SER A 1 525 ? -11.327 -11.888 -9.939 1.00 82.62 525 SER A C 1
ATOM 4231 O O . SER A 1 525 ? -10.809 -12.604 -10.801 1.00 82.62 525 SER A O 1
ATOM 4233 N N . GLU A 1 526 ? -12.643 -11.671 -9.896 1.00 82.50 526 GLU A N 1
ATOM 4234 C CA . GLU A 1 526 ? -13.579 -12.253 -10.859 1.00 82.50 526 GLU A CA 1
ATOM 4235 C C . GLU A 1 526 ? -13.343 -11.705 -12.266 1.00 82.50 526 GLU A C 1
ATOM 4237 O O . GLU A 1 526 ? -13.452 -12.433 -13.259 1.00 82.50 526 GLU A O 1
ATOM 4242 N N . TRP A 1 527 ? -12.960 -10.434 -12.364 1.00 82.00 527 TRP A N 1
ATOM 4243 C CA . TRP A 1 527 ? -12.578 -9.820 -13.624 1.00 82.00 527 TRP A CA 1
ATOM 4244 C C . TRP A 1 527 ? -11.295 -10.427 -14.201 1.00 82.00 527 TRP A C 1
ATOM 4246 O O . TRP A 1 527 ? -11.273 -10.798 -15.376 1.00 82.00 527 TRP A O 1
ATOM 4256 N N . GLY A 1 528 ? -10.270 -10.636 -13.373 1.00 81.62 528 GLY A N 1
ATOM 4257 C CA . GLY A 1 528 ? -9.035 -11.310 -13.764 1.00 81.62 528 GLY A CA 1
ATOM 4258 C C . GLY A 1 528 ? -9.268 -12.705 -14.346 1.00 81.62 528 GLY A C 1
ATOM 4259 O O . GLY A 1 528 ? -8.770 -13.013 -15.428 1.00 81.62 528 GLY A O 1
ATOM 4260 N N . LYS A 1 529 ? -10.115 -13.524 -13.704 1.00 82.94 529 LYS A N 1
ATOM 4261 C CA . LYS A 1 529 ? -10.490 -14.862 -14.213 1.00 82.94 529 LYS A CA 1
ATOM 4262 C C . LYS A 1 529 ? -11.139 -14.803 -15.599 1.00 82.94 529 LYS A C 1
ATOM 4264 O O . LYS A 1 529 ? -10.830 -15.620 -16.474 1.00 82.94 529 LYS A O 1
ATOM 4269 N N . LYS A 1 530 ? -12.035 -13.833 -15.814 1.00 83.81 530 LYS A N 1
ATOM 4270 C CA . LYS A 1 530 ? -12.686 -13.615 -17.116 1.00 83.81 530 LYS A CA 1
ATOM 4271 C C . LYS A 1 530 ? -11.664 -13.220 -18.180 1.00 83.81 530 LYS A C 1
ATOM 4273 O O . LYS A 1 530 ? -11.700 -13.779 -19.275 1.00 83.81 530 LYS A O 1
ATOM 4278 N N . ILE A 1 531 ? -10.730 -12.326 -17.854 1.00 80.06 531 ILE A N 1
ATOM 4279 C CA . ILE A 1 531 ? -9.659 -11.917 -18.773 1.00 80.06 531 ILE A CA 1
ATOM 4280 C C . ILE A 1 531 ? -8.756 -13.096 -19.129 1.00 80.06 531 ILE A C 1
ATOM 4282 O O . ILE A 1 531 ? -8.540 -13.320 -20.318 1.00 80.06 531 ILE A O 1
ATOM 4286 N N . SER A 1 532 ? -8.298 -13.889 -18.152 1.00 80.94 532 SER A N 1
ATOM 4287 C CA . SER A 1 532 ? -7.497 -15.097 -18.417 1.00 80.94 532 SER A CA 1
ATOM 4288 C C . SER A 1 532 ? -8.174 -16.002 -19.442 1.00 80.94 532 SER A C 1
ATOM 4290 O O . SER A 1 532 ? -7.557 -16.402 -20.426 1.00 80.94 532 SER A O 1
ATOM 4292 N N . THR A 1 533 ? -9.471 -16.256 -19.252 1.00 83.50 533 THR A N 1
ATOM 4293 C CA . THR A 1 533 ? -10.266 -17.110 -20.145 1.00 83.50 533 THR A CA 1
ATOM 4294 C C . THR A 1 533 ? -10.355 -16.525 -21.561 1.00 83.50 533 THR A C 1
ATOM 4296 O O . THR A 1 533 ? -10.303 -17.254 -22.552 1.00 83.50 533 THR A O 1
ATOM 4299 N N . ILE A 1 534 ? -10.493 -15.203 -21.691 1.00 82.81 534 ILE A N 1
ATOM 4300 C CA . ILE A 1 534 ? -10.527 -14.519 -22.992 1.00 82.81 534 ILE A CA 1
ATOM 4301 C C . ILE A 1 534 ? -9.162 -14.604 -23.689 1.00 82.81 534 ILE A C 1
ATOM 4303 O O . ILE A 1 534 ? -9.115 -14.921 -24.879 1.00 82.81 534 ILE A O 1
ATOM 4307 N N . LEU A 1 535 ? -8.066 -14.352 -22.964 1.00 78.19 535 LEU A N 1
ATOM 4308 C CA . LEU A 1 535 ? -6.698 -14.414 -23.490 1.00 78.19 535 LEU A CA 1
ATOM 4309 C C . LEU A 1 535 ? -6.349 -15.819 -23.980 1.00 78.19 535 LEU A C 1
ATOM 4311 O O . LEU A 1 535 ? -5.892 -15.978 -25.113 1.00 78.19 535 LEU A O 1
ATOM 4315 N N . GLU A 1 536 ? -6.634 -16.835 -23.167 1.00 81.69 536 GLU A N 1
ATOM 4316 C CA . GLU A 1 536 ? -6.437 -18.237 -23.526 1.00 81.69 536 GLU A CA 1
ATOM 4317 C C . GLU A 1 536 ? -7.188 -18.582 -24.820 1.00 81.69 536 GLU A C 1
ATOM 4319 O O . GLU A 1 536 ? -6.591 -19.069 -25.783 1.00 81.69 536 GLU A O 1
ATOM 4324 N N . ASN A 1 537 ? -8.480 -18.248 -24.900 1.00 81.94 537 ASN A N 1
ATOM 4325 C CA . ASN A 1 537 ? -9.286 -18.504 -26.095 1.00 81.94 537 ASN A CA 1
ATOM 4326 C C . ASN A 1 537 ? -8.764 -17.764 -27.333 1.00 81.94 537 ASN A C 1
ATOM 4328 O O . ASN A 1 537 ? -8.741 -18.334 -28.428 1.00 81.94 537 ASN A O 1
ATOM 4332 N N . HIS A 1 538 ? -8.343 -16.506 -27.183 1.00 82.94 538 HIS A N 1
ATOM 4333 C CA . HIS A 1 538 ? -7.782 -15.722 -28.281 1.00 82.94 538 HIS A CA 1
ATOM 4334 C C . HIS A 1 538 ? -6.507 -16.372 -28.837 1.00 82.94 538 HIS A C 1
ATOM 4336 O O . HIS A 1 538 ? -6.392 -16.567 -30.049 1.00 82.94 538 HIS A O 1
ATOM 4342 N N . ILE A 1 539 ? -5.591 -16.784 -27.958 1.00 78.62 539 ILE A N 1
ATOM 4343 C CA . ILE A 1 539 ? -4.323 -17.420 -28.334 1.00 78.62 539 ILE A CA 1
ATOM 4344 C C . ILE A 1 539 ? -4.565 -18.789 -28.963 1.00 78.62 539 ILE A C 1
ATOM 4346 O O . ILE A 1 539 ? -4.024 -19.077 -30.031 1.00 78.62 539 ILE A O 1
ATOM 4350 N N . LEU A 1 540 ? -5.437 -19.614 -28.377 1.00 79.06 540 LEU A N 1
ATOM 4351 C CA . LEU A 1 540 ? -5.813 -20.907 -28.949 1.00 79.06 540 LEU A CA 1
ATOM 4352 C C . LEU A 1 540 ? -6.414 -20.755 -30.353 1.00 79.06 540 LEU A C 1
ATOM 4354 O O . LEU A 1 540 ? -6.092 -21.537 -31.251 1.00 79.06 540 LEU A O 1
ATOM 4358 N N . ASN A 1 541 ? -7.263 -19.747 -30.571 1.00 81.00 541 ASN A N 1
ATOM 4359 C CA . ASN A 1 541 ? -7.837 -19.464 -31.886 1.00 81.00 541 ASN A CA 1
ATOM 4360 C C . ASN A 1 541 ? -6.775 -18.987 -32.888 1.00 81.00 541 ASN A C 1
ATOM 4362 O O . ASN A 1 541 ? -6.768 -19.459 -34.028 1.00 81.00 541 ASN A O 1
ATOM 4366 N N . ALA A 1 542 ? -5.853 -18.115 -32.472 1.00 80.56 542 ALA A N 1
ATOM 4367 C CA . ALA A 1 542 ? -4.745 -17.647 -33.306 1.00 80.56 542 ALA A CA 1
ATOM 4368 C C . ALA A 1 542 ? -3.788 -18.789 -33.702 1.00 80.56 542 ALA A C 1
ATOM 4370 O O . ALA A 1 542 ? -3.399 -18.900 -34.871 1.00 80.56 542 ALA A O 1
ATOM 4371 N N . LEU A 1 543 ? -3.468 -19.686 -32.763 1.00 76.31 543 LEU A N 1
ATOM 4372 C CA . LEU A 1 543 ? -2.642 -20.871 -33.006 1.00 76.31 543 LEU A CA 1
ATOM 4373 C C . LEU A 1 543 ? -3.333 -21.848 -33.964 1.00 76.31 543 LEU A C 1
ATOM 4375 O O . LEU A 1 543 ? -2.734 -22.260 -34.956 1.00 76.31 543 LEU A O 1
ATOM 4379 N N . LYS A 1 544 ? -4.617 -22.168 -33.738 1.00 79.00 544 LYS A N 1
ATOM 4380 C CA . LYS A 1 544 ? -5.406 -23.021 -34.648 1.00 79.00 544 LYS A CA 1
ATOM 4381 C C . LYS A 1 544 ? -5.513 -22.419 -36.050 1.00 79.00 544 LYS A C 1
ATOM 4383 O O . LYS A 1 544 ? -5.416 -23.147 -37.034 1.00 79.00 544 LYS A O 1
ATOM 4388 N N . GLY A 1 545 ? -5.722 -21.106 -36.146 1.00 77.19 545 GLY A N 1
ATOM 4389 C CA . GLY A 1 545 ? -5.791 -20.386 -37.418 1.00 77.19 545 GLY A CA 1
ATOM 4390 C C . GLY A 1 545 ? -4.474 -20.439 -38.188 1.00 77.19 545 GLY A C 1
ATOM 4391 O O . GLY A 1 545 ? -4.484 -20.701 -39.388 1.00 77.19 545 GLY A O 1
ATOM 4392 N N . SER A 1 546 ? -3.351 -20.254 -37.492 1.00 74.25 546 SER A N 1
ATOM 4393 C CA . SER A 1 546 ? -2.012 -20.367 -38.077 1.00 74.25 546 SER A CA 1
ATOM 4394 C C . SER A 1 546 ? -1.722 -21.792 -38.547 1.00 74.25 546 SER A C 1
ATOM 4396 O O . SER A 1 546 ? -1.312 -21.973 -39.686 1.00 74.25 546 SER A O 1
ATOM 4398 N N . LEU A 1 547 ? -2.026 -22.808 -37.732 1.00 65.75 547 LEU A N 1
ATOM 4399 C CA . LEU A 1 547 ? -1.814 -24.218 -38.081 1.00 65.75 547 LEU A CA 1
ATOM 4400 C C . LEU A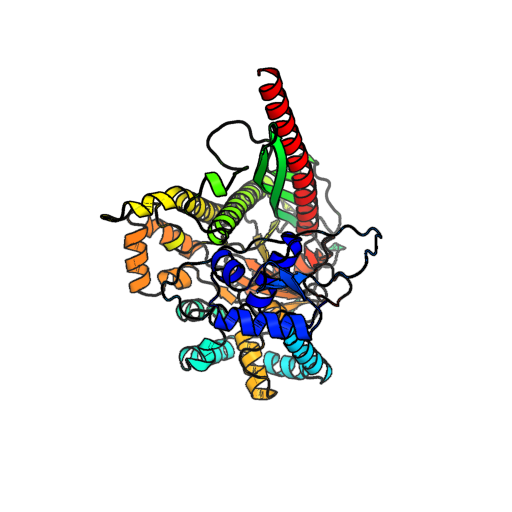 1 547 ? -2.668 -24.702 -39.259 1.00 65.75 547 LEU A C 1
ATOM 4402 O O . LEU A 1 547 ? -2.243 -25.606 -39.956 1.00 65.75 547 LEU A O 1
ATOM 4406 N N . ARG A 1 548 ? -3.851 -24.120 -39.501 1.00 67.06 548 ARG A N 1
ATOM 4407 C CA . ARG A 1 548 ? -4.677 -24.437 -40.685 1.00 67.06 548 ARG A CA 1
ATOM 4408 C C . ARG A 1 548 ? -4.136 -23.847 -41.992 1.00 67.06 548 ARG A C 1
ATOM 4410 O O . ARG A 1 548 ? -4.637 -24.203 -43.054 1.00 67.06 548 ARG A O 1
ATOM 4417 N N . ARG A 1 549 ? -3.216 -22.879 -41.916 1.00 58.50 549 ARG A N 1
ATOM 4418 C CA . ARG A 1 549 ? -2.581 -22.242 -43.084 1.00 58.50 549 ARG A CA 1
ATOM 4419 C C . ARG A 1 549 ? -1.286 -22.943 -43.511 1.00 58.50 549 ARG A C 1
ATOM 4421 O O . ARG A 1 549 ? -0.792 -22.633 -44.591 1.00 58.50 549 ARG A O 1
ATOM 4428 N N . PHE A 1 550 ? -0.763 -23.833 -42.670 1.00 51.88 550 PHE A N 1
ATOM 4429 C CA . PHE A 1 550 ? 0.310 -24.777 -42.981 1.00 51.88 550 PHE A CA 1
ATOM 4430 C C . PHE A 1 550 ? -0.297 -26.133 -43.337 1.00 51.88 550 PHE A C 1
ATOM 4432 O O . PHE A 1 550 ? 0.354 -26.858 -44.120 1.00 51.88 550 PHE A O 1
#

Radius of gyration: 27.3 Å; Cα contacts (8 Å, |Δi|>4): 879; chains: 1; bounding box: 65×74×74 Å

Foldseek 3Di:
DPDQQPDPLLVLVLVVLAVVVDWAALVRCCVVVVDDSVVSVVSQVSCVVVQQWDWDDDPNGTTIHGRDDDDDDDDDDDDDDDDDDDDDDDDDPPPDPPPDPVNVVVLVVVVVVCLVVVVLVVLLVVQQVDFPQVLLVVLLCVCVVDVVLVSLFVPDDNLQSVQKGFDDRGFKDFADADDLQADFAKEKEKDKDKDWFWDWDDDPPDIDIFIKIFMKMKMAIWGDDSNHTDDFDPVLGMDIDDDDDDDDDDDGIDRLCVLQVPDDPVVSVLLSQLSRLLVRLVVLLVCLVSRCPRVVVPNVVGDDAEYEYAAALARPDLALVQLQLCDPFVPGPVSVSSNVSNVSSVSSLVSSLSSLVSCLVSNYWYKYKYQFDQQASVQSSSLVCCCVPPVRDRSSRRHNQSVCLSHYDARMKGGKMKGQQLSSRPVDPVSLVVSCSRCVVCSVVSSVSSRSPTWMWMWHHLHSGIIIMIGHDPVDDVVVVVNVCSNQFNNQWDFAPDFPPVDPDDDRDGHITGPSNSVRVVVRVVVSVVVSVVVVVVVVVVVVVVVVVD

Sequence (550 aa):
MSESIKTARMLKIYNFLRDSRVSFTVEELVELLNIPERTLYEYLNEMEAEGLIEKVYRNGKVAYKIAGYAYVSDVVSLEREETTVTISAAKLPESIYGTKIEEIVSRYRYIKKFLREGIKDKLRKILEETNPQKLWEETKKEIMSDDKILAYYPWISPTELEAVKVCGESFIIKHEPIPSNNLTGVFIGTDGSLHRLDLVFQIFRIPAMMNLVFTSAAAVKIAIKNGEKIPIEPKDEIKRRPAYPLYSAEEYVEELGTAFPHLSESARNMVAYTMLDIVHFELDHESIRTASVGIEEQSSDLNPIILFHDGRVTPSNIHYLDLLGLHPRPGHPEDRALGLRAMKTWQALIRAVEVRNLAETHGVTYVGVVKRPVKPYFALMVDKILHENFNFPRGELRNDTIAMSLILEPGESSCPLSINPRQINLGTPQLESSANDVLQRDYATYKGYLEKLTHWVFYLNANWYVCRYEFFDGNEAPERKMNEISQYALSLASPTPRGDVSDLRSFKRNEIVPSPIVAADYEASEWGKKISTILENHILNALKGSLRRF